Protein AF-A0A819ALA2-F1 (afdb_monomer)

Secondary structure (DSSP, 8-state):
--SSSSHHHHHHHHHHHHHHHHHHHHHHHHHHHHTTTSTTHHHHHHHHHHHHHHHHHHHH--TT--HHHHHT-THHHHHHHHHHHHHH-GGGEEEEEEEEE-TT--EEEEEEEEGGGTEEEEEE-S-HHHHHHHHTT-PPTTPPPHHHHHHHHHHHHHTS-BTTBPPEEEEEEEEEEEHHHHHHHHHTTEEEEEEEEPPPHHHHHHHHHHHHHHT----------------------------------PPPPSPSEEEE-HHHHHHHH-TGGGTGGGEEPSSHHHHHHHHHHHHS-HHHHHHHHHTTSEEEEEHHHHHHHHHHHHHH--HHHHHHHHHHHTT-EEE-----HHHHTPPPBTTB-HHHHHHHHHHHHTT-EEEES-HHHHHHHHHTT----EEE-------HHHHTT--EESS-SS----

Structure (mmCIF, N/CA/C/O backbone):
data_AF-A0A819ALA2-F1
#
_entry.id   AF-A0A819ALA2-F1
#
loop_
_atom_site.group_PDB
_atom_site.id
_atom_site.type_symbol
_atom_site.label_atom_id
_atom_site.label_alt_id
_atom_site.label_comp_id
_atom_site.label_asym_id
_atom_site.label_entity_id
_atom_site.label_seq_id
_atom_site.pdbx_PDB_ins_code
_atom_site.Cartn_x
_atom_site.Cartn_y
_atom_site.Cartn_z
_atom_site.occupancy
_atom_site.B_iso_or_equiv
_atom_site.auth_seq_id
_atom_site.auth_comp_id
_atom_site.auth_asym_id
_atom_site.auth_atom_id
_atom_site.pdbx_PDB_model_num
ATOM 1 N N . MET A 1 1 ? 43.780 10.230 -51.801 1.00 37.78 1 MET A N 1
ATOM 2 C CA . MET A 1 1 ? 44.317 10.902 -50.593 1.00 37.78 1 MET A CA 1
ATOM 3 C C . MET A 1 1 ? 43.172 11.664 -49.934 1.00 37.78 1 MET A C 1
ATOM 5 O O . MET A 1 1 ? 43.192 12.877 -49.789 1.00 37.78 1 MET A O 1
ATOM 9 N N . THR A 1 2 ? 42.142 10.902 -49.600 1.00 40.44 2 THR A N 1
ATOM 10 C CA . THR A 1 2 ? 40.822 11.298 -49.109 1.00 40.44 2 THR A CA 1
ATOM 11 C C . THR A 1 2 ? 40.401 10.134 -48.208 1.00 40.44 2 THR A C 1
ATOM 13 O O . THR A 1 2 ? 40.762 9.003 -48.524 1.00 40.44 2 THR A O 1
ATOM 16 N N . ASP A 1 3 ? 39.748 10.429 -47.083 1.00 38.91 3 ASP A N 1
ATOM 17 C CA . ASP A 1 3 ? 39.319 9.501 -46.009 1.00 38.91 3 ASP A CA 1
ATOM 18 C C . ASP A 1 3 ? 40.286 9.196 -44.851 1.00 38.91 3 ASP A C 1
ATOM 20 O O . ASP A 1 3 ? 40.328 8.091 -44.328 1.00 38.91 3 ASP A O 1
ATOM 24 N N . LEU A 1 4 ? 41.007 10.209 -44.357 1.00 38.38 4 LEU A N 1
ATOM 25 C CA . LEU A 1 4 ? 41.641 10.166 -43.018 1.00 38.38 4 LEU A CA 1
ATOM 26 C C . LEU A 1 4 ? 41.170 11.291 -42.074 1.00 38.38 4 LEU A C 1
ATOM 28 O O . LEU A 1 4 ? 41.679 11.431 -40.964 1.00 38.38 4 LEU A O 1
ATOM 32 N N . ARG A 1 5 ? 40.215 12.129 -42.506 1.00 37.53 5 ARG A N 1
ATOM 33 C CA . ARG A 1 5 ? 39.682 13.252 -41.704 1.00 37.53 5 ARG A CA 1
ATOM 34 C C . ARG A 1 5 ? 38.287 13.007 -41.122 1.00 37.53 5 ARG A C 1
ATOM 36 O O . ARG A 1 5 ? 37.915 13.713 -40.195 1.00 37.53 5 AR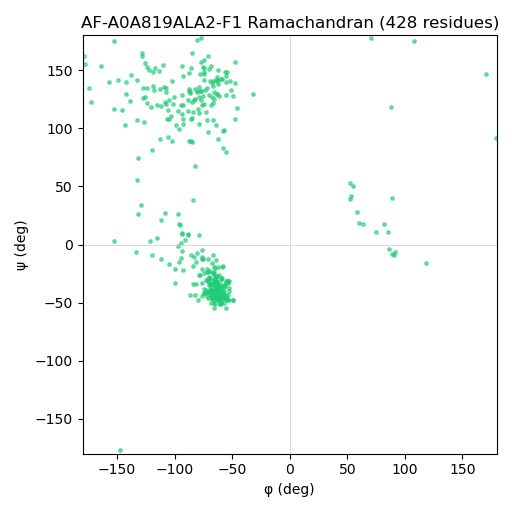G A O 1
ATOM 43 N N . THR A 1 6 ? 37.542 12.030 -41.632 1.00 42.38 6 THR A N 1
ATOM 44 C CA . THR A 1 6 ? 36.202 11.656 -41.148 1.00 42.38 6 THR A CA 1
ATOM 45 C C . THR A 1 6 ? 36.271 10.739 -39.922 1.00 42.38 6 THR A C 1
ATOM 47 O O . THR A 1 6 ? 35.624 11.029 -38.923 1.00 42.38 6 THR A O 1
ATOM 50 N N . THR A 1 7 ? 37.152 9.735 -39.920 1.00 49.53 7 THR A N 1
ATOM 51 C CA . THR A 1 7 ? 37.305 8.767 -38.811 1.00 49.53 7 THR A CA 1
ATOM 52 C C . THR A 1 7 ? 37.758 9.404 -37.492 1.00 49.53 7 THR A C 1
ATOM 54 O O . THR A 1 7 ? 37.157 9.167 -36.451 1.00 49.53 7 THR A O 1
ATOM 57 N N . ASN A 1 8 ? 38.744 10.307 -37.534 1.00 52.94 8 ASN A N 1
ATOM 58 C CA . ASN A 1 8 ? 39.247 10.993 -36.333 1.00 52.94 8 ASN A CA 1
ATOM 59 C C . ASN A 1 8 ? 38.196 11.877 -35.635 1.00 52.94 8 ASN A C 1
ATOM 61 O O . ASN A 1 8 ? 38.314 12.135 -34.438 1.00 52.94 8 ASN A O 1
ATOM 65 N N . ASN A 1 9 ? 37.202 12.384 -36.373 1.00 58.19 9 ASN A N 1
ATOM 66 C CA . ASN A 1 9 ? 36.176 13.270 -35.819 1.00 58.19 9 ASN A CA 1
ATOM 67 C C . ASN A 1 9 ? 35.037 12.469 -35.163 1.00 58.19 9 ASN A C 1
ATOM 69 O O . ASN A 1 9 ? 34.502 12.887 -34.137 1.00 58.19 9 ASN A O 1
ATOM 73 N N . ASP A 1 10 ? 34.718 11.297 -35.718 1.00 64.69 10 ASP A N 1
ATOM 74 C CA . ASP A 1 10 ? 33.725 10.374 -35.165 1.00 64.69 10 ASP A CA 1
ATOM 75 C C . ASP A 1 10 ? 34.242 9.684 -33.892 1.00 64.69 10 ASP A C 1
ATOM 77 O O . ASP A 1 10 ? 33.520 9.633 -32.895 1.00 64.69 10 ASP A O 1
ATOM 81 N N . ASP A 1 11 ? 35.515 9.277 -33.861 1.00 66.62 11 ASP A N 1
ATOM 82 C CA . ASP A 1 11 ? 36.153 8.711 -32.663 1.00 66.62 11 ASP A CA 1
ATOM 83 C C . ASP A 1 11 ? 36.236 9.731 -31.517 1.00 66.62 11 ASP A C 1
ATOM 85 O O . ASP A 1 11 ? 35.928 9.419 -30.363 1.00 66.62 11 ASP A O 1
ATOM 89 N N . ALA A 1 12 ? 36.586 10.987 -31.825 1.00 72.62 12 ALA A N 1
ATOM 90 C CA . ALA A 1 12 ? 36.593 12.068 -30.840 1.00 72.62 12 ALA A CA 1
ATOM 91 C C . ALA A 1 12 ? 35.188 12.336 -30.269 1.00 72.62 12 ALA A C 1
ATOM 93 O O . ALA A 1 12 ? 35.037 12.556 -29.066 1.00 72.62 12 ALA A O 1
ATOM 94 N N . ASN A 1 13 ? 34.151 12.271 -31.108 1.00 80.62 13 ASN A N 1
ATOM 95 C CA . ASN A 1 13 ? 32.761 12.440 -30.690 1.00 80.62 13 ASN A CA 1
ATOM 96 C C . ASN A 1 13 ? 32.277 11.264 -29.819 1.00 80.62 13 ASN A C 1
ATOM 98 O O . ASN A 1 13 ? 31.650 11.475 -28.781 1.00 80.62 13 ASN A O 1
ATOM 102 N N . ILE A 1 14 ? 32.635 10.025 -30.175 1.00 82.25 14 ILE A N 1
ATOM 103 C CA . ILE A 1 14 ? 32.339 8.821 -29.381 1.00 82.25 14 ILE A CA 1
ATOM 104 C C . ILE A 1 14 ? 32.962 8.917 -27.986 1.00 82.25 14 ILE A C 1
ATOM 106 O O . ILE A 1 14 ? 32.289 8.628 -26.993 1.00 82.25 14 ILE A O 1
ATOM 110 N N . ILE A 1 15 ? 34.217 9.364 -27.894 1.00 84.38 15 ILE A N 1
ATOM 111 C CA . ILE A 1 15 ? 34.897 9.561 -26.609 1.00 84.38 15 ILE A CA 1
ATOM 112 C C . ILE A 1 15 ? 34.165 10.612 -25.769 1.00 84.38 15 ILE A C 1
ATOM 114 O O . ILE A 1 15 ? 33.890 10.360 -24.599 1.00 84.38 15 ILE A O 1
ATOM 118 N N . ILE A 1 16 ? 33.780 11.752 -26.351 1.00 86.62 16 ILE A N 1
ATOM 119 C CA . ILE A 1 16 ? 33.023 12.789 -25.629 1.00 86.62 16 ILE A CA 1
ATOM 120 C C . ILE A 1 16 ? 31.701 12.226 -25.085 1.00 86.62 16 ILE A C 1
ATOM 122 O O . ILE A 1 16 ? 31.390 12.423 -23.911 1.00 86.62 16 ILE A O 1
ATOM 126 N N . ILE A 1 17 ? 30.951 11.474 -25.897 1.00 86.06 17 ILE A N 1
ATOM 127 C CA . ILE A 1 17 ? 29.687 10.850 -25.476 1.00 86.06 17 ILE A CA 1
ATOM 128 C C . ILE A 1 17 ? 29.923 9.864 -24.324 1.00 86.06 17 ILE A C 1
ATOM 130 O O . ILE A 1 17 ? 29.211 9.905 -23.319 1.00 86.06 17 ILE A O 1
ATOM 134 N N . LEU A 1 18 ? 30.927 8.991 -24.438 1.00 87.00 18 LEU A N 1
ATOM 135 C CA . LEU A 1 18 ? 31.278 8.029 -23.390 1.00 87.00 18 LEU A CA 1
ATOM 136 C C . LEU A 1 18 ? 31.675 8.724 -22.085 1.00 87.00 18 LEU A C 1
ATOM 138 O O . LEU A 1 18 ? 31.302 8.264 -21.006 1.00 87.00 18 LEU A O 1
ATOM 142 N N . ASP A 1 19 ? 32.398 9.836 -22.168 1.00 89.19 19 ASP A N 1
ATOM 143 C CA . ASP A 1 19 ? 32.818 10.635 -21.018 1.00 89.19 19 ASP A CA 1
ATOM 144 C C . ASP A 1 19 ? 31.629 11.253 -20.295 1.00 89.19 19 ASP A C 1
ATOM 146 O O . ASP A 1 19 ? 31.547 11.167 -19.066 1.00 89.19 19 ASP A O 1
ATOM 150 N N . THR A 1 20 ? 30.684 11.812 -21.052 1.00 89.88 20 THR A N 1
ATOM 151 C CA . THR A 1 20 ? 29.423 12.322 -20.513 1.00 89.88 20 THR A CA 1
ATOM 152 C C . THR A 1 20 ? 28.632 11.208 -19.831 1.00 89.88 20 THR A C 1
ATOM 154 O O . THR A 1 20 ? 28.274 11.351 -18.664 1.00 89.88 20 THR A O 1
ATOM 157 N N . LEU A 1 21 ? 28.436 10.061 -20.492 1.00 89.81 21 LEU A N 1
ATOM 158 C CA . LEU A 1 21 ? 27.703 8.926 -19.915 1.00 89.81 21 LEU A CA 1
ATOM 159 C C . LEU A 1 21 ? 28.382 8.388 -18.643 1.00 89.81 21 LEU A C 1
ATOM 161 O O . LEU A 1 21 ? 27.711 8.067 -17.663 1.00 89.81 21 LEU A O 1
ATOM 165 N N . LEU A 1 22 ? 29.716 8.314 -18.619 1.00 91.38 22 LEU A N 1
ATOM 166 C CA . LEU A 1 22 ? 30.473 7.901 -17.435 1.00 91.38 22 LEU A CA 1
ATOM 167 C C . LEU A 1 22 ? 30.321 8.886 -16.276 1.00 91.38 22 LEU A C 1
ATOM 169 O O . LEU A 1 22 ? 30.239 8.461 -15.121 1.00 91.38 22 LEU A O 1
ATOM 173 N N . ASN A 1 23 ? 30.297 10.187 -16.561 1.00 93.44 23 ASN A N 1
ATOM 174 C CA . ASN A 1 23 ? 30.045 11.200 -15.546 1.00 93.44 23 ASN A CA 1
ATOM 175 C C . ASN A 1 23 ? 28.616 11.088 -14.989 1.00 93.44 23 ASN A C 1
ATOM 177 O O . ASN A 1 23 ? 28.434 11.072 -13.771 1.00 93.44 23 ASN A O 1
ATOM 181 N N . ASP A 1 24 ? 27.628 10.903 -15.863 1.00 91.44 24 ASP A N 1
ATOM 182 C CA . ASP A 1 24 ? 26.225 10.720 -15.485 1.00 91.44 24 ASP A CA 1
ATOM 183 C C . ASP A 1 24 ? 26.032 9.491 -14.591 1.00 91.44 24 ASP A C 1
ATOM 185 O O . ASP A 1 24 ? 25.380 9.572 -13.546 1.00 91.44 24 ASP A O 1
ATOM 189 N N . VAL A 1 25 ? 26.643 8.354 -14.946 1.00 94.38 25 VAL A N 1
ATOM 190 C CA . VAL A 1 25 ? 26.581 7.138 -14.121 1.00 94.38 25 VAL A CA 1
ATOM 191 C C . VAL A 1 25 ? 27.190 7.377 -12.742 1.00 94.38 25 VAL A C 1
ATOM 193 O O . VAL A 1 25 ? 26.619 6.940 -11.741 1.00 94.38 25 VAL A O 1
ATOM 196 N N . ARG A 1 26 ? 28.327 8.080 -12.656 1.00 94.44 26 ARG A N 1
ATOM 197 C CA . ARG A 1 26 ? 28.947 8.413 -11.363 1.00 94.44 26 ARG A CA 1
ATOM 198 C C . ARG A 1 26 ? 28.018 9.265 -10.509 1.00 94.44 26 ARG A C 1
ATOM 200 O O . ARG A 1 26 ? 27.821 8.933 -9.343 1.00 94.44 26 ARG A O 1
ATOM 207 N N . LEU A 1 27 ? 27.407 10.298 -11.088 1.00 95.06 27 LEU A N 1
ATOM 208 C CA . LEU A 1 27 ? 26.448 11.145 -10.383 1.00 95.06 27 LEU A CA 1
ATOM 209 C C . LEU A 1 27 ? 25.243 10.334 -9.885 1.00 95.06 27 LEU A C 1
ATOM 211 O O . LEU A 1 27 ? 24.842 10.472 -8.731 1.00 95.06 27 LEU A O 1
ATOM 215 N N . CYS A 1 28 ? 24.711 9.433 -10.714 1.00 95.62 28 CYS A N 1
ATOM 216 C CA . CYS A 1 28 ? 23.614 8.541 -10.334 1.00 95.62 28 CYS A CA 1
ATOM 217 C C . CYS A 1 28 ? 23.995 7.600 -9.177 1.00 95.62 28 CYS A C 1
ATOM 219 O O . CYS A 1 28 ? 23.196 7.389 -8.267 1.00 95.62 28 CYS A O 1
ATOM 221 N N . ILE A 1 29 ? 25.220 7.062 -9.170 1.00 96.00 29 ILE A N 1
ATOM 222 C CA . ILE A 1 29 ? 25.727 6.228 -8.067 1.00 96.00 29 ILE A CA 1
ATOM 223 C C . ILE A 1 29 ? 25.802 7.031 -6.765 1.00 96.00 29 ILE A C 1
ATOM 225 O O . ILE A 1 29 ? 25.406 6.516 -5.719 1.00 96.00 29 ILE A O 1
ATOM 229 N N . GLU A 1 30 ? 26.292 8.273 -6.809 1.00 95.69 30 GLU A N 1
ATOM 230 C CA . GLU A 1 30 ? 26.322 9.137 -5.624 1.00 95.69 30 GLU A CA 1
ATOM 231 C C . GLU A 1 30 ? 24.906 9.460 -5.129 1.00 95.69 30 GLU A C 1
ATOM 233 O O . GLU A 1 30 ? 24.640 9.342 -3.934 1.00 95.69 30 GLU A O 1
ATOM 238 N N . LYS A 1 31 ? 23.959 9.744 -6.035 1.00 94.62 31 LYS A N 1
ATOM 239 C CA . LYS A 1 31 ? 22.540 9.918 -5.681 1.00 94.62 31 LYS A CA 1
ATOM 240 C C . LYS A 1 31 ? 21.943 8.668 -5.025 1.00 94.62 31 LYS A C 1
ATOM 242 O O . LYS A 1 31 ? 21.277 8.771 -4.004 1.00 94.62 31 LYS A O 1
ATOM 247 N N . CYS A 1 32 ? 22.222 7.459 -5.519 1.00 95.31 32 CYS A N 1
ATOM 248 C CA . CYS A 1 32 ? 21.742 6.238 -4.854 1.00 95.31 32 CYS A CA 1
ATOM 249 C C . CYS A 1 32 ? 22.174 6.152 -3.378 1.00 95.31 32 CYS A C 1
ATOM 251 O O . CYS A 1 32 ? 21.431 5.615 -2.555 1.00 95.31 32 CYS A O 1
ATOM 253 N N . ARG A 1 33 ? 23.356 6.680 -3.026 1.00 94.50 33 ARG A N 1
ATOM 254 C CA . ARG A 1 33 ? 23.866 6.659 -1.646 1.00 94.50 33 ARG A CA 1
ATOM 255 C C . ARG A 1 33 ? 23.110 7.607 -0.720 1.00 94.50 33 ARG A C 1
ATOM 257 O O . ARG A 1 33 ? 22.995 7.299 0.466 1.00 94.50 33 ARG A O 1
ATOM 264 N N . THR A 1 34 ? 22.581 8.719 -1.232 1.00 95.50 34 THR A N 1
ATOM 265 C CA . THR A 1 34 ? 21.767 9.648 -0.429 1.00 95.50 34 THR A CA 1
ATOM 266 C C . THR A 1 34 ? 20.394 9.056 -0.096 1.00 95.50 34 THR A C 1
ATOM 268 O O . THR A 1 34 ? 19.818 9.389 0.936 1.00 95.50 34 THR A O 1
ATOM 271 N N . TYR A 1 35 ? 19.915 8.096 -0.894 1.00 95.19 35 TYR A N 1
ATOM 272 C CA . TYR A 1 35 ? 18.636 7.402 -0.703 1.00 95.19 35 TYR A CA 1
ATOM 273 C C . TYR A 1 35 ? 18.752 6.046 0.007 1.00 95.19 35 TYR A C 1
ATOM 275 O O . TYR A 1 35 ? 17.899 5.176 -0.164 1.00 95.19 35 TYR A O 1
ATOM 283 N N . ASN A 1 36 ? 19.783 5.846 0.834 1.00 91.50 36 ASN A N 1
ATOM 284 C CA . ASN A 1 36 ? 20.097 4.556 1.470 1.00 91.50 36 ASN A CA 1
ATOM 285 C C . ASN A 1 36 ? 18.976 3.948 2.342 1.00 91.50 36 ASN A C 1
ATOM 287 O O . ASN A 1 36 ? 19.008 2.747 2.614 1.00 91.50 36 ASN A O 1
ATOM 291 N N . LYS A 1 37 ? 17.990 4.749 2.766 1.00 94.19 37 LYS A N 1
ATOM 292 C CA . LYS A 1 37 ? 16.821 4.294 3.532 1.00 94.19 37 LYS A CA 1
ATOM 293 C C . LYS A 1 37 ? 15.777 3.585 2.669 1.00 94.19 37 LYS A C 1
ATOM 295 O O . LYS A 1 37 ? 14.983 2.827 3.217 1.00 94.19 37 LYS A O 1
ATOM 300 N N . ILE A 1 38 ? 15.777 3.806 1.352 1.00 96.50 38 ILE A N 1
ATOM 301 C CA . ILE A 1 38 ? 14.788 3.217 0.449 1.00 96.50 38 ILE A CA 1
ATOM 302 C C . ILE A 1 38 ? 15.124 1.735 0.217 1.00 96.50 38 ILE A C 1
ATOM 304 O O . ILE A 1 38 ? 16.198 1.413 -0.316 1.00 96.50 38 ILE A O 1
ATOM 308 N N . PRO A 1 39 ? 14.219 0.798 0.557 1.00 97.50 39 PRO A N 1
ATOM 309 C CA . PRO A 1 39 ? 14.430 -0.619 0.303 1.00 97.50 39 PRO A CA 1
ATOM 310 C C . PRO A 1 39 ? 14.721 -0.896 -1.175 1.00 97.50 39 PRO A C 1
ATOM 312 O O . PRO A 1 39 ? 13.988 -0.485 -2.068 1.00 97.50 39 PRO A O 1
ATOM 315 N N . GLY A 1 40 ? 15.803 -1.626 -1.448 1.00 96.69 40 GLY A N 1
ATOM 316 C CA . GLY A 1 40 ? 16.173 -2.021 -2.810 1.00 96.69 40 GLY A CA 1
ATOM 317 C C . GLY A 1 40 ? 17.012 -1.006 -3.594 1.00 96.69 40 GLY A C 1
ATOM 318 O O . GLY A 1 40 ? 17.524 -1.375 -4.652 1.00 96.69 40 GLY A O 1
ATOM 319 N N . ILE A 1 41 ? 17.290 0.190 -3.059 1.00 97.19 41 ILE A N 1
ATOM 320 C CA . ILE A 1 41 ? 18.156 1.178 -3.728 1.00 97.19 41 ILE A CA 1
ATOM 321 C C . ILE A 1 41 ? 19.556 0.626 -4.045 1.00 97.19 41 ILE A C 1
ATOM 323 O O . ILE A 1 41 ? 20.086 0.836 -5.132 1.00 97.19 41 ILE A O 1
ATOM 327 N N . GLY A 1 42 ? 20.121 -0.209 -3.165 1.00 96.94 42 GLY A N 1
ATOM 328 C CA . GLY A 1 42 ? 21.407 -0.872 -3.408 1.00 96.94 42 GLY A CA 1
ATOM 329 C C . GLY A 1 42 ? 21.375 -1.880 -4.570 1.00 96.94 42 GLY A C 1
ATOM 330 O O . GLY A 1 42 ? 22.416 -2.234 -5.125 1.00 96.94 42 GLY A O 1
ATOM 331 N N . LYS A 1 43 ? 20.195 -2.369 -4.985 1.00 96.81 43 LYS A N 1
ATOM 332 C CA . LYS A 1 43 ? 20.048 -3.151 -6.229 1.00 96.81 43 LYS A CA 1
ATOM 333 C C . LYS A 1 43 ? 20.174 -2.240 -7.453 1.00 96.81 43 LYS A C 1
ATOM 335 O O . LYS A 1 43 ? 20.836 -2.630 -8.414 1.00 96.81 43 LYS A O 1
ATOM 340 N N . LEU A 1 44 ? 19.573 -1.050 -7.402 1.00 96.62 44 LEU A N 1
ATOM 341 C CA . LEU A 1 44 ? 19.661 -0.048 -8.463 1.00 96.62 44 LEU A CA 1
ATOM 342 C C . LEU A 1 44 ? 21.097 0.477 -8.601 1.00 96.62 44 LEU A C 1
ATOM 344 O O . LEU A 1 44 ? 21.647 0.465 -9.699 1.00 96.62 44 LEU A O 1
ATOM 348 N N . GLU A 1 45 ? 21.760 0.792 -7.485 1.00 97.00 45 GLU A N 1
ATOM 349 C CA . GLU A 1 45 ? 23.175 1.188 -7.470 1.00 97.00 45 GLU A CA 1
ATOM 350 C C . GLU A 1 45 ? 24.067 0.130 -8.143 1.00 97.00 45 GLU A C 1
ATOM 352 O O . GLU A 1 45 ? 24.927 0.449 -8.963 1.00 97.00 45 GLU A O 1
ATOM 357 N N . ARG A 1 46 ? 23.845 -1.162 -7.859 1.00 96.69 46 ARG A N 1
ATOM 358 C CA . ARG A 1 46 ? 24.593 -2.251 -8.512 1.00 96.69 46 ARG A CA 1
ATOM 359 C C . ARG A 1 46 ? 24.371 -2.310 -10.023 1.00 96.69 46 ARG A C 1
ATOM 361 O O . ARG A 1 46 ? 25.316 -2.660 -10.732 1.00 96.69 46 ARG A O 1
ATOM 368 N N . LYS A 1 47 ? 23.173 -1.970 -10.514 1.00 95.81 47 LYS A N 1
ATOM 369 C CA . LYS A 1 47 ? 22.896 -1.854 -11.956 1.00 95.81 47 LYS A CA 1
ATOM 370 C C . LYS A 1 47 ? 23.670 -0.685 -12.568 1.00 95.81 47 LYS A C 1
ATOM 372 O O . LYS A 1 47 ? 24.354 -0.903 -13.562 1.00 95.81 47 LYS A O 1
ATOM 377 N N . PHE A 1 48 ? 23.692 0.486 -11.928 1.00 95.69 48 PHE A N 1
ATOM 378 C CA . PHE A 1 48 ? 24.547 1.599 -12.367 1.00 95.69 48 PHE A CA 1
ATOM 379 C C . PHE A 1 48 ? 26.033 1.232 -12.371 1.00 95.69 48 PHE A C 1
ATOM 381 O O . PHE A 1 48 ? 26.739 1.520 -13.328 1.00 95.69 48 PHE A O 1
ATOM 388 N N . ARG A 1 49 ? 26.525 0.523 -11.348 1.00 95.25 49 ARG A N 1
ATOM 389 C CA . ARG A 1 49 ? 27.920 0.045 -11.316 1.00 95.25 49 ARG A CA 1
ATOM 390 C C . ARG A 1 49 ? 28.236 -0.957 -12.426 1.00 95.25 49 ARG A C 1
ATOM 392 O O . ARG A 1 49 ? 29.388 -1.053 -12.840 1.00 95.25 49 ARG A O 1
ATOM 399 N N . ALA A 1 50 ? 27.261 -1.755 -12.858 1.00 93.62 50 ALA A N 1
ATOM 400 C CA . ALA A 1 50 ? 27.435 -2.635 -14.008 1.00 93.62 50 ALA A CA 1
ATOM 401 C C . ALA A 1 50 ? 27.554 -1.825 -15.306 1.00 93.62 50 ALA A C 1
ATOM 403 O O . ALA A 1 50 ? 28.461 -2.102 -16.088 1.00 93.62 50 ALA A O 1
ATOM 404 N N . GLU A 1 51 ? 26.722 -0.793 -15.464 1.00 92.19 51 GLU A N 1
ATOM 405 C CA . GLU A 1 51 ? 26.789 0.138 -16.594 1.00 92.19 51 GLU A CA 1
ATOM 406 C C . GLU A 1 51 ? 28.116 0.918 -16.613 1.00 92.19 51 GLU A C 1
ATOM 408 O O . GLU A 1 51 ? 28.777 0.968 -17.643 1.00 92.19 51 GLU A O 1
ATOM 413 N N . ASP A 1 52 ? 28.594 1.418 -15.466 1.00 92.06 52 ASP A N 1
ATOM 414 C CA . ASP A 1 52 ? 29.912 2.071 -15.334 1.00 92.06 52 ASP A CA 1
ATOM 415 C C . ASP A 1 52 ? 31.046 1.163 -15.833 1.00 92.06 52 ASP A C 1
ATOM 417 O O . ASP A 1 52 ? 31.916 1.596 -16.588 1.00 92.06 52 ASP A O 1
ATOM 421 N N . ARG A 1 53 ? 31.033 -0.123 -15.449 1.00 91.69 53 ARG A N 1
ATOM 422 C CA . ARG A 1 53 ? 32.033 -1.095 -15.923 1.00 91.69 53 ARG A CA 1
ATOM 423 C C . ARG A 1 53 ? 31.930 -1.340 -17.424 1.00 91.69 53 ARG A C 1
ATOM 425 O O . ARG A 1 53 ? 32.962 -1.509 -18.065 1.00 91.69 53 ARG A O 1
ATOM 432 N N . PHE A 1 54 ? 30.717 -1.395 -17.965 1.00 88.88 54 PHE A N 1
ATOM 433 C CA . PHE A 1 54 ? 30.487 -1.571 -19.395 1.00 88.88 54 PHE A CA 1
ATOM 434 C C . PHE A 1 54 ? 31.014 -0.370 -20.190 1.00 88.88 54 PHE A C 1
ATOM 436 O O . PHE A 1 54 ? 31.857 -0.547 -21.067 1.00 88.88 54 PHE A O 1
ATOM 443 N N . LEU A 1 55 ? 30.629 0.849 -19.808 1.00 88.69 55 LEU A N 1
ATOM 444 C CA . LEU A 1 55 ? 31.075 2.082 -20.458 1.00 88.69 55 LEU A CA 1
ATOM 445 C C . LEU A 1 55 ? 32.593 2.285 -20.347 1.00 88.69 55 LEU A C 1
ATOM 447 O O . LEU A 1 55 ? 33.229 2.697 -21.313 1.00 88.69 55 LEU A O 1
ATOM 451 N N . LYS A 1 56 ? 33.212 1.936 -19.209 1.00 90.00 56 LYS A N 1
ATOM 452 C CA . LYS A 1 56 ? 34.680 1.972 -19.055 1.00 90.00 56 LYS A CA 1
ATOM 453 C C . LYS A 1 56 ? 35.397 1.015 -20.002 1.00 90.00 56 LYS A C 1
ATOM 455 O O . LYS A 1 56 ? 36.475 1.353 -20.476 1.00 90.00 56 LYS A O 1
ATOM 460 N N . ARG A 1 57 ? 34.822 -0.165 -20.266 1.00 87.81 57 ARG A N 1
ATOM 461 C CA . ARG A 1 57 ? 35.378 -1.118 -21.238 1.00 87.81 57 ARG A CA 1
ATOM 462 C C . ARG A 1 57 ? 35.290 -0.563 -22.657 1.00 87.81 57 ARG A C 1
ATOM 464 O O . ARG A 1 57 ? 36.302 -0.573 -23.338 1.00 87.81 57 ARG A O 1
ATOM 471 N N . LEU A 1 58 ? 34.140 -0.008 -23.051 1.00 85.88 58 LEU A N 1
ATOM 472 C CA . LEU A 1 58 ? 33.979 0.634 -24.365 1.00 85.88 58 LEU A CA 1
ATOM 473 C C . LEU A 1 58 ? 34.897 1.849 -24.547 1.00 85.88 58 LEU A C 1
ATOM 475 O O . LEU A 1 58 ? 35.384 2.103 -25.637 1.00 85.88 58 LEU A O 1
ATOM 479 N N . ARG A 1 59 ? 35.164 2.600 -23.475 1.00 84.81 59 ARG A N 1
ATOM 480 C CA . ARG A 1 59 ? 36.112 3.721 -23.516 1.00 84.81 59 ARG A CA 1
ATOM 481 C C . ARG A 1 59 ? 37.568 3.271 -23.665 1.00 84.81 59 ARG A C 1
ATOM 483 O O . ARG A 1 59 ? 38.378 4.033 -24.179 1.00 84.81 59 ARG A O 1
ATOM 490 N N . ALA A 1 60 ? 37.913 2.082 -23.175 1.00 84.56 60 ALA A N 1
ATOM 491 C CA . ALA A 1 60 ? 39.265 1.539 -23.291 1.00 84.56 60 ALA A CA 1
ATOM 492 C C . ALA A 1 60 ? 39.557 0.974 -24.691 1.00 84.56 60 ALA A C 1
ATOM 494 O O . ALA A 1 60 ? 40.719 0.948 -25.088 1.00 84.56 60 ALA A O 1
ATOM 495 N N . ASP A 1 61 ? 38.522 0.545 -25.417 1.00 82.19 61 ASP A N 1
ATOM 496 C CA . ASP A 1 61 ? 38.615 0.042 -26.787 1.00 82.19 61 ASP A CA 1
ATOM 497 C C . ASP A 1 61 ? 37.396 0.488 -27.608 1.00 82.19 61 ASP A C 1
ATOM 499 O O . ASP A 1 61 ? 36.293 -0.045 -27.457 1.00 82.19 61 ASP A O 1
ATOM 503 N N . THR A 1 62 ? 37.601 1.499 -28.456 1.00 74.44 62 THR A N 1
ATOM 504 C CA . THR A 1 62 ? 36.545 2.131 -29.259 1.00 74.44 62 THR A CA 1
ATOM 505 C C . THR A 1 62 ? 36.414 1.553 -30.669 1.00 74.44 62 THR A C 1
ATOM 507 O O . THR A 1 62 ? 35.569 2.026 -31.424 1.00 74.44 62 THR A O 1
ATOM 510 N N . THR A 1 63 ? 37.214 0.541 -31.030 1.00 68.69 63 THR A N 1
ATOM 511 C CA . THR A 1 63 ? 37.407 0.104 -32.428 1.00 68.69 63 THR A CA 1
ATOM 512 C C . THR A 1 63 ? 36.148 -0.415 -33.141 1.00 68.69 63 THR A C 1
ATOM 514 O O . THR A 1 63 ? 36.110 -0.351 -34.364 1.00 68.69 63 THR A O 1
ATOM 517 N N . ASP A 1 64 ? 35.097 -0.814 -32.410 1.00 64.38 64 ASP A N 1
ATOM 518 C CA . ASP A 1 64 ? 33.804 -1.286 -32.953 1.00 64.38 64 ASP A CA 1
ATOM 519 C C . ASP A 1 64 ? 32.573 -0.623 -32.281 1.00 64.38 64 ASP A C 1
ATOM 521 O O . ASP A 1 64 ? 31.474 -1.190 -32.207 1.00 64.38 64 ASP A O 1
ATOM 525 N N . VAL A 1 65 ? 32.720 0.589 -31.733 1.00 71.75 65 VAL A N 1
ATOM 526 C CA . VAL A 1 65 ? 31.624 1.246 -30.999 1.00 71.75 65 VAL A CA 1
ATOM 527 C C . VAL A 1 65 ? 30.611 1.876 -31.953 1.00 71.75 65 VAL A C 1
ATOM 529 O O . VAL A 1 65 ? 30.793 2.968 -32.483 1.00 71.75 65 VAL A O 1
ATOM 532 N N . ASN A 1 66 ? 29.464 1.217 -32.110 1.00 69.12 66 ASN A N 1
ATOM 533 C CA . ASN A 1 66 ? 28.329 1.791 -32.823 1.00 69.12 66 ASN A CA 1
ATOM 534 C C . ASN A 1 66 ? 27.631 2.864 -31.962 1.00 69.12 66 ASN A C 1
ATOM 536 O O . ASN A 1 66 ? 27.090 2.570 -30.894 1.00 69.12 66 ASN A O 1
ATOM 540 N N . VAL A 1 67 ? 27.562 4.106 -32.452 1.00 67.25 67 VAL A N 1
ATOM 541 C CA . VAL A 1 67 ? 26.872 5.231 -31.785 1.00 67.25 67 VAL A CA 1
ATOM 542 C C . VAL A 1 67 ? 25.405 4.907 -31.462 1.00 67.25 67 VAL A C 1
ATOM 544 O O . VAL A 1 67 ? 24.878 5.344 -30.437 1.00 67.25 67 VAL A O 1
ATOM 547 N N . ASN A 1 68 ? 24.735 4.088 -32.277 1.00 62.28 68 ASN A N 1
ATOM 548 C CA . ASN A 1 68 ? 23.364 3.654 -32.001 1.00 62.28 68 ASN A CA 1
ATOM 549 C C . ASN A 1 68 ? 23.279 2.708 -30.794 1.00 62.28 68 ASN A C 1
ATOM 551 O O . ASN A 1 68 ? 22.278 2.738 -30.081 1.00 62.28 68 ASN A O 1
ATOM 555 N N . HIS A 1 69 ? 24.333 1.935 -30.511 1.00 64.50 69 HIS A N 1
ATOM 556 C CA . HIS A 1 69 ? 24.403 1.090 -29.315 1.00 64.50 69 HIS A CA 1
ATOM 557 C C . HIS A 1 69 ? 24.612 1.929 -28.042 1.00 64.50 69 HIS A C 1
ATOM 559 O O . HIS A 1 69 ? 24.107 1.567 -26.980 1.00 64.50 69 HIS A O 1
ATOM 565 N N . LEU A 1 70 ? 25.289 3.082 -28.150 1.00 68.56 70 LEU A N 1
ATOM 566 C CA . LEU A 1 70 ? 25.411 4.053 -27.052 1.00 68.56 70 LEU A CA 1
ATOM 567 C C . LEU A 1 70 ? 24.074 4.747 -26.754 1.00 68.56 70 LEU A C 1
ATOM 569 O O . LEU A 1 70 ? 23.722 4.931 -25.590 1.00 68.56 70 LEU A O 1
ATOM 573 N N . LYS A 1 71 ? 23.287 5.062 -27.793 1.00 61.59 71 LYS A N 1
ATOM 574 C CA . LYS A 1 71 ? 21.922 5.607 -27.652 1.00 61.59 71 LYS A CA 1
ATOM 575 C C . LYS A 1 71 ? 20.938 4.617 -27.014 1.00 61.59 71 LYS A C 1
ATOM 577 O O . LYS A 1 71 ? 19.949 5.046 -26.429 1.00 61.59 71 LYS A O 1
ATOM 582 N N . SER A 1 72 ? 21.206 3.313 -27.104 1.00 59.44 72 SER A N 1
ATOM 583 C CA . SER A 1 72 ? 20.418 2.248 -26.467 1.00 59.44 72 SER A CA 1
ATOM 584 C C . SER A 1 72 ? 20.981 1.778 -25.119 1.00 59.44 72 SER A C 1
ATOM 586 O O . SER A 1 72 ? 20.644 0.681 -24.672 1.00 59.44 72 SER A O 1
ATOM 588 N N . SER A 1 73 ? 21.860 2.559 -24.482 1.00 72.31 73 SER A N 1
ATOM 589 C CA . SER A 1 73 ? 22.383 2.243 -23.149 1.00 72.31 73 SER A CA 1
ATOM 590 C C . SER A 1 73 ? 21.242 2.053 -22.141 1.00 72.31 73 SER A C 1
ATOM 592 O O . SER A 1 73 ? 20.227 2.755 -22.167 1.00 72.31 73 SER A O 1
ATOM 594 N N . ASN A 1 74 ? 21.430 1.133 -21.189 1.00 82.75 74 ASN A N 1
ATOM 595 C CA . ASN A 1 74 ? 20.474 0.954 -20.095 1.00 82.75 74 ASN A CA 1
ATOM 596 C C . ASN A 1 74 ? 20.392 2.198 -19.197 1.00 82.75 74 ASN A C 1
ATOM 598 O O . ASN A 1 74 ? 19.465 2.312 -18.394 1.00 82.75 74 ASN A O 1
ATOM 602 N N . LEU A 1 75 ? 21.337 3.135 -19.324 1.00 87.62 75 LEU A N 1
ATOM 603 C CA . LEU A 1 75 ? 21.408 4.342 -18.517 1.00 87.62 75 LEU A CA 1
ATOM 604 C C . LEU A 1 75 ? 20.138 5.187 -18.605 1.00 87.62 75 LEU A C 1
ATOM 606 O O . LEU A 1 75 ? 19.684 5.663 -17.573 1.00 87.62 75 LEU A O 1
ATOM 610 N N . THR A 1 76 ? 19.519 5.321 -19.782 1.00 89.56 76 THR A N 1
ATOM 611 C CA . THR A 1 76 ? 18.265 6.081 -19.931 1.00 89.56 76 THR A CA 1
ATOM 612 C C . THR A 1 76 ? 17.161 5.518 -19.038 1.00 89.56 76 THR A C 1
ATOM 614 O O . THR A 1 76 ? 16.452 6.270 -18.378 1.00 89.56 76 THR A O 1
ATOM 617 N N . HIS A 1 77 ? 17.043 4.188 -18.968 1.00 92.69 77 HIS A N 1
ATOM 618 C CA . HIS A 1 77 ? 16.079 3.525 -18.091 1.00 92.69 77 HIS A CA 1
ATOM 619 C C . HIS A 1 77 ? 16.438 3.702 -16.616 1.00 92.69 77 HIS A C 1
ATOM 621 O O . HIS A 1 77 ? 15.594 4.116 -15.826 1.00 92.69 77 HIS A O 1
ATOM 627 N N . LEU A 1 78 ? 17.687 3.414 -16.241 1.00 95.00 78 LEU A N 1
ATOM 628 C CA . LEU A 1 78 ? 18.123 3.488 -14.845 1.00 95.00 78 LEU A CA 1
ATOM 629 C C . LEU A 1 78 ? 18.029 4.915 -14.290 1.00 95.00 78 LEU A C 1
ATOM 631 O O . LEU A 1 78 ? 17.607 5.100 -13.150 1.00 95.00 78 LEU A O 1
ATOM 635 N N . ARG A 1 79 ? 18.398 5.916 -15.096 1.00 94.50 79 ARG A N 1
ATOM 636 C CA . ARG A 1 79 ? 18.316 7.334 -14.736 1.00 94.50 79 ARG A CA 1
ATOM 637 C C . ARG A 1 79 ? 16.870 7.762 -14.536 1.00 94.50 79 ARG A C 1
ATOM 639 O O . ARG A 1 79 ? 16.575 8.355 -13.509 1.00 94.50 79 ARG A O 1
ATOM 646 N N . ALA A 1 80 ? 15.972 7.359 -15.431 1.00 95.38 80 ALA A N 1
ATOM 647 C CA . ALA A 1 80 ? 14.548 7.632 -15.284 1.00 95.38 80 ALA A CA 1
ATOM 648 C C . ALA A 1 80 ? 13.962 7.044 -13.986 1.00 95.38 80 ALA A C 1
ATOM 650 O O . ALA A 1 80 ? 13.144 7.688 -13.343 1.00 95.38 80 ALA A O 1
ATOM 651 N N . VAL A 1 81 ? 14.415 5.867 -13.532 1.00 97.12 81 VAL A N 1
ATOM 652 C CA . VAL A 1 81 ? 14.009 5.337 -12.213 1.00 97.12 81 VAL A CA 1
ATOM 653 C C . VAL A 1 81 ? 14.450 6.267 -11.071 1.00 97.12 81 VAL A C 1
ATOM 655 O O . VAL A 1 81 ? 13.677 6.481 -10.144 1.00 97.12 81 VAL A O 1
ATOM 658 N N . LEU A 1 82 ? 15.661 6.839 -11.120 1.00 96.31 82 LEU A N 1
ATOM 659 C CA . LEU A 1 82 ? 16.115 7.817 -10.118 1.00 96.31 82 LEU A CA 1
ATOM 660 C C . LEU A 1 82 ? 15.355 9.145 -10.199 1.00 96.31 82 LEU A C 1
ATOM 662 O O . LEU A 1 82 ? 14.970 9.676 -9.164 1.00 96.31 82 LEU A O 1
ATOM 666 N N . GLU A 1 83 ? 15.132 9.662 -11.405 1.00 95.50 83 GLU A N 1
ATOM 667 C CA . GLU A 1 83 ? 14.364 10.893 -11.633 1.00 95.50 83 GLU A CA 1
ATOM 668 C C . GLU A 1 83 ? 12.945 10.756 -11.060 1.00 95.50 83 GLU A C 1
ATOM 670 O O . GLU A 1 83 ? 12.457 11.659 -10.389 1.00 95.50 83 GLU A O 1
ATOM 675 N N . GLN A 1 84 ? 12.309 9.592 -11.226 1.00 97.00 84 GLN A N 1
ATOM 676 C CA . GLN A 1 84 ? 10.989 9.331 -10.648 1.00 97.00 84 GLN A CA 1
ATOM 677 C C . GLN A 1 84 ? 11.010 9.217 -9.115 1.00 97.00 84 GLN A C 1
ATOM 679 O O . GLN A 1 84 ? 10.040 9.603 -8.471 1.00 97.00 84 GLN A O 1
ATOM 684 N N . ILE A 1 85 ? 12.103 8.750 -8.498 1.00 96.69 85 ILE A N 1
ATOM 685 C CA . ILE A 1 85 ? 12.255 8.809 -7.029 1.00 96.69 85 ILE A CA 1
ATOM 686 C C . ILE A 1 85 ? 12.290 10.268 -6.550 1.00 96.69 85 ILE A C 1
ATOM 688 O O . ILE A 1 85 ? 11.703 10.584 -5.517 1.00 96.69 85 ILE A O 1
ATOM 692 N N . GLU A 1 86 ? 12.963 11.150 -7.293 1.00 95.00 86 GLU A N 1
ATOM 693 C CA . GLU A 1 86 ? 13.022 12.585 -6.990 1.00 95.00 86 GLU A CA 1
ATOM 694 C C . GLU A 1 86 ? 11.656 13.259 -7.176 1.00 95.00 86 GLU A C 1
ATOM 696 O O . GLU A 1 86 ? 11.237 14.010 -6.300 1.00 95.00 86 GLU A O 1
ATOM 701 N N . GLU A 1 87 ? 10.942 12.948 -8.262 1.00 94.50 87 GLU A N 1
ATOM 702 C CA . GLU A 1 87 ? 9.600 13.482 -8.545 1.00 94.50 87 GLU A CA 1
ATOM 703 C C . GLU A 1 87 ? 8.570 13.072 -7.480 1.00 94.50 87 GLU A C 1
ATOM 705 O O . GLU A 1 87 ? 7.751 13.885 -7.061 1.00 94.50 87 GLU A O 1
ATOM 710 N N . ILE A 1 88 ? 8.615 11.817 -7.023 1.00 94.50 88 ILE A N 1
ATOM 711 C CA . ILE A 1 88 ? 7.681 11.276 -6.020 1.00 94.50 88 ILE A CA 1
ATOM 712 C C . ILE A 1 88 ? 7.993 11.792 -4.600 1.00 94.50 88 ILE A C 1
ATOM 714 O O . ILE A 1 88 ? 7.111 11.815 -3.736 1.00 94.50 88 ILE A O 1
ATOM 718 N N . GLY A 1 89 ? 9.237 12.194 -4.343 1.00 94.44 89 GLY A N 1
ATOM 719 C CA . GLY A 1 89 ? 9.748 12.427 -2.995 1.00 94.44 89 GLY A CA 1
ATOM 720 C C . GLY A 1 89 ? 10.319 11.130 -2.401 1.00 94.44 89 GLY A C 1
ATOM 721 O O . GLY A 1 89 ? 9.576 10.158 -2.223 1.00 94.44 89 GLY A O 1
ATOM 722 N N . PRO A 1 90 ? 11.625 11.071 -2.072 1.00 94.06 90 PRO A N 1
ATOM 723 C CA . PRO A 1 90 ? 12.284 9.867 -1.552 1.00 94.06 90 PRO A CA 1
ATOM 724 C C . PRO A 1 90 ? 11.609 9.242 -0.321 1.00 94.06 90 PRO A C 1
ATOM 726 O O . PRO A 1 90 ? 11.662 8.027 -0.136 1.00 94.06 90 PRO A O 1
ATOM 729 N N . GLU A 1 91 ? 10.979 10.056 0.522 1.00 91.12 91 GLU A N 1
ATOM 730 C CA . GLU A 1 91 ? 10.231 9.646 1.713 1.00 91.12 91 GLU A CA 1
ATOM 731 C C . GLU A 1 91 ? 8.923 8.906 1.403 1.00 91.12 91 GLU A C 1
ATOM 733 O O . GLU A 1 91 ? 8.462 8.119 2.229 1.00 91.12 91 GLU A O 1
ATOM 738 N N . ASN A 1 92 ? 8.362 9.103 0.207 1.00 92.00 92 ASN A N 1
ATOM 739 C CA . ASN A 1 92 ? 7.109 8.486 -0.230 1.00 92.00 92 ASN A CA 1
ATOM 740 C C . ASN A 1 92 ? 7.332 7.178 -1.009 1.00 92.00 92 ASN A C 1
ATOM 742 O O . ASN A 1 92 ? 6.371 6.479 -1.345 1.00 92.00 92 ASN A O 1
ATOM 746 N N . VAL A 1 93 ? 8.590 6.825 -1.300 1.00 95.88 93 VAL A N 1
ATOM 747 C CA . VAL A 1 93 ? 8.960 5.599 -2.018 1.00 95.88 93 VAL A CA 1
ATOM 748 C C . VAL A 1 93 ? 9.139 4.446 -1.031 1.00 95.88 93 VAL A C 1
ATOM 750 O O . VAL A 1 93 ? 10.069 4.409 -0.226 1.00 95.88 93 VAL A O 1
ATOM 753 N N . ASN A 1 94 ? 8.271 3.441 -1.134 1.00 95.88 94 ASN A N 1
ATOM 754 C CA . ASN A 1 94 ? 8.304 2.244 -0.295 1.00 95.88 94 ASN A CA 1
ATOM 755 C C . ASN A 1 94 ? 9.361 1.231 -0.745 1.00 95.88 94 ASN A C 1
ATOM 757 O O . ASN A 1 94 ? 9.842 0.439 0.068 1.00 95.88 94 ASN A O 1
ATOM 761 N N . GLY A 1 95 ? 9.735 1.228 -2.026 1.00 97.44 95 GLY A N 1
ATOM 762 C CA . GLY A 1 95 ? 10.802 0.362 -2.503 1.00 97.44 95 GLY A CA 1
ATOM 763 C C . GLY A 1 95 ? 11.134 0.501 -3.981 1.00 97.44 95 GLY A C 1
ATOM 764 O O . GLY A 1 95 ? 10.351 0.996 -4.787 1.00 97.44 95 GLY A O 1
ATOM 765 N N . VAL A 1 96 ? 12.322 0.008 -4.324 1.00 97.94 96 VAL A N 1
ATOM 766 C CA . VAL A 1 96 ? 12.907 0.020 -5.667 1.00 97.94 96 VAL A CA 1
ATOM 767 C C . VAL A 1 96 ? 13.250 -1.411 -6.078 1.00 97.94 96 VAL A C 1
ATOM 769 O O . VAL A 1 96 ? 13.862 -2.156 -5.305 1.00 97.94 96 VAL A O 1
ATOM 772 N N . LEU A 1 97 ? 12.910 -1.806 -7.309 1.00 97.38 97 LEU A N 1
ATOM 773 C CA . LEU A 1 97 ? 13.142 -3.163 -7.834 1.00 97.38 97 LEU A CA 1
ATOM 774 C C . LEU A 1 97 ? 12.578 -4.239 -6.883 1.00 97.38 97 LEU A C 1
ATOM 776 O O . LEU A 1 97 ? 13.287 -5.152 -6.418 1.00 97.38 97 LEU A O 1
ATOM 780 N N . VAL A 1 98 ? 11.298 -4.069 -6.556 1.00 97.69 98 VAL A N 1
ATOM 781 C CA . VAL A 1 98 ? 10.545 -4.876 -5.596 1.00 97.69 98 VAL A CA 1
ATOM 782 C C . VAL A 1 98 ? 10.004 -6.124 -6.298 1.00 97.69 98 VAL A C 1
ATOM 784 O O . VAL A 1 98 ? 9.319 -6.002 -7.314 1.00 97.69 98 VAL A O 1
ATOM 787 N N . PRO A 1 99 ? 10.334 -7.333 -5.812 1.00 96.94 99 PRO A N 1
ATOM 788 C CA . PRO A 1 99 ? 9.806 -8.563 -6.377 1.00 96.94 99 PRO A CA 1
ATOM 789 C C . PRO A 1 99 ? 8.391 -8.837 -5.855 1.00 96.94 99 PRO A C 1
ATOM 791 O O . PRO A 1 99 ? 8.174 -8.856 -4.646 1.00 96.94 99 PRO A O 1
ATOM 794 N N . PHE A 1 100 ? 7.475 -9.144 -6.765 1.00 96.19 100 PHE A N 1
ATOM 795 C CA . PHE A 1 100 ? 6.134 -9.644 -6.481 1.00 96.19 100 PHE A CA 1
ATOM 796 C C . PHE A 1 100 ? 5.912 -10.970 -7.197 1.00 96.19 100 PHE A C 1
ATOM 798 O O . PHE A 1 100 ? 6.528 -11.241 -8.229 1.00 96.19 100 PHE A O 1
ATOM 805 N N . LYS A 1 101 ? 5.041 -11.808 -6.641 1.00 93.75 101 LYS A N 1
ATOM 806 C CA . LYS A 1 101 ? 4.596 -13.040 -7.288 1.00 93.75 101 LYS A CA 1
ATOM 807 C C . LYS A 1 101 ? 3.098 -12.968 -7.508 1.00 93.75 101 LYS A C 1
ATOM 809 O O . LYS A 1 101 ? 2.383 -12.543 -6.607 1.00 93.75 101 LYS A O 1
ATOM 814 N N . ASP A 1 102 ? 2.640 -13.376 -8.680 1.00 89.81 102 ASP A N 1
ATOM 815 C CA . ASP A 1 102 ? 1.212 -13.576 -8.914 1.00 89.81 102 ASP A CA 1
ATOM 816 C C . ASP A 1 102 ? 0.724 -14.901 -8.291 1.00 89.81 102 ASP A C 1
ATOM 818 O O . ASP A 1 102 ? 1.508 -15.698 -7.760 1.00 89.81 102 ASP A O 1
ATOM 822 N N . ASN A 1 103 ? -0.580 -15.171 -8.396 1.00 84.69 103 ASN A N 1
ATOM 823 C CA . ASN A 1 103 ? -1.190 -16.427 -7.941 1.00 84.69 103 ASN A CA 1
ATOM 824 C C . ASN A 1 103 ? -0.615 -17.684 -8.621 1.00 84.69 103 ASN A C 1
ATOM 826 O O . ASN A 1 103 ? -0.738 -18.788 -8.096 1.00 84.69 103 ASN A O 1
ATOM 830 N N . ARG A 1 104 ? 0.037 -17.535 -9.780 1.00 88.56 104 ARG A N 1
ATOM 831 C CA . ARG A 1 104 ? 0.708 -18.612 -10.522 1.00 88.56 104 ARG A CA 1
ATOM 832 C C . ARG A 1 104 ? 2.196 -18.711 -10.169 1.00 88.56 104 ARG A C 1
ATOM 834 O O . ARG A 1 104 ? 2.935 -19.443 -10.823 1.00 88.56 104 ARG A O 1
ATOM 841 N N . SER A 1 105 ? 2.647 -17.996 -9.134 1.00 88.38 105 SER A N 1
ATOM 842 C CA . SER A 1 105 ? 4.048 -17.890 -8.715 1.00 88.38 105 SER A CA 1
ATOM 843 C C . SER A 1 105 ? 4.998 -17.307 -9.772 1.00 88.38 105 SER A C 1
ATOM 845 O O . SER A 1 105 ? 6.218 -17.458 -9.646 1.00 88.38 105 SER A O 1
ATOM 847 N N . GLN A 1 106 ? 4.482 -16.609 -10.786 1.00 89.94 106 GLN A N 1
ATOM 848 C CA . GLN A 1 106 ? 5.304 -15.883 -11.748 1.00 89.94 106 GLN A CA 1
ATOM 849 C C . GLN A 1 106 ? 5.881 -14.628 -11.102 1.00 89.94 106 GLN A C 1
ATOM 851 O O . GLN A 1 106 ? 5.181 -13.865 -10.440 1.00 89.94 106 GLN A O 1
ATOM 856 N N . LEU A 1 107 ? 7.183 -14.416 -11.295 1.00 94.38 107 LEU A N 1
ATOM 857 C CA . LEU A 1 107 ? 7.900 -13.287 -10.718 1.00 94.38 107 LEU A CA 1
ATOM 858 C C . LEU A 1 107 ? 7.726 -12.032 -11.581 1.00 94.38 107 LEU A C 1
ATOM 860 O O . LEU A 1 107 ? 8.123 -12.010 -12.748 1.00 94.38 107 LEU A O 1
ATOM 864 N N . LEU A 1 108 ? 7.245 -10.964 -10.956 1.00 95.88 108 LEU A N 1
ATOM 865 C CA . LEU A 1 108 ? 7.289 -9.603 -11.466 1.00 95.88 108 LEU A CA 1
ATOM 866 C C . LEU A 1 108 ? 8.296 -8.790 -10.649 1.00 95.88 108 LEU A C 1
ATOM 868 O O . LEU A 1 108 ? 8.306 -8.856 -9.424 1.00 95.88 108 LEU A O 1
ATOM 872 N N . ILE A 1 109 ? 9.137 -7.997 -11.310 1.00 96.94 109 ILE A N 1
ATOM 873 C CA . ILE A 1 109 ? 9.965 -6.997 -10.627 1.00 96.94 109 ILE A CA 1
ATOM 874 C C . ILE A 1 109 ? 9.367 -5.628 -10.934 1.00 96.94 109 ILE A C 1
ATOM 876 O O . ILE A 1 109 ? 9.476 -5.145 -12.062 1.00 96.94 109 ILE A O 1
ATOM 880 N N . CYS A 1 110 ? 8.741 -5.028 -9.925 1.00 97.25 110 CYS A N 1
ATOM 881 C CA . CYS A 1 110 ? 8.239 -3.664 -9.986 1.00 97.25 110 CYS A CA 1
ATOM 882 C C . CYS A 1 110 ? 9.390 -2.686 -9.773 1.00 97.25 110 CYS A C 1
ATOM 884 O O . CYS A 1 110 ? 10.200 -2.862 -8.860 1.00 97.25 110 CYS A O 1
ATOM 886 N N . GLU A 1 111 ? 9.502 -1.668 -10.618 1.00 97.25 111 GLU A N 1
ATOM 887 C CA . GLU A 1 111 ? 10.664 -0.779 -10.587 1.00 97.25 111 GLU A CA 1
ATOM 888 C C . GLU A 1 111 ? 10.591 0.200 -9.431 1.00 97.25 111 GLU A C 1
ATOM 890 O O . GLU A 1 111 ? 11.582 0.325 -8.711 1.00 97.25 111 GLU A O 1
ATOM 895 N N . LEU A 1 112 ? 9.420 0.794 -9.203 1.00 97.88 112 LEU A N 1
ATOM 896 C CA . LEU A 1 112 ? 9.140 1.612 -8.028 1.00 97.88 112 LEU A CA 1
ATOM 897 C C . LEU A 1 112 ? 7.805 1.213 -7.411 1.00 97.88 112 LEU A C 1
ATOM 899 O O . LEU A 1 112 ? 6.843 0.921 -8.117 1.00 97.88 112 LEU A O 1
ATOM 903 N N . VAL A 1 113 ? 7.765 1.219 -6.087 1.00 97.50 113 VAL A N 1
ATOM 904 C CA . VAL A 1 113 ? 6.558 1.053 -5.283 1.00 97.50 113 VAL A CA 1
ATOM 905 C C . VAL A 1 113 ? 6.490 2.244 -4.341 1.00 97.50 113 VAL A C 1
ATOM 907 O O . VAL A 1 113 ? 7.466 2.526 -3.644 1.00 97.50 113 VAL A O 1
ATOM 910 N N . TYR A 1 114 ? 5.368 2.951 -4.334 1.00 95.06 114 TYR A N 1
ATOM 911 C CA . TYR A 1 114 ? 5.167 4.183 -3.570 1.00 95.06 114 TYR A CA 1
ATOM 912 C C . TYR A 1 114 ? 3.703 4.302 -3.120 1.00 95.06 114 TYR A C 1
ATOM 914 O O . TYR A 1 114 ? 2.911 3.379 -3.339 1.00 95.06 114 TYR A O 1
ATOM 922 N N . ASN A 1 115 ? 3.347 5.411 -2.460 1.00 89.75 115 ASN A N 1
ATOM 923 C CA . ASN A 1 115 ? 2.004 5.634 -1.903 1.00 89.75 115 ASN A CA 1
ATOM 924 C C . ASN A 1 115 ? 1.580 4.491 -0.959 1.00 89.75 115 ASN A C 1
ATOM 926 O O . ASN A 1 115 ? 0.538 3.860 -1.129 1.00 89.75 115 ASN A O 1
ATOM 930 N N . GLU A 1 116 ? 2.453 4.159 -0.004 1.00 88.12 116 GLU A N 1
ATOM 931 C CA . GLU A 1 116 ? 2.252 3.074 0.970 1.00 88.12 116 GLU A CA 1
ATOM 932 C C . GLU A 1 116 ? 2.036 1.689 0.333 1.00 88.12 116 GLU A C 1
ATOM 934 O O . GLU A 1 116 ? 1.387 0.815 0.903 1.00 88.12 116 GLU A O 1
ATOM 939 N N . GLY A 1 117 ? 2.589 1.474 -0.861 1.00 91.12 117 GLY A N 1
ATOM 940 C CA . GLY A 1 117 ? 2.439 0.228 -1.608 1.00 91.12 117 GLY A CA 1
ATOM 941 C C . GLY A 1 117 ? 1.261 0.194 -2.577 1.00 91.12 117 GLY A C 1
ATOM 942 O O . GLY A 1 117 ? 1.168 -0.759 -3.350 1.00 91.12 117 GLY A O 1
ATOM 943 N N . ARG A 1 118 ? 0.398 1.219 -2.572 1.00 91.19 118 ARG A N 1
ATOM 944 C CA . ARG A 1 118 ? -0.782 1.300 -3.444 1.00 91.19 118 ARG A CA 1
ATOM 945 C C . ARG A 1 118 ? -0.473 1.775 -4.857 1.00 91.19 118 ARG A C 1
ATOM 947 O O . ARG A 1 118 ? -1.363 1.724 -5.686 1.00 91.19 118 ARG A O 1
ATOM 954 N N . ALA A 1 119 ? 0.748 2.213 -5.158 1.00 94.88 119 ALA A N 1
ATOM 955 C CA . ALA A 1 119 ? 1.120 2.633 -6.505 1.00 94.88 119 ALA A CA 1
ATOM 956 C C . ALA A 1 119 ? 2.389 1.922 -6.979 1.00 94.88 119 ALA A C 1
ATOM 958 O O . ALA A 1 119 ? 3.420 1.921 -6.298 1.00 94.88 119 ALA 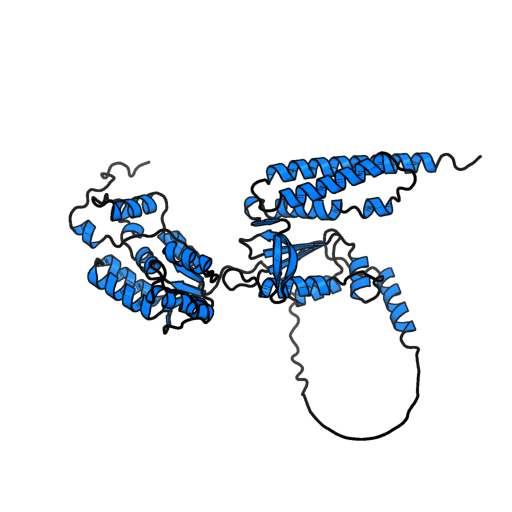A O 1
ATOM 959 N N . TRP A 1 120 ? 2.301 1.282 -8.142 1.00 97.56 120 TRP A N 1
ATOM 960 C CA . TRP A 1 120 ? 3.346 0.456 -8.738 1.00 97.56 120 TRP A CA 1
ATOM 961 C C . TRP A 1 120 ? 3.730 1.030 -10.092 1.00 97.56 120 TRP A C 1
ATOM 963 O O . TRP A 1 120 ? 2.912 1.082 -11.008 1.00 97.56 120 TRP A O 1
ATOM 973 N N . MET A 1 121 ? 4.988 1.437 -10.244 1.00 97.94 121 MET A N 1
ATOM 974 C CA . MET A 1 121 ? 5.458 2.055 -11.477 1.00 97.94 121 MET A CA 1
ATOM 975 C C . MET A 1 121 ? 6.367 1.137 -12.289 1.00 97.94 121 MET A C 1
ATOM 977 O O . MET A 1 121 ? 7.335 0.558 -11.783 1.00 97.94 121 MET A O 1
ATOM 981 N N . LYS A 1 122 ? 6.084 1.098 -13.593 1.00 97.50 122 LYS A N 1
ATOM 982 C CA . LYS A 1 122 ? 6.959 0.589 -14.645 1.00 97.50 122 LYS A CA 1
ATOM 983 C C . LYS A 1 122 ? 7.501 1.760 -15.461 1.00 97.50 122 LYS A C 1
ATOM 985 O O . LYS A 1 122 ? 6.743 2.464 -16.118 1.00 97.50 122 LYS A O 1
ATOM 990 N N . VAL A 1 123 ? 8.817 1.910 -15.506 1.00 96.25 123 VAL A N 1
ATOM 991 C CA . VAL A 1 123 ? 9.514 2.838 -16.400 1.00 96.25 123 VAL A CA 1
ATOM 992 C C . VAL A 1 123 ? 9.781 2.162 -17.743 1.00 96.25 123 VAL A C 1
ATOM 994 O O . VAL A 1 123 ? 10.238 1.018 -17.827 1.00 96.25 123 VAL A O 1
ATOM 997 N N . ILE A 1 124 ? 9.489 2.866 -18.828 1.00 94.69 124 ILE A N 1
ATOM 998 C CA . ILE A 1 124 ? 9.590 2.384 -20.202 1.00 94.69 124 ILE A CA 1
ATOM 999 C C . ILE A 1 124 ? 10.450 3.375 -20.978 1.00 94.69 124 ILE A C 1
ATOM 1001 O O . ILE A 1 124 ? 10.015 4.464 -21.335 1.00 94.69 124 ILE A O 1
ATOM 1005 N N . ALA A 1 125 ? 11.692 2.980 -21.253 1.00 92.38 125 ALA A N 1
ATOM 1006 C CA . ALA A 1 125 ? 12.655 3.820 -21.963 1.00 92.38 125 ALA A CA 1
ATOM 1007 C C . ALA A 1 125 ? 12.640 3.637 -23.490 1.00 92.38 125 ALA A C 1
ATOM 1009 O O . ALA A 1 125 ? 13.481 4.205 -24.176 1.00 92.38 125 ALA A O 1
ATOM 1010 N N . ARG A 1 126 ? 11.733 2.814 -24.032 1.00 88.81 126 ARG A N 1
ATOM 1011 C CA . ARG A 1 126 ? 11.656 2.533 -25.474 1.00 88.81 126 ARG A CA 1
ATOM 1012 C C . ARG A 1 126 ? 10.985 3.692 -26.209 1.00 88.81 126 ARG A C 1
ATOM 1014 O O . ARG A 1 126 ? 10.069 4.299 -25.672 1.00 88.81 126 ARG A O 1
ATOM 1021 N N . ASN A 1 127 ? 11.415 3.943 -27.443 1.00 89.88 127 ASN A N 1
ATOM 1022 C CA . ASN A 1 127 ? 10.833 4.970 -28.303 1.00 89.88 127 ASN A CA 1
ATOM 1023 C C . ASN A 1 127 ? 9.347 4.688 -28.617 1.00 89.88 127 ASN A C 1
ATOM 1025 O O . ASN A 1 127 ? 8.990 3.544 -28.919 1.00 89.88 127 ASN A O 1
ATOM 1029 N N . ALA A 1 128 ? 8.515 5.735 -28.591 1.00 91.75 128 ALA A N 1
ATOM 1030 C CA . ALA A 1 128 ? 7.070 5.671 -28.822 1.00 91.75 128 ALA A CA 1
ATOM 1031 C C . ALA A 1 128 ? 6.681 4.954 -30.127 1.00 91.75 128 ALA A C 1
ATOM 1033 O O . ALA A 1 128 ? 5.841 4.055 -30.119 1.00 91.75 128 ALA A O 1
ATOM 1034 N N . GLN A 1 129 ? 7.332 5.300 -31.239 1.00 91.81 129 GLN A N 1
ATOM 1035 C CA . GLN A 1 129 ? 7.023 4.748 -32.560 1.00 91.81 129 GLN A CA 1
ATOM 1036 C C . GLN A 1 129 ? 7.405 3.266 -32.652 1.00 91.81 129 GLN A C 1
ATOM 1038 O O . GLN A 1 129 ? 6.657 2.442 -33.176 1.00 91.81 129 GLN A O 1
ATOM 1043 N N . ALA A 1 130 ? 8.548 2.894 -32.066 1.00 87.06 130 ALA A N 1
ATOM 1044 C CA . ALA A 1 130 ? 8.966 1.496 -31.985 1.00 87.06 130 ALA A CA 1
ATOM 1045 C C . ALA A 1 130 ? 8.001 0.657 -31.130 1.00 87.06 130 ALA A C 1
ATOM 1047 O O . ALA A 1 130 ? 7.716 -0.492 -31.466 1.00 87.06 130 ALA A O 1
ATOM 1048 N N . LEU A 1 131 ? 7.485 1.220 -30.031 1.00 89.56 131 LEU A N 1
ATOM 1049 C CA . LEU A 1 131 ? 6.445 0.578 -29.224 1.00 89.56 131 LEU A CA 1
ATOM 1050 C C . LEU A 1 131 ? 5.152 0.381 -30.022 1.00 89.56 131 LEU A C 1
ATOM 1052 O O . LEU A 1 131 ? 4.560 -0.694 -29.937 1.00 89.56 131 LEU A O 1
ATOM 1056 N N . HIS A 1 132 ? 4.750 1.382 -30.807 1.00 90.62 132 HIS A N 1
ATOM 1057 C CA . HIS A 1 132 ? 3.550 1.332 -31.637 1.00 90.62 132 HIS A CA 1
ATOM 1058 C C . HIS A 1 132 ? 3.627 0.235 -32.707 1.00 90.62 132 HIS A C 1
ATOM 1060 O O . HIS A 1 132 ? 2.716 -0.582 -32.812 1.00 90.62 132 HIS A O 1
ATOM 1066 N N . LEU A 1 133 ? 4.745 0.151 -33.438 1.00 87.25 133 LEU A N 1
ATOM 1067 C CA . LEU A 1 133 ? 4.972 -0.891 -34.447 1.00 87.25 133 LEU A CA 1
ATOM 1068 C C . LEU A 1 133 ? 4.847 -2.303 -33.863 1.00 87.25 133 LEU A C 1
ATOM 1070 O O . LEU A 1 133 ? 4.177 -3.160 -34.431 1.00 87.25 133 LEU A O 1
ATOM 1074 N N . ILE A 1 134 ? 5.453 -2.537 -32.697 1.00 86.56 134 ILE A N 1
ATOM 1075 C CA . ILE A 1 134 ? 5.407 -3.844 -32.026 1.00 86.56 134 ILE A CA 1
ATOM 1076 C C . ILE A 1 134 ? 4.006 -4.156 -31.524 1.00 86.56 134 ILE A C 1
ATOM 1078 O O . ILE A 1 134 ? 3.572 -5.304 -31.581 1.00 86.56 134 ILE A O 1
ATOM 1082 N N . TRP A 1 135 ? 3.303 -3.149 -31.005 1.00 86.75 135 TRP A N 1
ATOM 1083 C CA . TRP A 1 135 ? 1.918 -3.311 -30.591 1.00 86.75 135 TRP A CA 1
ATOM 1084 C C . TRP A 1 135 ? 1.026 -3.736 -31.765 1.00 86.75 135 TRP A C 1
ATOM 1086 O O . TRP A 1 135 ? 0.194 -4.622 -31.586 1.00 86.75 135 TRP A O 1
ATOM 1096 N N . LYS A 1 136 ? 1.260 -3.189 -32.961 1.00 86.44 136 LYS A N 1
ATOM 1097 C CA . LYS A 1 136 ? 0.559 -3.541 -34.204 1.00 86.44 136 LYS A CA 1
ATOM 1098 C C . LYS A 1 136 ? 1.036 -4.840 -34.874 1.00 86.44 136 LYS A C 1
ATOM 1100 O O . LYS A 1 136 ? 0.620 -5.128 -35.985 1.00 86.44 136 LYS A O 1
ATOM 1105 N N . GLY A 1 137 ? 1.901 -5.627 -34.231 1.00 80.69 137 GLY A N 1
ATOM 1106 C CA . GLY A 1 137 ? 2.356 -6.922 -34.757 1.00 80.69 137 GLY A CA 1
ATOM 1107 C C . GLY A 1 137 ? 3.614 -6.864 -35.628 1.00 80.69 137 GLY A C 1
ATOM 1108 O O . GLY A 1 137 ? 4.240 -7.896 -35.842 1.00 80.69 137 GLY A O 1
ATOM 1109 N N . ASN A 1 138 ? 4.089 -5.673 -36.003 1.00 77.56 138 ASN A N 1
ATOM 1110 C CA . ASN A 1 138 ? 5.334 -5.467 -36.757 1.00 77.56 138 ASN A CA 1
ATOM 1111 C C . ASN A 1 138 ? 6.583 -5.437 -35.853 1.00 77.56 138 ASN A C 1
ATOM 1113 O O . ASN A 1 138 ? 7.504 -4.634 -36.026 1.00 77.56 138 ASN A O 1
ATOM 1117 N N . GLY A 1 139 ? 6.602 -6.295 -34.832 1.00 69.38 139 GLY A N 1
ATOM 1118 C CA . GLY A 1 139 ? 7.750 -6.471 -33.949 1.00 69.38 139 GLY A CA 1
ATOM 1119 C C . GLY A 1 139 ? 8.761 -7.469 -34.503 1.00 69.38 139 GLY A C 1
ATOM 1120 O O . GLY A 1 139 ? 8.409 -8.410 -35.205 1.00 69.38 139 GLY A O 1
ATOM 1121 N N . HIS A 1 140 ? 10.033 -7.303 -34.143 1.00 68.75 140 HIS A N 1
ATOM 1122 C CA . HIS A 1 140 ? 11.042 -8.317 -34.456 1.00 68.75 140 HIS A CA 1
ATOM 1123 C C . HIS A 1 140 ? 10.877 -9.528 -33.530 1.00 68.75 140 HIS A C 1
ATOM 1125 O O . HIS A 1 140 ? 10.449 -9.385 -32.379 1.00 68.75 140 HIS A O 1
ATOM 1131 N N . TYR A 1 141 ? 11.276 -10.713 -34.003 1.00 52.12 141 TYR A N 1
ATOM 1132 C CA . TYR A 1 141 ? 11.261 -11.943 -33.209 1.00 52.12 141 TYR A CA 1
ATOM 1133 C C . TYR A 1 141 ? 11.921 -11.733 -31.831 1.00 52.12 141 TYR A C 1
ATOM 1135 O O . TYR A 1 141 ? 13.032 -11.213 -31.726 1.00 52.12 141 TYR A O 1
ATOM 1143 N N . GLY A 1 142 ? 11.209 -12.098 -30.759 1.00 59.97 142 GLY A N 1
ATOM 1144 C CA . GLY A 1 142 ? 11.646 -11.917 -29.368 1.00 59.97 142 GLY A CA 1
ATOM 1145 C C . GLY A 1 142 ? 11.267 -10.579 -28.712 1.00 59.97 142 GLY A C 1
ATOM 1146 O O . GLY A 1 142 ? 11.416 -10.440 -27.494 1.00 59.97 142 GLY A O 1
ATOM 1147 N N . GLN A 1 143 ? 10.728 -9.602 -29.451 1.00 68.38 143 GLN A N 1
ATOM 1148 C CA . GLN A 1 143 ? 10.229 -8.356 -28.864 1.00 68.38 143 GLN A CA 1
ATOM 1149 C C . GLN A 1 143 ? 8.840 -8.558 -28.249 1.00 68.38 143 GLN A C 1
ATOM 1151 O O . GLN A 1 143 ? 7.865 -8.833 -28.940 1.00 68.38 143 GLN A O 1
ATOM 1156 N N . ARG A 1 144 ? 8.730 -8.385 -26.927 1.00 74.31 144 ARG A N 1
ATOM 1157 C CA . ARG A 1 144 ? 7.438 -8.473 -26.233 1.00 74.31 144 ARG A CA 1
ATOM 1158 C C . ARG A 1 144 ? 6.630 -7.189 -26.398 1.00 74.31 144 ARG A C 1
ATOM 1160 O O . ARG A 1 144 ? 7.153 -6.085 -26.211 1.00 74.31 144 ARG A O 1
ATOM 1167 N N . SER A 1 145 ? 5.344 -7.362 -26.692 1.00 85.12 145 SER A N 1
ATOM 1168 C CA . SER A 1 145 ? 4.359 -6.283 -26.681 1.00 85.12 145 SER A CA 1
ATOM 1169 C C . SER A 1 145 ? 4.197 -5.708 -25.275 1.00 85.12 145 SER A C 1
ATOM 1171 O O . SER A 1 145 ? 4.231 -6.435 -24.277 1.00 85.12 145 SER A O 1
ATOM 1173 N N . ILE A 1 146 ? 3.976 -4.395 -25.199 1.00 90.44 146 ILE A N 1
ATOM 1174 C CA . ILE A 1 146 ? 3.709 -3.704 -23.936 1.00 90.44 146 ILE A CA 1
ATOM 1175 C C . ILE A 1 146 ? 2.433 -4.218 -23.255 1.00 90.44 146 ILE A C 1
ATOM 1177 O O . ILE A 1 146 ? 2.353 -4.209 -22.029 1.00 90.44 146 ILE A O 1
ATOM 1181 N N . LEU A 1 147 ? 1.482 -4.753 -24.028 1.00 90.69 147 LEU A N 1
ATOM 1182 C CA . LEU A 1 147 ? 0.246 -5.337 -23.504 1.00 90.69 147 LEU A CA 1
ATOM 1183 C C . LEU A 1 147 ? 0.500 -6.581 -22.647 1.00 90.69 147 LEU A C 1
ATOM 1185 O O . LEU A 1 147 ? -0.249 -6.843 -21.711 1.00 90.69 147 LEU A O 1
ATOM 1189 N N . ILE A 1 148 ? 1.572 -7.329 -22.924 1.00 90.75 148 ILE A N 1
ATOM 1190 C CA . ILE A 1 148 ? 1.966 -8.476 -22.095 1.00 90.75 148 ILE A CA 1
ATOM 1191 C C . ILE A 1 148 ? 2.428 -7.976 -20.726 1.00 90.75 148 ILE A C 1
ATOM 1193 O O . ILE A 1 148 ? 1.978 -8.484 -19.703 1.00 90.75 148 ILE A O 1
ATOM 1197 N N . SER A 1 149 ? 3.276 -6.943 -20.706 1.00 92.25 149 SER A N 1
ATOM 1198 C CA . SER A 1 149 ? 3.716 -6.306 -19.461 1.00 92.25 149 SER A CA 1
ATOM 1199 C C . SER A 1 149 ? 2.535 -5.717 -18.690 1.00 92.25 149 SER A C 1
ATOM 1201 O O . SER A 1 149 ? 2.450 -5.905 -17.484 1.00 92.25 149 SER A O 1
ATOM 1203 N N . MET A 1 150 ? 1.604 -5.049 -19.377 1.00 95.00 150 MET A N 1
ATOM 1204 C CA . MET A 1 150 ? 0.375 -4.515 -18.782 1.00 95.00 150 MET A CA 1
ATOM 1205 C C . MET A 1 150 ? -0.427 -5.608 -18.071 1.00 95.00 150 MET A C 1
ATOM 1207 O O . MET A 1 150 ? -0.705 -5.479 -16.882 1.00 95.00 150 MET A O 1
ATOM 1211 N N . ARG A 1 151 ? -0.748 -6.704 -18.772 1.00 94.31 151 ARG A N 1
ATOM 1212 C CA . ARG A 1 151 ? -1.486 -7.837 -18.193 1.00 94.31 151 ARG A CA 1
ATOM 1213 C C . ARG A 1 151 ? -0.751 -8.423 -16.990 1.00 94.31 151 ARG A C 1
ATOM 1215 O O . ARG A 1 151 ? -1.356 -8.597 -15.943 1.00 94.31 151 ARG A O 1
ATOM 1222 N N . GLN A 1 152 ? 0.565 -8.620 -17.101 1.00 94.69 152 GLN A N 1
ATOM 1223 C CA . GLN A 1 152 ? 1.374 -9.142 -15.999 1.00 94.69 152 GLN A CA 1
ATOM 1224 C C . GLN A 1 152 ? 1.314 -8.245 -14.753 1.00 94.69 152 GLN A C 1
ATOM 1226 O O . GLN A 1 152 ? 1.180 -8.758 -13.643 1.00 94.69 152 GLN A O 1
ATOM 1231 N N . TYR A 1 153 ? 1.396 -6.920 -14.914 1.00 96.69 153 TYR A N 1
ATOM 1232 C CA . TYR A 1 153 ? 1.264 -5.983 -13.796 1.00 96.69 153 TYR A CA 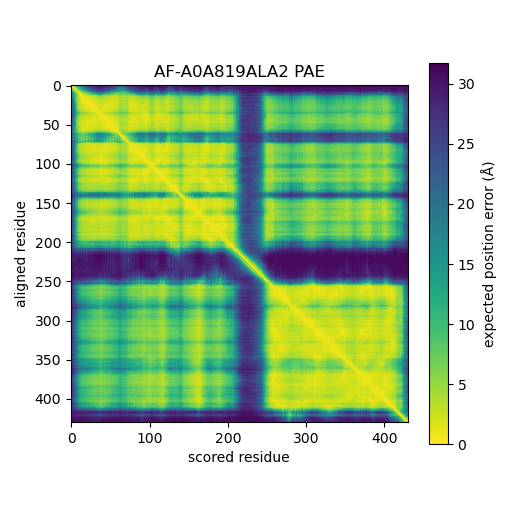1
ATOM 1233 C C . TYR A 1 153 ? -0.131 -6.042 -13.170 1.00 96.69 153 TYR A C 1
ATOM 1235 O O . TYR A 1 153 ? -0.226 -6.166 -11.954 1.00 96.69 153 TYR A O 1
ATOM 1243 N N . LEU A 1 154 ? -1.190 -6.015 -13.983 1.00 94.88 154 LEU A N 1
ATOM 1244 C CA . LEU A 1 154 ? -2.573 -6.059 -13.499 1.00 94.88 154 LEU A CA 1
ATOM 1245 C C . LEU A 1 154 ? -2.878 -7.363 -12.746 1.00 94.88 154 LEU A C 1
ATOM 1247 O O . LEU A 1 154 ? -3.426 -7.327 -11.646 1.00 94.88 154 LEU A O 1
ATOM 1251 N N . ASP A 1 155 ? -2.478 -8.512 -13.290 1.00 93.75 155 ASP A N 1
ATOM 1252 C CA . ASP A 1 155 ? -2.705 -9.817 -12.659 1.00 93.75 155 ASP A CA 1
ATOM 1253 C C . ASP A 1 155 ? -1.894 -9.970 -11.364 1.00 93.75 155 ASP A C 1
ATOM 1255 O O . ASP A 1 155 ? -2.395 -10.478 -10.352 1.00 93.75 155 ASP A O 1
ATOM 1259 N N . THR A 1 156 ? -0.653 -9.472 -11.358 1.00 96.25 156 THR A N 1
ATOM 1260 C CA . THR A 1 156 ? 0.182 -9.484 -10.152 1.00 96.25 156 THR A CA 1
ATOM 1261 C C . THR A 1 156 ? -0.381 -8.548 -9.083 1.00 96.25 156 THR A C 1
ATOM 1263 O O . THR A 1 156 ? -0.442 -8.942 -7.921 1.00 96.25 156 THR A O 1
ATOM 1266 N N . ALA A 1 157 ? -0.837 -7.348 -9.447 1.00 94.88 157 ALA A N 1
ATOM 1267 C CA . ALA A 1 157 ? -1.412 -6.383 -8.512 1.00 94.88 157 ALA A CA 1
ATOM 1268 C C . ALA A 1 157 ? -2.694 -6.912 -7.856 1.00 94.88 157 ALA A C 1
ATOM 1270 O O . ALA A 1 157 ? -2.824 -6.843 -6.636 1.00 94.88 157 ALA A O 1
ATOM 1271 N N . ARG A 1 158 ? -3.590 -7.541 -8.630 1.00 92.38 158 ARG A N 1
ATOM 1272 C CA . ARG A 1 158 ? -4.802 -8.201 -8.100 1.00 92.38 158 ARG A CA 1
ATOM 1273 C C . ARG A 1 158 ? -4.487 -9.312 -7.096 1.00 92.38 158 ARG A C 1
ATOM 1275 O O . ARG A 1 158 ? -5.267 -9.567 -6.189 1.00 92.38 158 ARG A O 1
ATOM 1282 N N . SER A 1 159 ? -3.341 -9.972 -7.256 1.00 91.19 159 SER A N 1
ATOM 1283 C CA . SER A 1 159 ? -2.875 -11.035 -6.353 1.00 91.19 159 SER A CA 1
ATOM 1284 C C . SER A 1 159 ? -2.158 -10.496 -5.102 1.00 91.19 159 SER A C 1
ATOM 1286 O O . SER A 1 159 ? -1.858 -11.259 -4.189 1.00 91.19 159 SER A O 1
ATOM 1288 N N . ASN A 1 160 ? -1.842 -9.199 -5.059 1.00 91.62 160 ASN A N 1
ATOM 1289 C CA . ASN A 1 160 ? -1.038 -8.560 -4.013 1.00 91.62 160 ASN A CA 1
ATOM 1290 C C . ASN A 1 160 ? -1.721 -7.275 -3.526 1.00 91.62 160 ASN A C 1
ATOM 1292 O O . ASN A 1 160 ? -1.141 -6.188 -3.553 1.00 91.62 160 ASN A O 1
ATOM 1296 N N . GLU A 1 161 ? -2.972 -7.405 -3.098 1.00 90.62 161 GLU A N 1
ATOM 1297 C CA . GLU A 1 161 ? -3.761 -6.280 -2.608 1.00 90.62 161 GLU A CA 1
ATOM 1298 C C . GLU A 1 161 ? -3.151 -5.662 -1.345 1.00 90.62 161 GLU A C 1
ATOM 1300 O O . GLU A 1 161 ? -2.712 -6.358 -0.425 1.00 90.62 161 GLU A O 1
ATOM 1305 N N . ILE A 1 162 ? -3.197 -4.335 -1.267 1.00 88.69 162 ILE A N 1
ATOM 1306 C CA . ILE A 1 162 ? -2.832 -3.573 -0.078 1.00 88.69 162 ILE A CA 1
ATOM 1307 C C . ILE A 1 162 ? -4.123 -3.079 0.552 1.00 88.69 162 ILE A C 1
ATOM 1309 O O . ILE A 1 162 ? -4.863 -2.313 -0.051 1.00 88.69 162 ILE A O 1
ATOM 1313 N N . HIS A 1 163 ? -4.415 -3.539 1.767 1.00 90.06 163 HIS A N 1
ATOM 1314 C CA . HIS A 1 163 ? -5.634 -3.152 2.484 1.00 90.06 163 HIS A CA 1
ATOM 1315 C C . HIS A 1 163 ? -6.930 -3.378 1.680 1.00 90.06 163 HIS A C 1
ATOM 1317 O O . HIS A 1 163 ? -7.833 -2.546 1.697 1.00 90.06 163 HIS A O 1
ATOM 1323 N N . TYR A 1 164 ? -7.004 -4.524 0.990 1.00 89.62 164 TYR A N 1
ATOM 1324 C CA . TYR A 1 164 ? -8.109 -4.917 0.100 1.00 89.62 164 TYR A CA 1
ATOM 1325 C C . TYR A 1 164 ? -8.302 -4.017 -1.127 1.00 89.62 164 TYR A C 1
ATOM 1327 O O . TYR A 1 164 ? -9.357 -4.049 -1.766 1.00 89.62 164 TYR A O 1
ATOM 1335 N N . GLN A 1 165 ? -7.285 -3.233 -1.476 1.00 88.31 165 GLN A N 1
ATOM 1336 C CA . GLN A 1 165 ? -7.238 -2.457 -2.704 1.00 88.31 165 GLN A CA 1
ATOM 1337 C C . GLN A 1 165 ? -6.149 -3.008 -3.616 1.00 88.31 165 GLN A C 1
ATOM 1339 O O . GLN A 1 165 ? -5.026 -3.283 -3.186 1.00 88.31 165 GLN A O 1
ATOM 1344 N N . THR A 1 166 ? -6.493 -3.179 -4.888 1.00 91.62 166 THR A N 1
ATOM 1345 C CA . THR A 1 166 ? -5.507 -3.486 -5.924 1.00 91.62 166 THR A CA 1
ATOM 1346 C C . THR A 1 166 ? -4.645 -2.239 -6.157 1.00 91.62 166 THR A C 1
ATOM 1348 O O . THR A 1 166 ? -5.221 -1.171 -6.354 1.00 91.62 166 THR A O 1
ATOM 1351 N N . PRO A 1 167 ? -3.303 -2.343 -6.132 1.00 94.44 167 PRO A N 1
ATOM 1352 C CA . PRO A 1 167 ? -2.430 -1.210 -6.421 1.00 94.44 167 PRO A CA 1
ATOM 1353 C C . PRO A 1 167 ? -2.664 -0.612 -7.813 1.00 94.44 167 PRO A C 1
ATOM 1355 O O . PRO A 1 167 ? -2.837 -1.349 -8.787 1.00 94.44 167 PRO A O 1
ATOM 1358 N N . ASP A 1 168 ? -2.584 0.712 -7.918 1.00 94.62 168 ASP A N 1
ATOM 1359 C CA . ASP A 1 168 ? -2.581 1.417 -9.193 1.00 94.62 168 ASP A CA 1
ATOM 1360 C C . ASP A 1 168 ? -1.316 1.105 -9.972 1.00 94.62 168 ASP A C 1
ATOM 1362 O O . ASP A 1 168 ? -0.199 1.144 -9.442 1.00 94.62 168 ASP A O 1
ATOM 1366 N N . ILE A 1 169 ? -1.484 0.864 -11.266 1.0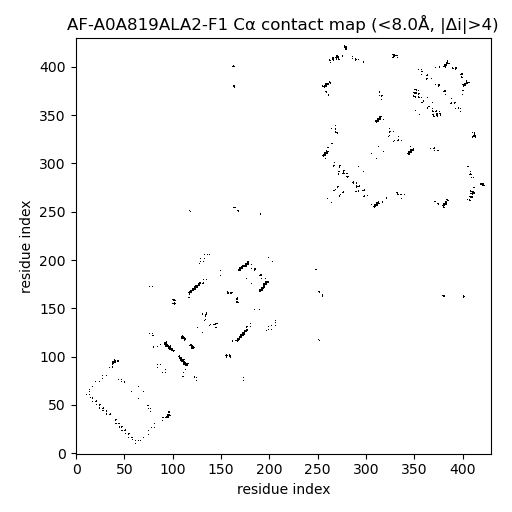0 97.00 169 ILE A N 1
ATOM 1367 C CA . ILE A 1 169 ? -0.368 0.608 -12.160 1.00 97.00 169 ILE A CA 1
ATOM 1368 C C . ILE A 1 169 ? -0.064 1.864 -12.963 1.00 97.00 169 ILE A C 1
ATOM 1370 O O . ILE A 1 169 ? -0.895 2.347 -13.730 1.00 97.00 169 ILE A O 1
ATOM 1374 N N . VAL A 1 170 ? 1.166 2.352 -12.822 1.00 97.50 170 VAL A N 1
ATOM 1375 C CA . VAL A 1 170 ? 1.661 3.547 -13.503 1.00 97.50 170 VAL A CA 1
ATOM 1376 C C . VAL A 1 170 ? 2.720 3.164 -14.522 1.00 97.50 170 VAL A C 1
ATOM 1378 O O . VAL A 1 170 ? 3.764 2.608 -14.181 1.00 97.50 170 VAL A O 1
ATOM 1381 N N . PHE A 1 171 ? 2.478 3.457 -15.794 1.00 97.81 171 PHE A N 1
ATOM 1382 C CA . PHE A 1 171 ? 3.461 3.270 -16.857 1.00 97.81 171 PHE A CA 1
ATOM 1383 C C . PHE A 1 171 ? 4.059 4.627 -17.217 1.00 97.81 171 PHE A C 1
ATOM 1385 O O . PHE A 1 171 ? 3.381 5.484 -17.780 1.00 97.81 171 PHE A O 1
ATOM 1392 N N . TYR A 1 172 ? 5.335 4.817 -16.880 1.00 97.50 172 TYR A N 1
ATOM 1393 C CA . TYR A 1 172 ? 6.085 6.030 -17.184 1.00 97.50 172 TYR A CA 1
ATOM 1394 C C . TYR A 1 172 ? 6.910 5.852 -18.461 1.00 97.50 172 TYR A C 1
ATOM 1396 O O . TYR A 1 172 ? 7.837 5.041 -18.506 1.00 97.50 172 TYR A O 1
ATOM 1404 N N . PHE A 1 173 ? 6.583 6.613 -19.502 1.00 96.62 173 PHE A N 1
ATOM 1405 C CA . PHE A 1 173 ? 7.225 6.557 -20.812 1.00 96.62 173 PHE A CA 1
ATOM 1406 C C . PHE A 1 173 ? 8.264 7.671 -20.969 1.00 96.62 173 PHE A C 1
ATOM 1408 O O . PHE A 1 173 ? 7.929 8.818 -21.256 1.00 96.62 173 PHE A O 1
ATOM 1415 N N . VAL A 1 174 ? 9.544 7.312 -20.846 1.00 94.50 174 VAL A N 1
ATOM 1416 C CA . VAL A 1 174 ? 10.672 8.264 -20.893 1.00 94.50 174 VAL A CA 1
ATOM 1417 C C . VAL A 1 174 ? 10.797 8.934 -22.264 1.00 94.50 174 VAL A C 1
ATOM 1419 O O . VAL A 1 174 ? 11.137 10.106 -22.356 1.00 94.50 174 VAL A O 1
ATOM 1422 N N . GLN A 1 175 ? 10.526 8.187 -23.340 1.00 92.75 175 GLN A N 1
ATOM 1423 C CA . GLN A 1 175 ? 10.585 8.672 -24.728 1.00 92.75 175 GLN A CA 1
ATOM 1424 C C . GLN A 1 175 ? 9.190 8.820 -25.349 1.00 92.75 175 GLN A C 1
ATOM 1426 O O . GLN A 1 175 ? 9.021 8.685 -26.563 1.00 92.75 175 GLN A O 1
ATOM 1431 N N . GLY A 1 176 ? 8.195 9.050 -24.494 1.00 94.00 176 GLY A N 1
ATOM 1432 C CA . GLY A 1 176 ? 6.802 9.201 -24.871 1.00 94.00 176 GLY A CA 1
ATOM 1433 C C . GLY A 1 176 ? 6.112 7.922 -25.346 1.00 94.00 176 GLY A C 1
ATOM 1434 O O . GLY A 1 176 ? 6.695 6.837 -25.432 1.00 94.00 176 GLY A O 1
ATOM 1435 N N . VAL A 1 177 ? 4.825 8.066 -25.640 1.00 95.62 177 VAL A N 1
ATOM 1436 C CA . VAL A 1 177 ? 3.926 7.004 -26.092 1.00 95.62 177 VAL A CA 1
ATOM 1437 C C . VAL A 1 177 ? 2.973 7.567 -27.137 1.00 95.62 177 VAL A C 1
ATOM 1439 O O . VAL A 1 177 ? 2.498 8.690 -27.010 1.00 95.62 177 VAL A O 1
ATOM 1442 N N . THR A 1 178 ? 2.694 6.799 -28.188 1.00 96.00 178 THR A N 1
ATOM 1443 C CA . THR A 1 178 ? 1.737 7.231 -29.211 1.00 96.00 178 THR A CA 1
ATOM 1444 C C . THR A 1 178 ? 0.326 7.316 -28.636 1.00 96.00 178 THR A C 1
ATOM 1446 O O . THR A 1 178 ? -0.068 6.400 -27.908 1.00 96.00 178 THR A O 1
ATOM 1449 N N . GLU A 1 179 ? -0.454 8.319 -29.023 1.00 95.19 179 GLU A N 1
ATOM 1450 C CA . GLU A 1 179 ? -1.818 8.541 -28.525 1.00 95.19 179 GLU A CA 1
ATOM 1451 C C . GLU A 1 179 ? -2.725 7.292 -28.571 1.00 95.19 179 GLU A C 1
ATOM 1453 O O . GLU A 1 179 ? -3.279 6.945 -27.523 1.00 95.19 179 GLU A O 1
ATOM 1458 N N . PRO A 1 180 ? -2.810 6.514 -29.673 1.00 94.44 180 PRO A N 1
ATOM 1459 C CA . PRO A 1 180 ? -3.670 5.327 -29.702 1.00 94.44 180 PRO A CA 1
ATOM 1460 C C . PRO A 1 180 ? -3.280 4.278 -28.654 1.00 94.44 180 PRO A C 1
ATOM 1462 O O . PRO A 1 180 ? -4.132 3.652 -28.023 1.00 94.44 180 PRO A O 1
ATOM 1465 N N . LEU A 1 181 ? -1.973 4.107 -28.431 1.00 94.19 181 LEU A N 1
ATOM 1466 C CA . LEU A 1 181 ? -1.454 3.172 -27.439 1.00 94.19 181 LEU A CA 1
ATOM 1467 C C . LEU A 1 181 ? -1.686 3.686 -26.013 1.00 94.19 181 LEU A C 1
ATOM 1469 O O . LEU A 1 181 ? -2.039 2.901 -25.135 1.00 94.19 181 LEU A O 1
ATOM 1473 N N . ALA A 1 182 ? -1.521 4.989 -25.778 1.00 95.69 182 ALA A N 1
ATOM 1474 C CA . ALA A 1 182 ? -1.814 5.607 -24.488 1.00 95.69 182 ALA A CA 1
ATOM 1475 C C . ALA A 1 182 ? -3.295 5.440 -24.120 1.00 95.69 182 ALA A C 1
ATOM 1477 O O . ALA A 1 182 ? -3.605 5.012 -23.009 1.00 95.69 182 ALA A O 1
ATOM 1478 N N . ASN A 1 183 ? -4.198 5.699 -25.068 1.00 94.88 183 ASN A N 1
ATOM 1479 C CA . ASN A 1 183 ? -5.641 5.562 -24.876 1.00 94.88 183 ASN A CA 1
ATOM 1480 C C . ASN A 1 183 ? -6.042 4.107 -24.609 1.00 94.88 183 ASN A C 1
ATOM 1482 O O . ASN A 1 183 ? -6.832 3.846 -23.703 1.00 94.88 183 ASN A O 1
ATOM 1486 N N . LEU A 1 184 ? -5.433 3.144 -25.311 1.00 94.56 184 LEU A N 1
ATOM 1487 C CA . LEU A 1 184 ? -5.643 1.722 -25.035 1.00 94.56 184 LEU A CA 1
ATOM 1488 C C . LEU A 1 184 ? -5.209 1.337 -23.610 1.00 94.56 184 LEU A C 1
ATOM 1490 O O . LEU A 1 184 ? -5.941 0.639 -22.911 1.00 94.56 184 LEU A O 1
ATOM 1494 N N . LEU A 1 185 ? -4.035 1.790 -23.162 1.00 95.62 185 LEU A N 1
ATOM 1495 C CA . LEU A 1 185 ? -3.541 1.517 -21.808 1.00 95.62 185 LEU A CA 1
ATOM 1496 C C . LEU A 1 185 ? -4.453 2.139 -20.740 1.00 95.62 185 LEU A C 1
ATOM 1498 O O . LEU A 1 185 ? -4.820 1.456 -19.782 1.00 95.62 185 LEU A O 1
ATOM 1502 N N . LYS A 1 186 ? -4.878 3.395 -20.936 1.00 95.69 186 LYS A N 1
ATOM 1503 C CA . LYS A 1 186 ? -5.836 4.083 -20.055 1.00 95.69 186 LYS A CA 1
ATOM 1504 C C . LYS A 1 186 ? -7.168 3.332 -19.972 1.00 95.69 186 LYS A C 1
ATOM 1506 O O . LYS A 1 186 ? -7.675 3.132 -18.873 1.00 95.69 186 LYS A O 1
ATOM 1511 N N . LYS A 1 187 ? -7.690 2.826 -21.100 1.00 95.19 187 LYS A N 1
ATOM 1512 C CA . LYS A 1 187 ? -8.916 2.001 -21.143 1.00 95.19 187 LYS A CA 1
ATOM 1513 C C . LYS A 1 187 ? -8.804 0.726 -20.296 1.00 95.19 187 LYS A C 1
ATOM 1515 O O . LYS A 1 187 ? -9.803 0.246 -19.773 1.00 95.19 187 LYS A O 1
ATOM 1520 N N . HIS A 1 188 ? -7.595 0.192 -20.125 1.00 93.69 188 HIS A N 1
ATOM 1521 C CA . HIS A 1 188 ? -7.321 -0.958 -19.258 1.00 93.69 188 HIS A CA 1
ATOM 1522 C C . HIS A 1 188 ? -7.004 -0.589 -17.796 1.00 93.69 188 HIS A C 1
ATOM 1524 O O . HIS A 1 188 ? -6.626 -1.470 -17.023 1.00 93.69 188 HIS A O 1
ATOM 1530 N N . GLY A 1 189 ? -7.160 0.679 -17.403 1.00 93.06 189 GLY A N 1
ATOM 1531 C CA . GLY A 1 189 ? -6.922 1.146 -16.036 1.00 93.06 189 GLY A CA 1
ATOM 1532 C C . GLY A 1 189 ? -5.454 1.435 -15.712 1.00 93.06 189 GLY A C 1
ATOM 1533 O O . GLY A 1 189 ? -5.093 1.494 -14.540 1.00 93.06 189 GLY A O 1
ATOM 1534 N N . ILE A 1 190 ? -4.591 1.596 -16.722 1.00 96.25 190 ILE A N 1
ATOM 1535 C CA . ILE A 1 190 ? -3.199 2.016 -16.517 1.00 96.25 190 ILE A CA 1
ATOM 1536 C C . ILE A 1 190 ? -3.117 3.538 -16.472 1.00 96.25 190 ILE A C 1
ATOM 1538 O O . ILE A 1 190 ? -3.571 4.229 -17.384 1.00 96.25 190 ILE A O 1
ATOM 1542 N N . ILE A 1 191 ? -2.437 4.057 -15.455 1.00 96.31 191 ILE A N 1
ATOM 1543 C CA . ILE A 1 191 ? -2.076 5.469 -15.373 1.00 96.31 191 ILE A CA 1
ATOM 1544 C C . ILE A 1 191 ? -0.855 5.690 -16.266 1.00 96.31 191 ILE A C 1
ATOM 1546 O O . ILE A 1 191 ? 0.234 5.175 -16.008 1.00 96.31 191 ILE A O 1
ATOM 1550 N N . VAL A 1 192 ? -1.033 6.439 -17.348 1.00 96.12 192 VAL A N 1
ATOM 1551 C CA . VAL A 1 192 ? 0.032 6.726 -18.315 1.00 96.12 192 VAL A CA 1
ATOM 1552 C C . VAL A 1 192 ? 0.696 8.053 -17.956 1.00 96.12 192 VAL A C 1
ATOM 1554 O O . VAL A 1 192 ? 0.034 9.086 -17.961 1.00 96.12 192 VAL A O 1
ATOM 1557 N N . LYS A 1 193 ? 2.006 8.027 -17.690 1.00 95.69 193 LYS A N 1
ATOM 1558 C CA . LYS A 1 193 ? 2.843 9.220 -17.495 1.00 95.69 193 LYS A CA 1
ATOM 1559 C C . LYS A 1 193 ? 3.875 9.360 -18.618 1.00 95.69 193 LYS A C 1
ATOM 1561 O O . LYS A 1 193 ? 4.390 8.360 -19.119 1.00 95.69 193 LYS A O 1
ATOM 1566 N N . GLY A 1 194 ? 4.245 10.597 -18.944 1.00 93.56 194 GLY A N 1
ATOM 1567 C CA . GLY A 1 194 ? 5.188 10.936 -20.017 1.00 93.56 194 GLY A CA 1
ATOM 1568 C C . GLY A 1 194 ? 4.496 11.577 -21.222 1.00 93.56 194 GLY A C 1
ATOM 1569 O O . GLY A 1 194 ? 3.275 11.707 -21.253 1.00 93.56 194 GLY A O 1
ATOM 1570 N N . SER A 1 195 ? 5.280 12.009 -22.210 1.00 94.50 195 SER A N 1
ATOM 1571 C CA . SER A 1 195 ? 4.754 12.728 -23.377 1.00 94.50 195 SER A CA 1
ATOM 1572 C C . SER A 1 195 ? 3.888 11.828 -24.261 1.00 94.50 195 SER A C 1
ATOM 1574 O O . SER A 1 195 ? 4.338 10.772 -24.706 1.00 94.50 195 SER A O 1
ATOM 1576 N N . ILE A 1 196 ? 2.665 12.263 -24.557 1.00 95.12 196 ILE A N 1
ATOM 1577 C CA . ILE A 1 196 ? 1.828 11.638 -25.584 1.00 95.12 196 ILE A CA 1
ATOM 1578 C C . ILE A 1 196 ? 2.182 12.280 -26.927 1.00 95.12 196 ILE A C 1
ATOM 1580 O O . ILE A 1 196 ? 2.271 13.502 -27.020 1.00 95.12 196 ILE A O 1
ATOM 1584 N N . VAL A 1 197 ? 2.444 11.456 -27.940 1.00 94.25 197 VAL A N 1
ATOM 1585 C CA . VAL A 1 197 ? 2.851 11.901 -29.281 1.00 94.25 197 VAL A CA 1
ATOM 1586 C C . VAL A 1 197 ? 1.938 11.308 -30.350 1.00 94.25 197 VAL A C 1
ATOM 1588 O O . VAL A 1 197 ? 1.342 10.250 -30.148 1.00 94.25 197 VAL A O 1
ATOM 1591 N N . GLU A 1 198 ? 1.845 11.959 -31.503 1.00 92.62 198 GLU A N 1
ATOM 1592 C CA . GLU A 1 198 ? 1.142 11.410 -32.665 1.00 92.62 198 GLU A CA 1
ATOM 1593 C C . GLU A 1 198 ? 1.920 10.237 -33.288 1.00 92.62 198 GLU A C 1
ATOM 1595 O O . GLU A 1 198 ? 3.108 10.020 -33.015 1.00 92.62 198 GLU A O 1
ATOM 1600 N N . VAL A 1 199 ? 1.244 9.430 -34.105 1.00 91.31 199 VAL A N 1
ATOM 1601 C CA . VAL A 1 199 ? 1.903 8.371 -34.880 1.00 91.31 199 VAL A CA 1
ATOM 1602 C C . VAL A 1 199 ? 2.607 9.021 -36.070 1.00 91.31 199 VAL A C 1
ATOM 1604 O O . VAL A 1 199 ? 2.028 9.852 -36.757 1.00 91.31 199 VAL A O 1
ATOM 1607 N N . ASN A 1 200 ? 3.871 8.669 -36.315 1.00 89.00 200 ASN A N 1
ATOM 1608 C CA . ASN A 1 200 ? 4.592 9.231 -37.456 1.00 89.00 200 ASN A CA 1
ATOM 1609 C C . ASN A 1 200 ? 3.986 8.717 -38.773 1.00 89.00 200 ASN A C 1
ATOM 1611 O O . ASN A 1 200 ? 3.772 7.512 -38.909 1.00 89.00 200 ASN A O 1
ATOM 1615 N N . GLU A 1 201 ? 3.856 9.581 -39.784 1.00 83.44 201 GLU A N 1
ATOM 1616 C CA . GLU A 1 201 ? 3.348 9.195 -41.115 1.00 83.44 201 GLU A CA 1
ATOM 1617 C C . GLU A 1 201 ? 4.102 7.999 -41.725 1.00 83.44 201 GLU A C 1
ATOM 1619 O O . GLU A 1 201 ? 3.515 7.130 -42.362 1.00 83.44 201 GLU A O 1
ATOM 1624 N N . ASP A 1 202 ? 5.420 7.916 -41.521 1.00 80.50 202 ASP A N 1
ATOM 1625 C CA . ASP A 1 202 ? 6.233 6.798 -42.018 1.00 80.50 202 ASP A CA 1
ATOM 1626 C C . ASP A 1 202 ? 5.880 5.463 -41.345 1.00 80.50 202 ASP A C 1
ATOM 1628 O O . ASP A 1 202 ? 6.025 4.398 -41.946 1.00 80.50 202 ASP A O 1
ATOM 1632 N N . VAL A 1 203 ? 5.439 5.505 -40.086 1.00 80.75 203 VAL A N 1
ATOM 1633 C CA . VAL A 1 203 ? 4.969 4.326 -39.348 1.00 80.75 203 VAL A CA 1
ATOM 1634 C C . VAL A 1 203 ? 3.591 3.915 -39.846 1.00 80.75 203 VAL A C 1
ATOM 1636 O O . VAL A 1 203 ? 3.381 2.726 -40.069 1.00 80.75 203 VAL A O 1
ATOM 1639 N N . GLU A 1 204 ? 2.693 4.870 -40.090 1.00 80.06 204 GLU A N 1
ATOM 1640 C CA . GLU A 1 204 ? 1.387 4.603 -40.706 1.00 80.06 204 GLU A CA 1
ATOM 1641 C C . GLU A 1 204 ? 1.529 3.966 -42.089 1.00 80.06 204 GLU A C 1
ATOM 1643 O O . GLU A 1 204 ? 0.946 2.912 -42.338 1.00 80.06 204 GLU A O 1
ATOM 1648 N N . LYS A 1 205 ? 2.386 4.524 -42.951 1.00 80.25 205 LYS A N 1
ATOM 1649 C CA . LYS A 1 205 ? 2.674 3.958 -44.279 1.00 80.25 205 LYS A CA 1
ATOM 1650 C C . LYS A 1 205 ? 3.218 2.531 -44.182 1.00 80.25 205 LYS A C 1
ATOM 1652 O O . LYS A 1 205 ? 2.812 1.661 -44.943 1.00 80.25 205 LYS A O 1
ATOM 1657 N N . ARG A 1 206 ? 4.115 2.257 -43.225 1.00 76.12 206 ARG A N 1
ATOM 1658 C CA . ARG A 1 206 ? 4.644 0.898 -42.992 1.00 76.12 206 ARG A CA 1
ATOM 1659 C C . ARG A 1 206 ? 3.583 -0.090 -42.522 1.00 76.12 206 ARG A C 1
ATOM 1661 O O . ARG A 1 206 ? 3.726 -1.271 -42.805 1.00 76.12 206 ARG A O 1
ATOM 1668 N N . LEU A 1 207 ? 2.572 0.364 -41.787 1.00 76.25 207 LEU A N 1
ATOM 1669 C CA . LEU A 1 207 ? 1.471 -0.484 -41.334 1.00 76.25 207 LEU A CA 1
ATOM 1670 C C . LEU A 1 207 ? 0.507 -0.800 -42.484 1.00 76.25 207 LEU A C 1
ATOM 1672 O O . LEU A 1 207 ? 0.155 -1.959 -42.659 1.00 76.25 207 LEU A O 1
ATOM 1676 N N . GLN A 1 208 ? 0.191 0.191 -43.321 1.00 68.19 208 GLN A N 1
ATOM 1677 C CA . GLN A 1 208 ? -0.672 0.021 -44.498 1.00 68.19 208 GLN A CA 1
ATOM 1678 C C . GLN A 1 208 ? -0.098 -0.971 -45.524 1.00 68.19 208 GLN A C 1
ATOM 1680 O O . GLN A 1 208 ? -0.832 -1.785 -46.069 1.00 68.19 208 GLN A O 1
ATOM 1685 N N . ILE A 1 209 ? 1.225 -0.972 -45.736 1.00 62.75 209 ILE A N 1
ATOM 1686 C CA . ILE A 1 209 ? 1.888 -1.908 -46.668 1.00 62.75 209 ILE A CA 1
ATOM 1687 C C . ILE A 1 209 ? 1.748 -3.376 -46.222 1.00 62.75 209 ILE A C 1
ATOM 1689 O O . ILE A 1 209 ? 1.780 -4.272 -47.058 1.00 62.75 209 ILE A O 1
ATOM 1693 N N . VAL A 1 210 ? 1.614 -3.649 -44.921 1.00 56.06 210 VAL A N 1
ATOM 1694 C CA . VAL A 1 210 ? 1.485 -5.026 -44.408 1.00 56.06 210 VAL A CA 1
ATOM 1695 C C . VAL A 1 210 ? 0.044 -5.534 -44.535 1.00 56.06 210 VAL A C 1
ATOM 1697 O O . VAL A 1 210 ? -0.153 -6.708 -44.852 1.00 56.06 210 VAL A O 1
ATOM 1700 N N . ASP A 1 211 ? -0.949 -4.654 -44.386 1.00 52.75 211 ASP A N 1
ATOM 1701 C CA . ASP A 1 211 ? -2.365 -5.000 -44.577 1.00 52.75 211 ASP A CA 1
ATOM 1702 C C . ASP A 1 211 ? -2.686 -5.309 -46.060 1.00 52.75 211 ASP A C 1
ATOM 1704 O O . ASP A 1 211 ? -3.414 -6.263 -46.344 1.00 52.75 211 ASP A O 1
ATOM 1708 N N . ASP A 1 212 ? -2.054 -4.612 -47.015 1.00 49.75 212 ASP A N 1
ATOM 1709 C CA . ASP A 1 212 ? -2.210 -4.868 -48.463 1.00 49.75 212 ASP A CA 1
ATOM 1710 C C . ASP A 1 212 ? -1.543 -6.173 -48.952 1.00 49.75 212 ASP A C 1
ATOM 1712 O O . ASP A 1 212 ? -1.902 -6.701 -50.002 1.00 49.75 212 ASP A O 1
ATOM 1716 N N . VAL A 1 213 ? -0.570 -6.724 -48.216 1.00 52.59 213 VAL A N 1
ATOM 1717 C CA . VAL A 1 213 ? 0.124 -7.973 -48.607 1.00 52.59 213 VAL A CA 1
ATOM 1718 C C . VAL A 1 213 ? -0.536 -9.212 -47.987 1.00 52.59 213 VAL A C 1
ATOM 1720 O O . VAL A 1 213 ? -0.409 -10.304 -48.533 1.00 52.59 213 VAL A O 1
ATOM 1723 N N . SER A 1 214 ? -1.288 -9.059 -46.890 1.00 48.84 214 SER A N 1
ATOM 1724 C CA . SER A 1 214 ? -2.044 -10.161 -46.265 1.00 48.84 214 SER A CA 1
ATOM 1725 C C . SER A 1 214 ? -3.433 -10.406 -46.869 1.00 48.84 214 SER A C 1
ATOM 1727 O O . SER A 1 214 ? -4.058 -11.416 -46.563 1.00 48.84 214 SER A O 1
ATOM 1729 N N . SER A 1 215 ? -3.909 -9.521 -47.748 1.00 45.62 215 SER A N 1
ATOM 1730 C CA . SER A 1 215 ? -5.216 -9.629 -48.414 1.00 45.62 215 SER A CA 1
ATOM 1731 C C . SER A 1 215 ? -5.169 -10.327 -49.782 1.00 45.62 215 SER A C 1
ATOM 1733 O O . SER A 1 215 ? -6.178 -10.345 -50.483 1.00 45.62 215 SER A O 1
ATOM 1735 N N . ASN A 1 216 ? -4.030 -10.925 -50.159 1.00 36.72 216 ASN A N 1
ATOM 1736 C CA . ASN A 1 216 ? -3.832 -11.525 -51.484 1.00 36.72 216 ASN A CA 1
ATOM 1737 C C . ASN A 1 216 ? -3.617 -13.050 -51.513 1.00 36.72 216 ASN A C 1
ATOM 1739 O O . ASN A 1 216 ? -3.409 -13.583 -52.602 1.00 36.72 216 ASN A O 1
ATOM 1743 N N . ASP A 1 217 ? -3.729 -13.764 -50.386 1.00 37.97 217 ASP A N 1
ATOM 1744 C CA . ASP A 1 217 ? -3.899 -15.226 -50.428 1.00 37.97 217 ASP A CA 1
ATOM 1745 C C . ASP A 1 217 ? -5.387 -15.545 -50.596 1.00 37.97 217 ASP A C 1
ATOM 1747 O O . ASP A 1 217 ? -6.165 -15.669 -49.651 1.00 37.97 217 ASP A O 1
ATOM 1751 N N . SER A 1 218 ? -5.770 -15.601 -51.867 1.00 41.53 218 SER A N 1
ATOM 1752 C CA . SER A 1 218 ? -7.012 -16.194 -52.341 1.00 41.53 218 SER A CA 1
ATOM 1753 C C . SER A 1 218 ? -6.759 -17.679 -52.574 1.00 41.53 218 SER A C 1
ATOM 1755 O O . SER A 1 218 ? -6.412 -18.077 -53.679 1.00 41.53 218 SER A O 1
ATOM 1757 N N . ASP A 1 219 ? -6.954 -18.486 -51.535 1.00 36.12 219 ASP A N 1
ATOM 1758 C CA . ASP A 1 219 ? -7.156 -19.925 -51.698 1.00 36.12 219 ASP A CA 1
ATOM 1759 C C . ASP A 1 219 ? -8.655 -20.214 -51.546 1.00 36.12 219 ASP A C 1
ATOM 1761 O O . ASP A 1 219 ? -9.184 -20.446 -50.457 1.00 36.12 219 ASP A O 1
ATOM 1765 N N . GLU A 1 220 ? -9.354 -20.142 -52.682 1.00 39.09 220 GLU A N 1
ATOM 1766 C CA . GLU A 1 220 ? -10.595 -20.877 -52.896 1.00 39.09 220 GLU A CA 1
ATOM 1767 C C . GLU A 1 220 ? -10.249 -22.365 -53.053 1.00 39.09 220 GLU A C 1
ATOM 1769 O O . GLU A 1 220 ? -9.784 -22.778 -54.110 1.00 39.09 220 GLU A O 1
ATOM 1774 N N . GLU A 1 221 ? -10.548 -23.189 -52.051 1.00 34.09 221 GLU A N 1
ATOM 1775 C CA . GLU A 1 221 ? -11.000 -24.558 -52.313 1.00 34.09 221 GLU A CA 1
ATOM 1776 C C . GLU A 1 221 ? -12.244 -24.840 -51.467 1.00 34.09 221 GLU A C 1
ATOM 1778 O O . GLU A 1 221 ? -12.215 -24.967 -50.244 1.00 34.09 221 GLU A O 1
ATOM 1783 N N . SER A 1 222 ? -13.372 -24.879 -52.169 1.00 34.62 222 SER A N 1
ATOM 1784 C CA . SER A 1 222 ? -14.642 -25.410 -51.709 1.00 34.62 222 SER A CA 1
ATOM 1785 C C . SER A 1 222 ? -14.576 -26.932 -51.618 1.00 34.62 222 SER A C 1
ATOM 1787 O O . SER A 1 222 ? -14.222 -27.561 -52.610 1.00 34.62 222 SER A O 1
ATOM 1789 N N . GLU A 1 223 ? -15.062 -27.517 -50.527 1.00 30.59 223 GLU A N 1
AT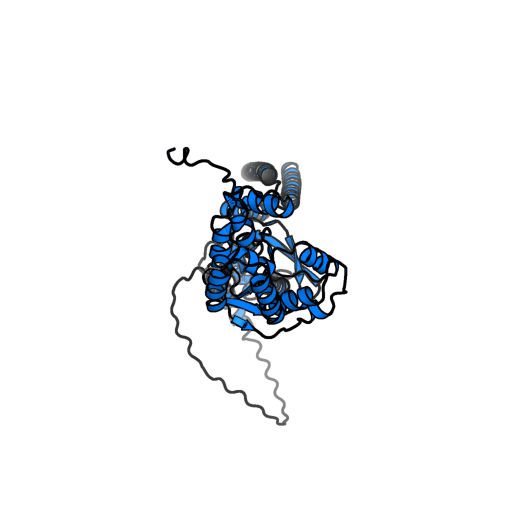OM 1790 C CA . GLU A 1 223 ? -15.958 -28.672 -50.610 1.00 30.59 223 GLU A CA 1
ATOM 1791 C C . GLU A 1 223 ? -16.798 -28.803 -49.329 1.00 30.59 223 GLU A C 1
ATOM 1793 O O . GLU A 1 223 ? -16.373 -28.497 -48.218 1.00 30.59 223 GLU A O 1
ATOM 1798 N N . SER A 1 224 ? -18.055 -29.155 -49.565 1.00 30.25 224 SER A N 1
ATOM 1799 C CA . SER A 1 224 ? -19.205 -29.214 -48.670 1.00 30.25 224 SER A CA 1
ATOM 1800 C C . SER A 1 224 ? -19.134 -30.331 -47.631 1.00 30.25 224 SER A C 1
ATOM 1802 O O . SER A 1 224 ? -18.667 -31.414 -47.961 1.00 30.25 224 SER A O 1
ATOM 1804 N N . GLU A 1 225 ? -19.751 -30.133 -46.463 1.00 29.30 225 GLU A N 1
ATOM 1805 C CA . GLU A 1 225 ? -20.917 -30.910 -45.995 1.00 29.30 225 GLU A CA 1
ATOM 1806 C C . GLU A 1 225 ? -21.419 -30.389 -44.636 1.00 29.30 225 GLU A C 1
ATOM 1808 O O . GLU A 1 225 ? -20.723 -29.678 -43.914 1.00 29.30 225 GLU A O 1
ATOM 1813 N N . THR A 1 226 ? -22.695 -30.656 -44.393 1.00 30.17 226 THR A N 1
ATOM 1814 C CA . THR A 1 226 ? -23.605 -30.095 -43.393 1.00 30.17 226 THR A CA 1
ATOM 1815 C C . THR A 1 226 ? -23.359 -30.620 -41.974 1.00 30.17 226 THR A C 1
ATOM 1817 O O . THR A 1 226 ? -22.876 -31.734 -41.800 1.00 30.17 226 THR A O 1
ATOM 1820 N N . ASP A 1 227 ? -23.707 -29.833 -40.953 1.00 28.56 227 ASP A N 1
ATOM 1821 C CA . ASP A 1 227 ? -24.810 -30.133 -40.019 1.00 28.56 227 ASP A CA 1
ATOM 1822 C C . ASP A 1 227 ? -24.804 -29.155 -38.829 1.00 28.56 227 ASP A C 1
ATOM 1824 O O . ASP A 1 227 ? -23.770 -28.637 -38.405 1.00 28.56 227 ASP A O 1
ATOM 1828 N N . ASP A 1 228 ? -26.025 -28.892 -38.378 1.00 31.25 228 ASP A N 1
ATOM 1829 C CA . ASP A 1 228 ? -26.500 -27.935 -37.386 1.00 31.25 228 ASP A CA 1
ATOM 1830 C C . ASP A 1 228 ? -25.823 -28.026 -36.002 1.00 31.25 228 ASP A C 1
ATOM 1832 O O . ASP A 1 228 ? -25.461 -29.106 -35.540 1.00 31.25 228 ASP A O 1
ATOM 1836 N N . ASP A 1 229 ? -25.695 -26.887 -35.313 1.00 31.36 229 ASP A N 1
ATOM 1837 C CA . ASP A 1 229 ? -26.436 -26.657 -34.062 1.00 31.36 229 ASP A CA 1
ATOM 1838 C C . ASP A 1 229 ? -26.224 -25.224 -33.535 1.00 31.36 229 ASP A C 1
ATOM 1840 O O . ASP A 1 229 ? -25.119 -24.673 -33.521 1.00 31.36 229 ASP A O 1
ATOM 1844 N N . ASP A 1 230 ? -27.353 -24.643 -33.139 1.00 32.56 230 ASP A N 1
ATOM 1845 C CA . ASP A 1 230 ? -27.575 -23.306 -32.601 1.00 32.56 230 ASP A CA 1
ATOM 1846 C C . ASP A 1 230 ? -26.737 -22.995 -31.341 1.00 32.56 230 ASP A C 1
ATOM 1848 O O . ASP A 1 230 ? -26.497 -23.862 -30.504 1.00 32.56 230 ASP A O 1
ATOM 1852 N N . ASP A 1 231 ? -26.349 -21.729 -31.152 1.00 32.31 231 ASP A N 1
ATOM 1853 C CA . ASP A 1 231 ? -26.974 -20.936 -30.084 1.00 32.31 231 ASP A CA 1
ATOM 1854 C C . ASP A 1 231 ? -26.554 -19.453 -30.109 1.00 32.31 231 ASP A C 1
ATOM 1856 O O . ASP A 1 231 ? -25.387 -19.061 -30.052 1.00 32.31 231 ASP A O 1
ATOM 1860 N N . ASP A 1 232 ? -27.622 -18.673 -30.209 1.00 34.56 232 ASP A N 1
ATOM 1861 C CA . ASP A 1 232 ? -27.880 -17.257 -29.986 1.00 34.56 232 ASP A CA 1
ATOM 1862 C C . ASP A 1 232 ? -27.037 -16.602 -28.866 1.00 34.56 232 ASP A C 1
ATOM 1864 O O . ASP A 1 232 ? -27.057 -17.050 -27.719 1.00 34.56 232 ASP A O 1
ATOM 1868 N N . ASP A 1 233 ? -26.389 -15.464 -29.149 1.00 32.38 233 ASP A N 1
ATOM 1869 C CA . ASP A 1 233 ? -26.240 -14.436 -28.112 1.00 32.38 233 ASP A CA 1
ATOM 1870 C C . ASP A 1 233 ? -26.294 -13.021 -28.707 1.00 32.38 233 ASP A C 1
ATOM 1872 O O . ASP A 1 233 ? -25.475 -12.596 -29.529 1.00 32.38 233 ASP A O 1
ATOM 1876 N N . ASN A 1 234 ? -27.341 -12.312 -28.292 1.00 31.66 234 ASN A N 1
ATOM 1877 C CA . ASN A 1 234 ? -27.753 -11.004 -28.773 1.00 31.66 234 ASN A CA 1
ATOM 1878 C C . ASN A 1 234 ? -26.733 -9.917 -28.405 1.00 31.66 234 ASN A C 1
ATOM 1880 O O . ASN A 1 234 ? -26.513 -9.610 -27.232 1.00 31.66 234 ASN A O 1
ATOM 1884 N N . ASN A 1 235 ? -26.215 -9.236 -29.428 1.00 32.47 235 ASN A N 1
ATOM 1885 C CA . ASN A 1 235 ? -25.610 -7.916 -29.290 1.00 32.47 235 ASN A CA 1
ATOM 1886 C C . ASN A 1 235 ? -26.690 -6.899 -28.896 1.00 32.47 235 ASN A C 1
ATOM 1888 O O . ASN A 1 235 ? -27.497 -6.492 -29.730 1.00 32.47 235 ASN A O 1
ATOM 1892 N N . ASN A 1 236 ? -26.673 -6.456 -27.640 1.00 32.12 236 ASN A N 1
ATOM 1893 C CA . ASN A 1 236 ? -27.214 -5.149 -27.284 1.00 32.12 236 ASN A CA 1
ATOM 1894 C C . ASN A 1 236 ? -26.077 -4.126 -27.340 1.00 32.12 236 ASN A C 1
ATOM 1896 O O . ASN A 1 236 ? -25.178 -4.116 -26.495 1.00 32.12 236 ASN A O 1
ATOM 1900 N N . ASP A 1 237 ? -26.145 -3.283 -28.365 1.00 37.41 237 ASP A N 1
ATOM 1901 C CA . ASP A 1 237 ? -25.400 -2.040 -28.489 1.00 37.41 237 ASP A CA 1
ATOM 1902 C C . ASP A 1 237 ? -25.835 -1.063 -27.387 1.00 37.41 237 ASP A C 1
ATOM 1904 O O . ASP A 1 237 ? -26.877 -0.418 -27.492 1.00 37.41 237 ASP A O 1
ATOM 1908 N N . ASP A 1 238 ? -25.020 -0.918 -26.342 1.00 34.06 238 ASP A N 1
ATOM 1909 C CA . ASP A 1 238 ? -25.080 0.255 -25.469 1.00 34.06 238 ASP A CA 1
ATOM 1910 C C . ASP A 1 238 ? -24.027 1.272 -25.933 1.00 34.06 238 ASP A C 1
ATOM 1912 O O . ASP A 1 238 ? -22.832 1.184 -25.627 1.00 34.06 238 ASP A O 1
ATOM 1916 N N . GLU A 1 239 ? -24.498 2.264 -26.693 1.00 37.59 239 GLU A N 1
ATOM 1917 C CA . GLU A 1 239 ? -23.784 3.501 -27.004 1.00 37.59 239 GLU A CA 1
ATOM 1918 C C . GLU A 1 239 ? -23.400 4.232 -25.705 1.00 37.59 239 GLU A C 1
ATOM 1920 O O . GLU A 1 239 ? -24.189 4.970 -25.108 1.00 37.59 239 GLU A O 1
ATOM 1925 N N . VAL A 1 240 ? -22.151 4.069 -25.260 1.00 38.06 240 VAL A N 1
ATOM 1926 C CA . VAL A 1 240 ? -21.607 4.871 -24.159 1.00 38.06 240 VAL A CA 1
ATOM 1927 C C . VAL A 1 240 ? -21.049 6.182 -24.704 1.00 38.06 240 VAL A C 1
ATOM 1929 O O . VAL A 1 240 ? -20.007 6.251 -25.353 1.00 38.06 240 VAL A O 1
ATOM 1932 N N . ASN A 1 241 ? -21.802 7.225 -24.381 1.00 29.89 241 ASN A N 1
ATOM 1933 C CA . ASN A 1 241 ? -21.586 8.641 -24.628 1.00 29.89 241 ASN A CA 1
ATOM 1934 C C . ASN A 1 241 ? -20.144 9.103 -24.304 1.00 29.89 241 ASN A C 1
ATOM 1936 O O . ASN A 1 241 ? -19.698 9.065 -23.153 1.00 29.89 241 ASN A O 1
ATOM 1940 N N . ASN A 1 242 ? -19.433 9.575 -25.332 1.00 37.09 242 ASN A N 1
ATOM 1941 C CA . ASN A 1 242 ? -18.096 10.167 -25.255 1.00 37.09 242 ASN A CA 1
ATOM 1942 C C . ASN A 1 242 ? -18.152 11.545 -24.575 1.00 37.09 242 ASN A C 1
ATOM 1944 O O . ASN A 1 242 ? -18.379 12.560 -25.231 1.00 37.09 242 ASN A O 1
ATOM 1948 N N . ASN A 1 243 ? -17.865 11.595 -23.275 1.00 30.41 243 ASN A N 1
ATOM 1949 C CA . ASN A 1 243 ? -17.467 12.833 -22.610 1.00 30.41 243 ASN A CA 1
ATOM 1950 C C . ASN A 1 243 ? -15.967 12.785 -22.316 1.00 30.41 243 ASN A C 1
ATOM 1952 O O . ASN A 1 243 ? -15.525 12.290 -21.279 1.00 30.41 243 ASN A O 1
ATOM 1956 N N . ASN A 1 244 ? -15.200 13.326 -23.264 1.00 37.31 244 ASN A N 1
ATOM 1957 C CA . ASN A 1 244 ? -13.799 13.693 -23.111 1.00 37.31 244 ASN A CA 1
ATOM 1958 C C . ASN A 1 244 ? -13.668 14.774 -22.032 1.00 37.31 244 ASN A C 1
ATOM 1960 O O . ASN A 1 244 ? -13.727 15.964 -22.324 1.00 37.31 244 ASN A O 1
ATOM 1964 N N . ASN A 1 245 ? -13.472 14.351 -20.789 1.00 33.09 245 ASN A N 1
ATOM 1965 C CA . ASN A 1 245 ? -12.787 15.156 -19.792 1.00 33.09 245 ASN A CA 1
ATOM 1966 C C . ASN A 1 245 ? -11.507 14.407 -19.445 1.00 33.09 245 ASN A C 1
ATOM 1968 O O . ASN A 1 245 ? -11.581 13.266 -18.979 1.00 33.09 245 ASN A O 1
ATOM 1972 N N . ASP A 1 246 ? -10.361 15.050 -19.681 1.00 37.31 246 ASP A N 1
ATOM 1973 C CA . ASP A 1 246 ? -9.035 14.642 -19.216 1.00 37.31 246 ASP A CA 1
ATOM 1974 C C . ASP A 1 246 ? -9.049 14.479 -17.692 1.00 37.31 246 ASP A C 1
ATOM 1976 O O . ASP A 1 246 ? -8.647 15.348 -16.922 1.00 37.31 246 ASP A O 1
ATOM 1980 N N . THR A 1 247 ? -9.564 13.344 -17.240 1.00 36.88 247 THR A N 1
ATOM 1981 C CA . THR A 1 247 ? -9.450 12.913 -15.861 1.00 36.88 247 THR A CA 1
ATOM 1982 C C . THR A 1 247 ? -8.111 12.210 -15.812 1.00 36.88 247 THR A C 1
ATOM 1984 O O . THR A 1 247 ? -8.001 11.022 -16.116 1.00 36.88 247 THR A O 1
ATOM 1987 N N . GLU A 1 248 ? -7.058 12.974 -15.534 1.00 43.25 248 GLU A N 1
ATOM 1988 C CA . GLU A 1 248 ? -5.808 12.411 -15.048 1.00 43.25 248 GLU A CA 1
ATOM 1989 C C . GLU A 1 248 ? -6.189 11.442 -13.922 1.00 43.25 248 GLU A C 1
ATOM 1991 O O . GLU A 1 248 ? -6.732 11.864 -12.900 1.00 43.25 248 GLU A O 1
ATOM 1996 N N . LEU A 1 249 ? -6.062 10.134 -14.178 1.00 49.38 249 LEU A N 1
ATOM 1997 C CA . LEU A 1 249 ? -6.432 9.085 -13.232 1.00 49.38 249 LEU A CA 1
ATOM 1998 C C . LEU A 1 249 ? -5.613 9.316 -11.961 1.00 49.38 249 LEU A C 1
ATOM 2000 O O . LEU A 1 249 ? -4.432 8.975 -11.895 1.00 49.38 249 LEU A O 1
ATOM 2004 N N . MET A 1 250 ? -6.239 9.962 -10.980 1.00 60.88 250 MET A N 1
ATOM 2005 C CA . MET A 1 250 ? -5.666 10.169 -9.662 1.00 60.88 250 MET A CA 1
ATOM 2006 C C . MET A 1 250 ? -5.455 8.798 -9.032 1.00 60.88 250 MET A C 1
ATOM 2008 O O . MET A 1 250 ? -6.281 7.899 -9.198 1.00 60.88 250 MET A O 1
ATOM 2012 N N . LEU A 1 251 ? -4.344 8.646 -8.314 1.00 69.94 251 LEU A N 1
ATOM 2013 C CA . LEU A 1 251 ? -4.059 7.419 -7.578 1.00 69.94 251 LEU A CA 1
ATOM 2014 C C . LEU A 1 251 ? -5.258 7.054 -6.688 1.00 69.94 251 LEU A C 1
ATOM 2016 O O . LEU A 1 251 ? -5.908 7.919 -6.089 1.00 69.94 251 LEU A O 1
ATOM 2020 N N . SER A 1 252 ? -5.554 5.762 -6.624 1.00 62.56 252 SER A N 1
ATOM 2021 C CA . SER A 1 252 ? -6.563 5.177 -5.761 1.00 62.56 252 SER A CA 1
ATOM 2022 C C . SER A 1 252 ? -6.435 5.692 -4.328 1.00 62.56 252 SER A C 1
ATOM 2024 O O . SER A 1 252 ? -5.351 5.910 -3.771 1.00 62.56 252 SER A O 1
ATOM 2026 N N . HIS A 1 253 ? -7.606 5.955 -3.758 1.00 65.38 253 HIS A N 1
ATOM 2027 C CA . HIS A 1 253 ? -7.768 6.557 -2.446 1.00 65.38 253 HIS A CA 1
ATOM 2028 C C . HIS A 1 253 ? -7.698 5.481 -1.363 1.00 65.38 253 HIS A C 1
ATOM 2030 O O . HIS A 1 253 ? -7.844 4.297 -1.645 1.00 65.38 253 HIS A O 1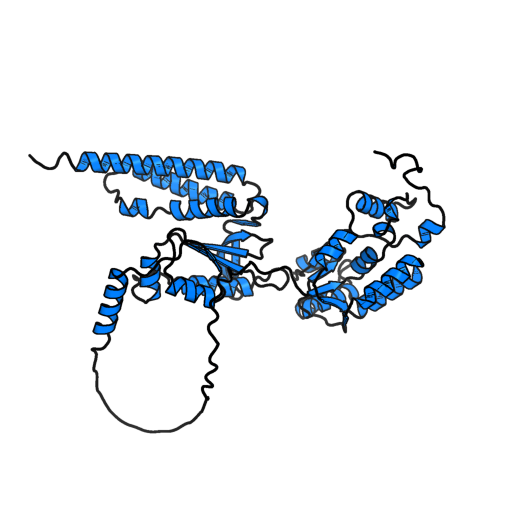
ATOM 2036 N N . GLU A 1 254 ? -7.516 5.901 -0.113 1.00 72.75 254 GLU A N 1
ATOM 2037 C CA . GLU A 1 254 ? -7.551 5.033 1.066 1.00 72.75 254 GLU A CA 1
ATOM 2038 C C . GLU A 1 254 ? -8.765 4.072 1.110 1.00 72.75 254 GLU A C 1
ATOM 2040 O O . GLU A 1 254 ? -9.806 4.357 0.514 1.00 72.75 254 GLU A O 1
ATOM 2045 N N . PRO A 1 255 ? -8.671 2.944 1.846 1.00 82.62 255 PRO A N 1
ATOM 2046 C CA . PRO A 1 255 ? -9.765 1.976 2.002 1.00 82.62 255 PRO A CA 1
ATOM 2047 C C . PRO A 1 255 ? -11.072 2.649 2.427 1.00 82.62 255 PRO A C 1
ATOM 2049 O O . PRO A 1 255 ? -11.079 3.428 3.376 1.00 82.62 255 PRO A O 1
ATOM 2052 N N . SER A 1 256 ? -12.182 2.310 1.762 1.00 89.62 256 SER A N 1
ATOM 2053 C CA . SER A 1 256 ? -13.500 2.914 2.012 1.00 89.62 256 SER A CA 1
ATOM 2054 C C . SER A 1 256 ? -14.268 2.281 3.173 1.00 89.62 256 SER A C 1
ATOM 2056 O O . SER A 1 256 ? -15.184 2.904 3.703 1.00 89.62 256 SER A O 1
ATOM 2058 N N . LYS A 1 257 ? -13.897 1.061 3.583 1.00 95.50 257 LYS A N 1
ATOM 2059 C CA . LYS A 1 257 ? -14.575 0.290 4.633 1.00 95.50 257 LYS A CA 1
ATOM 2060 C C . LYS A 1 257 ? -13.649 0.021 5.806 1.00 95.50 257 LYS A C 1
ATOM 2062 O O . LYS A 1 257 ? -12.520 -0.447 5.626 1.00 95.50 257 LYS A O 1
ATOM 2067 N N . ILE A 1 258 ? -14.154 0.257 7.009 1.00 97.12 258 ILE A N 1
ATOM 2068 C CA . ILE A 1 258 ? -13.425 0.058 8.259 1.00 97.12 258 ILE A CA 1
ATOM 2069 C C . ILE A 1 258 ? -14.241 -0.823 9.197 1.00 97.12 258 ILE A C 1
ATOM 2071 O O . ILE A 1 258 ? -15.424 -0.590 9.406 1.00 97.12 258 ILE A O 1
ATOM 2075 N N . ASN A 1 259 ? -13.581 -1.802 9.808 1.00 97.75 259 ASN A N 1
ATOM 2076 C CA . ASN A 1 259 ? -14.118 -2.606 10.900 1.00 97.75 259 ASN A CA 1
ATOM 2077 C C . ASN A 1 259 ? -13.472 -2.165 12.222 1.00 97.75 259 ASN A C 1
ATOM 2079 O O . ASN A 1 259 ? -12.245 -2.145 12.334 1.00 97.75 259 ASN A O 1
ATOM 2083 N N . LEU A 1 260 ? -14.273 -1.793 13.218 1.00 97.94 260 LEU A N 1
ATOM 2084 C CA . LEU A 1 260 ? -13.771 -1.296 14.497 1.00 97.94 260 LEU A CA 1
ATOM 2085 C C . LEU A 1 260 ? -13.636 -2.436 15.512 1.00 97.94 260 LEU A C 1
ATOM 2087 O O . LEU A 1 260 ? -14.619 -3.072 15.891 1.00 97.94 260 LEU A O 1
ATOM 2091 N N . ASP A 1 261 ? -12.413 -2.659 15.998 1.00 97.62 261 ASP A N 1
ATOM 2092 C CA . ASP A 1 261 ? -12.153 -3.530 17.145 1.00 97.62 261 ASP A CA 1
ATOM 2093 C C . ASP A 1 261 ? -12.578 -2.857 18.463 1.00 97.62 261 ASP A C 1
ATOM 2095 O O . ASP A 1 261 ? -12.610 -1.629 18.590 1.00 97.62 261 ASP A O 1
ATOM 2099 N N . VAL A 1 262 ? -12.805 -3.670 19.496 1.00 97.19 262 VAL A N 1
ATOM 2100 C CA . VAL A 1 262 ? -13.141 -3.223 20.858 1.00 97.19 262 VAL A CA 1
ATOM 2101 C C . VAL A 1 262 ? -12.118 -2.212 21.377 1.00 97.19 262 VAL A C 1
ATOM 2103 O O . VAL A 1 262 ? -12.474 -1.210 21.996 1.00 97.19 262 VAL A O 1
ATOM 2106 N N . SER A 1 263 ? -10.833 -2.446 21.097 1.00 96.75 263 SER A N 1
ATOM 2107 C CA . SER A 1 263 ? -9.760 -1.545 21.526 1.00 96.75 263 SER A CA 1
ATOM 2108 C C . SER A 1 263 ? -9.840 -0.157 20.877 1.00 96.75 263 SER A C 1
ATOM 2110 O O . SER A 1 263 ? -9.502 0.834 21.524 1.00 96.75 263 SER A O 1
ATOM 2112 N N . THR A 1 264 ? -10.329 -0.062 19.640 1.00 97.69 264 THR A N 1
ATOM 2113 C CA . THR A 1 264 ? -10.564 1.212 18.949 1.00 97.69 264 THR A CA 1
ATOM 2114 C C . THR A 1 264 ? -11.761 1.945 19.531 1.00 97.69 264 THR A C 1
ATOM 2116 O O . THR A 1 264 ? -11.658 3.139 19.802 1.00 97.69 264 THR A O 1
ATOM 2119 N N . LEU A 1 265 ? -12.863 1.235 19.792 1.00 97.81 265 LEU A N 1
ATOM 2120 C CA . LEU A 1 265 ? -14.060 1.813 20.412 1.00 97.81 265 LEU A CA 1
ATOM 2121 C C . LEU A 1 265 ? -13.731 2.439 21.771 1.00 97.81 265 LEU A C 1
ATOM 2123 O O . LEU A 1 265 ? -14.129 3.569 22.039 1.00 97.81 265 LEU A O 1
ATOM 2127 N N . ILE A 1 266 ? -12.920 1.754 22.589 1.00 97.50 266 ILE A N 1
ATOM 2128 C CA . ILE A 1 266 ? -12.417 2.295 23.858 1.00 97.50 266 ILE A CA 1
ATOM 2129 C C . ILE A 1 266 ? -11.669 3.611 23.628 1.00 97.50 266 ILE A C 1
ATOM 2131 O O . ILE A 1 266 ? -11.979 4.600 24.284 1.00 97.50 266 ILE A O 1
ATOM 2135 N N . CYS A 1 267 ? -10.719 3.661 22.690 1.00 97.12 267 CYS A N 1
ATOM 2136 C CA . CYS A 1 267 ? -9.970 4.889 22.407 1.00 97.12 267 CYS A CA 1
ATOM 2137 C C . CYS A 1 267 ? -10.867 6.047 21.945 1.00 97.12 267 CYS A C 1
ATOM 2139 O O . CYS A 1 267 ? -10.616 7.192 22.320 1.00 97.12 267 CYS A O 1
ATOM 2141 N N . LEU A 1 268 ? -11.902 5.759 21.152 1.00 97.19 268 LEU A N 1
ATOM 2142 C CA . LEU A 1 268 ? -12.823 6.764 20.615 1.00 97.19 268 LEU A CA 1
ATOM 2143 C C . LEU A 1 268 ? -13.751 7.370 21.665 1.00 97.19 268 LEU A C 1
ATOM 2145 O O . LEU A 1 268 ? -14.220 8.482 21.467 1.00 97.19 268 LEU A O 1
ATOM 2149 N N . VAL A 1 269 ? -14.016 6.675 22.772 1.00 97.50 269 VAL A N 1
ATOM 2150 C CA . VAL A 1 269 ? -14.908 7.191 23.825 1.00 97.50 269 VAL A CA 1
ATOM 2151 C C . VAL A 1 269 ? -14.181 7.529 25.119 1.00 97.50 269 VAL A C 1
ATOM 2153 O O . VAL A 1 269 ? -14.765 8.162 25.990 1.00 97.50 269 VAL A O 1
ATOM 2156 N N . SER A 1 270 ? -12.929 7.103 25.259 1.00 96.44 270 SER A N 1
ATOM 2157 C CA . SER A 1 270 ? -12.113 7.239 26.462 1.00 96.44 270 SER A CA 1
ATOM 2158 C C . SER A 1 270 ? -11.994 8.683 26.931 1.00 96.44 270 SER A C 1
ATOM 2160 O O . SER A 1 270 ? -11.709 9.583 26.145 1.00 96.44 270 SER A O 1
ATOM 2162 N N . GLU A 1 271 ? -12.060 8.896 28.243 1.00 95.19 271 GLU A N 1
ATOM 2163 C CA . GLU A 1 271 ? -11.821 10.223 28.807 1.00 95.19 271 GLU A CA 1
ATOM 2164 C C . GLU A 1 271 ? -10.385 10.709 28.565 1.00 95.19 271 GLU A C 1
ATOM 2166 O O . GLU A 1 271 ? -10.192 11.881 28.259 1.00 95.19 271 GLU A O 1
ATOM 2171 N N . LEU A 1 272 ? -9.377 9.820 28.559 1.00 93.94 272 LEU A N 1
ATOM 2172 C CA . LEU A 1 272 ? -7.998 10.190 28.186 1.00 93.94 272 LEU A CA 1
ATOM 2173 C C . LEU A 1 272 ? -7.917 10.983 26.871 1.00 93.94 272 LEU A C 1
ATOM 2175 O O . LEU A 1 272 ? -7.288 12.042 26.831 1.00 93.94 272 LEU A O 1
ATOM 2179 N N . THR A 1 273 ? -8.592 10.513 25.818 1.00 94.94 273 THR A N 1
ATOM 2180 C CA . THR A 1 273 ? -8.575 11.142 24.487 1.00 94.94 273 THR A CA 1
ATOM 2181 C C . THR A 1 273 ? -9.448 12.401 24.402 1.00 94.94 273 THR A C 1
ATOM 2183 O O . THR A 1 273 ? -9.299 13.194 23.470 1.00 94.94 273 THR A O 1
ATOM 2186 N N . HIS A 1 274 ? -10.293 12.636 25.411 1.00 94.62 274 HIS A N 1
ATOM 2187 C CA . HIS A 1 274 ? -11.254 13.741 25.499 1.00 94.62 274 HIS A CA 1
ATOM 2188 C C . HIS A 1 274 ? -10.914 14.770 26.589 1.00 94.62 274 HIS A C 1
ATOM 2190 O O . HIS A 1 274 ? -11.770 15.549 26.988 1.00 94.62 274 HIS A O 1
ATOM 2196 N N . GLY A 1 275 ? -9.650 14.824 27.019 1.00 89.56 275 GLY A N 1
ATOM 2197 C CA . GLY A 1 275 ? -9.150 15.829 27.968 1.00 89.56 275 GLY A CA 1
ATOM 2198 C C . GLY A 1 275 ? -8.615 15.239 29.270 1.00 89.56 275 GLY A C 1
ATOM 2199 O O . GLY A 1 275 ? -7.824 15.878 29.950 1.00 89.56 275 GLY A O 1
ATOM 2200 N N . GLY A 1 276 ? -8.925 13.979 29.573 1.00 89.38 276 GLY A N 1
ATOM 2201 C CA . GLY A 1 276 ? -8.471 13.289 30.779 1.00 89.38 276 GLY A CA 1
ATOM 2202 C C . GLY A 1 276 ? -6.962 13.014 30.859 1.00 89.38 276 GLY A C 1
ATOM 2203 O O . GLY A 1 276 ? -6.480 12.590 31.908 1.00 89.38 276 GLY A O 1
ATOM 2204 N N . HIS A 1 277 ? -6.194 13.235 29.789 1.00 88.88 277 HIS A N 1
ATOM 2205 C CA . HIS A 1 277 ? -4.732 13.072 29.779 1.00 88.88 277 HIS A CA 1
ATOM 2206 C C . HIS A 1 277 ? -3.978 14.153 30.577 1.00 88.88 277 HIS A C 1
ATOM 2208 O O . HIS A 1 277 ? -2.787 13.984 30.846 1.00 88.88 277 HIS A O 1
ATOM 2214 N N . ILE A 1 278 ? -4.650 15.243 30.971 1.00 89.44 278 ILE A N 1
ATOM 2215 C CA . ILE A 1 278 ? -4.078 16.326 31.796 1.00 89.44 278 ILE A CA 1
ATOM 2216 C C . ILE A 1 278 ? -3.922 15.946 33.275 1.00 89.44 278 ILE A C 1
ATOM 2218 O O . ILE A 1 278 ? -3.271 16.656 34.043 1.00 89.44 278 ILE A O 1
ATOM 2222 N N . TYR A 1 279 ? -4.537 14.842 33.693 1.00 87.44 279 TYR A N 1
ATOM 2223 C CA . TYR A 1 279 ? -4.457 14.346 35.059 1.00 87.44 279 TYR A CA 1
ATOM 2224 C C . TYR A 1 279 ? -3.334 13.327 35.209 1.00 87.44 279 TYR A C 1
ATOM 2226 O O . TYR A 1 279 ? -2.965 12.628 34.260 1.00 87.44 279 TYR A O 1
ATOM 2234 N N . ARG A 1 280 ? -2.815 13.226 36.434 1.00 85.25 280 ARG A N 1
ATOM 2235 C CA . ARG A 1 280 ? -1.868 12.182 36.814 1.00 85.25 280 ARG A CA 1
ATOM 2236 C C . ARG A 1 280 ? -2.602 10.995 37.423 1.00 85.25 280 ARG A C 1
ATOM 2238 O O . ARG A 1 280 ? -3.359 11.150 38.379 1.00 85.25 280 ARG A O 1
ATOM 2245 N N . TYR A 1 281 ? -2.318 9.803 36.920 1.00 85.25 281 TYR A N 1
ATOM 2246 C CA . TYR A 1 281 ? -2.897 8.556 37.389 1.00 85.25 281 TYR A CA 1
ATOM 2247 C C . TYR A 1 281 ? -1.910 7.823 38.310 1.00 85.25 281 TYR A C 1
ATOM 2249 O O . TYR A 1 281 ? -0.771 7.558 37.924 1.00 85.25 281 TYR A O 1
ATOM 2257 N N . PRO A 1 282 ? -2.317 7.436 39.535 1.00 80.56 282 PRO A N 1
ATOM 2258 C CA . PRO A 1 282 ? -1.431 6.718 40.456 1.00 80.56 282 PRO A CA 1
ATOM 2259 C C . PRO A 1 282 ? -0.999 5.335 39.942 1.00 80.56 282 PRO A C 1
ATOM 2261 O O . PRO A 1 282 ? 0.095 4.857 40.243 1.00 80.56 282 PRO A O 1
ATOM 2264 N N . SER A 1 283 ? -1.864 4.669 39.171 1.00 85.12 283 SER A N 1
ATOM 2265 C CA . SER A 1 283 ? -1.582 3.353 38.598 1.00 85.12 283 SER A CA 1
ATOM 2266 C C . SER A 1 283 ? -0.756 3.479 37.321 1.00 85.12 283 SER A C 1
ATOM 2268 O O . SER A 1 283 ? -1.203 4.094 36.354 1.00 85.12 283 SER A O 1
ATOM 2270 N N . LYS A 1 284 ? 0.395 2.791 37.266 1.00 84.44 284 LYS A N 1
ATOM 2271 C CA . LYS A 1 284 ? 1.243 2.724 36.059 1.00 84.44 284 LYS A CA 1
ATOM 2272 C C . LYS A 1 284 ? 0.480 2.261 34.814 1.00 84.44 284 LYS A C 1
ATOM 2274 O O . LYS A 1 284 ? 0.781 2.712 33.717 1.00 84.44 284 LYS A O 1
ATOM 2279 N N . TRP A 1 285 ? -0.511 1.384 34.980 1.00 85.69 285 TRP A N 1
ATOM 2280 C CA . TRP A 1 285 ? -1.316 0.867 33.869 1.00 85.69 285 TRP A CA 1
ATOM 2281 C C . TRP A 1 285 ? -2.198 1.932 33.205 1.00 85.69 285 TRP A C 1
ATOM 2283 O O . TRP A 1 285 ? -2.548 1.764 32.043 1.00 85.69 285 TRP A O 1
ATOM 2293 N N . LEU A 1 286 ? -2.546 3.007 33.922 1.00 87.81 286 LEU A N 1
ATOM 2294 C CA . LEU A 1 286 ? -3.311 4.144 33.395 1.00 87.81 286 LEU A CA 1
ATOM 2295 C C . LEU A 1 286 ? -2.408 5.325 33.032 1.00 87.81 286 LEU A C 1
ATOM 2297 O O . LEU A 1 286 ? -2.673 6.014 32.050 1.00 87.81 286 LEU A O 1
ATOM 2301 N N . GLU A 1 287 ? -1.317 5.516 33.777 1.00 89.62 287 GLU A N 1
ATOM 2302 C CA . GLU A 1 287 ? -0.372 6.599 33.512 1.00 89.62 287 GLU A CA 1
ATOM 2303 C C . GLU A 1 287 ? 0.348 6.419 32.175 1.00 89.62 287 GLU A C 1
ATOM 2305 O O . GLU A 1 287 ? 0.458 7.379 31.424 1.00 89.62 287 GLU A O 1
ATOM 2310 N N . VAL A 1 288 ? 0.753 5.194 31.816 1.00 90.88 288 VAL A N 1
ATOM 2311 C CA . VAL A 1 288 ? 1.403 4.934 30.519 1.00 90.88 288 VAL A CA 1
ATOM 2312 C C . VAL A 1 288 ? 0.494 5.325 29.334 1.00 90.88 288 VAL A C 1
ATOM 2314 O O . VAL A 1 288 ? 0.934 6.087 28.475 1.00 90.88 288 VAL A O 1
ATOM 2317 N N . PRO A 1 289 ? -0.785 4.896 29.262 1.00 91.69 289 PRO A N 1
ATOM 2318 C CA . PRO A 1 289 ? -1.726 5.413 28.266 1.00 91.69 289 PRO A CA 1
ATOM 2319 C C . PRO A 1 289 ? -1.912 6.936 28.276 1.00 91.69 289 PRO A C 1
ATOM 2321 O O . PRO A 1 289 ? -2.081 7.525 27.208 1.00 91.69 289 PRO A O 1
ATOM 2324 N N . ALA A 1 290 ? -1.888 7.576 29.449 1.00 91.88 290 ALA A N 1
ATOM 2325 C CA . ALA A 1 290 ? -2.012 9.028 29.566 1.00 91.88 290 ALA A CA 1
ATOM 2326 C C . ALA A 1 290 ? -0.764 9.762 29.041 1.00 91.88 290 ALA A C 1
ATOM 2328 O O . ALA A 1 290 ? -0.897 10.754 28.328 1.00 91.88 290 ALA A O 1
ATOM 2329 N N . GLU A 1 291 ? 0.440 9.252 29.321 1.00 92.44 291 GLU A N 1
ATOM 2330 C CA . GLU A 1 291 ? 1.706 9.746 28.761 1.00 92.44 291 GLU A CA 1
ATOM 2331 C C . GLU A 1 291 ? 1.709 9.664 27.235 1.00 92.44 291 GLU A C 1
ATOM 2333 O O . GLU A 1 291 ? 2.085 10.629 26.569 1.00 92.44 291 GLU A O 1
ATOM 2338 N N . LEU A 1 292 ? 1.234 8.547 26.677 1.00 92.44 292 LEU A N 1
ATOM 2339 C CA . LEU A 1 292 ? 1.107 8.389 25.230 1.00 92.44 292 LEU A CA 1
ATOM 2340 C C . LEU A 1 292 ? 0.134 9.407 24.626 1.00 92.44 292 LEU A C 1
ATOM 2342 O O . LEU A 1 292 ? 0.407 9.921 23.547 1.00 92.44 292 LEU A O 1
ATOM 2346 N N . GLU A 1 293 ? -0.982 9.707 25.297 1.00 94.69 293 GLU A N 1
ATOM 2347 C CA . GLU A 1 293 ? -1.940 10.714 24.819 1.00 94.69 293 GLU A CA 1
ATOM 2348 C C . GLU A 1 293 ? -1.389 12.142 24.902 1.00 94.69 293 GLU A C 1
ATOM 2350 O O . GLU A 1 293 ? -1.666 12.953 24.022 1.00 94.69 293 GLU A O 1
ATOM 2355 N N . ARG A 1 294 ? -0.572 12.442 25.921 1.00 93.38 294 ARG A N 1
ATOM 2356 C CA . ARG A 1 294 ? 0.139 13.726 26.032 1.00 93.38 294 ARG A CA 1
ATOM 2357 C C . ARG A 1 294 ? 1.205 13.893 24.955 1.00 93.38 294 ARG A C 1
ATOM 2359 O O . ARG A 1 294 ? 1.364 14.988 24.429 1.00 93.38 294 ARG A O 1
ATOM 2366 N N . ALA A 1 295 ? 1.934 12.824 24.643 1.00 94.12 295 ALA A N 1
ATOM 2367 C CA . ALA A 1 295 ? 2.932 12.837 23.580 1.00 94.12 295 ALA A CA 1
ATOM 2368 C C . ALA A 1 295 ? 2.276 12.978 22.200 1.00 94.12 295 ALA A C 1
ATOM 2370 O O . ALA A 1 295 ? 2.796 13.676 21.333 1.00 94.12 295 ALA A O 1
ATOM 2371 N N . GLU A 1 296 ? 1.134 12.318 21.997 1.00 93.31 296 GLU A N 1
ATOM 2372 C CA . GLU A 1 296 ? 0.437 12.321 20.724 1.00 93.31 296 GLU A CA 1
ATOM 2373 C C . GLU A 1 296 ? -1.070 12.095 20.888 1.00 93.31 296 GLU A C 1
ATOM 2375 O O . GLU A 1 296 ? -1.527 11.019 21.290 1.00 93.31 296 GLU A O 1
ATOM 2380 N N . ARG A 1 297 ? -1.854 13.109 20.500 1.00 94.38 297 ARG A N 1
ATOM 2381 C CA . ARG A 1 297 ? -3.317 13.056 20.576 1.00 94.38 297 ARG A CA 1
ATOM 2382 C C . ARG A 1 297 ? -3.881 12.046 19.586 1.00 94.38 297 ARG A C 1
ATOM 2384 O O . ARG A 1 297 ? -3.718 12.197 18.372 1.00 94.38 297 ARG A O 1
ATOM 2391 N N . LEU A 1 298 ? -4.590 11.044 20.099 1.00 95.50 298 LEU A N 1
ATOM 2392 C CA . LEU A 1 298 ? -5.035 9.916 19.288 1.00 95.50 298 LEU A CA 1
ATOM 2393 C C . LEU A 1 298 ? -6.371 10.172 18.580 1.00 95.50 298 LEU A C 1
ATOM 2395 O O . LEU A 1 298 ? -6.503 9.847 17.401 1.00 95.50 298 LEU A O 1
ATOM 2399 N N . ALA A 1 299 ? -7.355 10.763 19.266 1.00 93.75 299 ALA A N 1
ATOM 2400 C CA . ALA A 1 299 ? -8.706 10.930 18.714 1.00 93.75 299 ALA A CA 1
ATOM 2401 C C . ALA A 1 299 ? -8.741 11.666 17.356 1.00 93.75 299 ALA A C 1
ATOM 2403 O O . ALA A 1 299 ? -9.349 11.128 16.431 1.00 93.75 299 ALA A O 1
ATOM 2404 N N . PRO A 1 300 ? -8.040 12.805 17.155 1.00 95.12 300 PRO A N 1
ATOM 2405 C CA . PRO A 1 300 ? -8.035 13.487 15.858 1.00 95.12 300 PRO A CA 1
ATOM 2406 C C . PRO A 1 300 ? -7.495 12.620 14.716 1.00 95.12 300 PRO A C 1
ATOM 2408 O O . PRO A 1 300 ? -7.992 12.696 13.597 1.00 95.12 300 PRO A O 1
ATOM 2411 N N . LYS A 1 301 ? -6.503 11.764 14.994 1.00 94.62 301 LYS A N 1
ATOM 2412 C CA . LYS A 1 301 ? -5.940 10.848 13.996 1.00 94.62 301 LYS A CA 1
ATOM 2413 C C . LYS A 1 301 ? -6.937 9.771 13.593 1.00 94.62 301 LYS A C 1
ATOM 2415 O O . LYS A 1 301 ? -7.084 9.499 12.405 1.00 94.62 301 LYS A O 1
ATOM 2420 N N . LEU A 1 302 ? -7.616 9.169 14.573 1.00 95.44 302 LEU A N 1
ATOM 2421 C CA . LEU A 1 302 ? -8.638 8.156 14.306 1.00 95.44 302 LEU A CA 1
ATOM 2422 C C . LEU A 1 302 ? -9.813 8.763 13.534 1.00 95.44 302 LEU A C 1
ATOM 2424 O O . LEU A 1 302 ? -10.243 8.184 12.544 1.00 95.44 302 LEU A O 1
ATOM 2428 N N . GLU A 1 303 ? -10.284 9.946 13.931 1.00 94.69 303 GLU A N 1
ATOM 2429 C CA . GLU A 1 303 ? -11.377 10.637 13.240 1.00 94.69 303 GLU A CA 1
ATOM 2430 C C . GLU A 1 303 ? -11.001 11.043 11.813 1.00 94.69 303 GLU A C 1
ATOM 2432 O O . GLU A 1 303 ? -11.793 10.840 10.894 1.00 94.69 303 GLU A O 1
ATOM 2437 N N . ASN A 1 304 ? -9.779 11.541 11.590 1.00 94.00 304 ASN A N 1
ATOM 2438 C CA . ASN A 1 304 ? -9.309 11.848 10.241 1.00 94.00 304 ASN A CA 1
ATOM 2439 C C . ASN A 1 304 ? -9.254 10.593 9.361 1.00 94.00 304 ASN A C 1
ATOM 2441 O O . ASN A 1 304 ? -9.705 10.632 8.222 1.00 94.00 304 ASN A O 1
ATOM 2445 N N . TYR A 1 305 ? -8.761 9.475 9.902 1.00 92.81 305 TYR A N 1
ATOM 2446 C CA . TYR A 1 305 ? -8.705 8.216 9.164 1.00 92.81 305 TYR A CA 1
ATOM 2447 C C . TYR A 1 305 ? -10.091 7.628 8.875 1.00 92.81 305 TYR A C 1
ATOM 2449 O O . TYR A 1 305 ? -10.266 7.006 7.834 1.00 92.81 305 TYR A O 1
ATOM 2457 N N . MET A 1 306 ? -11.072 7.806 9.766 1.00 95.00 306 MET A N 1
ATOM 2458 C CA . MET A 1 306 ? -12.451 7.320 9.592 1.00 95.00 306 MET A CA 1
ATOM 2459 C C . MET A 1 306 ? -13.320 8.226 8.709 1.00 95.00 306 MET A C 1
ATOM 2461 O O . MET A 1 306 ? -14.406 7.825 8.287 1.00 95.00 306 MET A O 1
ATOM 2465 N N . LYS A 1 307 ? -12.888 9.462 8.447 1.00 94.12 307 LYS A N 1
ATOM 2466 C CA . LYS A 1 307 ? -13.685 10.459 7.733 1.00 94.12 307 LYS A CA 1
ATOM 2467 C C . LYS A 1 307 ? -14.024 9.991 6.314 1.00 94.12 307 LYS A C 1
ATOM 2469 O O . LYS A 1 307 ? -13.142 9.647 5.537 1.00 94.12 307 LYS A O 1
ATOM 2474 N N . GLY A 1 308 ? -15.313 10.035 5.970 1.00 92.38 308 GLY A N 1
ATOM 2475 C CA . GLY A 1 308 ? -15.809 9.672 4.636 1.00 92.38 308 GLY A CA 1
ATOM 2476 C C . GLY A 1 308 ? -15.849 8.168 4.348 1.00 92.38 308 GLY A C 1
ATOM 2477 O O . GLY A 1 308 ? -16.065 7.792 3.201 1.00 92.38 308 GLY A O 1
ATOM 2478 N N . LYS A 1 309 ? -15.646 7.318 5.364 1.00 94.38 309 LYS A N 1
ATOM 2479 C CA . LYS A 1 309 ? -15.622 5.857 5.230 1.00 94.38 309 LYS A CA 1
ATOM 2480 C C . LYS A 1 309 ? -16.841 5.212 5.872 1.00 94.38 309 LYS A C 1
ATOM 2482 O O . LYS A 1 309 ? -17.430 5.747 6.810 1.00 94.38 309 LYS A O 1
ATOM 2487 N N . GLU A 1 310 ? -17.187 4.033 5.379 1.00 97.00 310 GLU A N 1
ATOM 2488 C CA . GLU A 1 310 ? -18.206 3.175 5.970 1.00 97.00 310 GLU A CA 1
ATOM 2489 C C . GLU A 1 310 ? -17.624 2.474 7.201 1.00 97.00 310 GLU A C 1
ATOM 2491 O O . GLU A 1 310 ? -16.588 1.803 7.122 1.00 97.00 310 GLU A O 1
ATOM 2496 N N . LEU A 1 311 ? -18.282 2.640 8.349 1.00 98.06 311 LEU A N 1
ATOM 2497 C CA . LEU A 1 311 ? -17.811 2.125 9.630 1.00 98.06 311 LEU A CA 1
ATOM 2498 C C . LEU A 1 311 ? -18.676 0.946 10.075 1.00 98.06 311 LEU A C 1
ATOM 2500 O O . LEU A 1 311 ? -19.888 1.078 10.250 1.00 98.06 311 LEU A O 1
ATOM 2504 N N . PHE A 1 312 ? -18.033 -0.193 10.300 1.00 98.25 312 PHE A N 1
ATOM 2505 C CA . PHE A 1 312 ? -18.659 -1.444 10.702 1.00 98.25 312 PHE A CA 1
ATOM 2506 C C . PHE A 1 312 ? -18.175 -1.889 12.078 1.00 98.25 312 PHE A C 1
ATOM 2508 O O . PHE A 1 312 ? -17.045 -1.614 12.488 1.00 98.25 312 PHE A O 1
ATOM 2515 N N . ILE A 1 313 ? -19.034 -2.623 12.773 1.00 98.25 313 ILE A N 1
ATOM 2516 C CA . ILE A 1 313 ? -18.711 -3.323 14.012 1.00 98.25 313 ILE A CA 1
ATOM 2517 C C . ILE A 1 313 ? -19.433 -4.669 14.018 1.00 98.25 313 ILE A C 1
ATOM 2519 O O . ILE A 1 313 ? -20.636 -4.732 13.768 1.00 98.25 313 ILE A O 1
ATOM 2523 N N . CYS A 1 314 ? -18.715 -5.759 14.285 1.00 97.69 314 CYS A N 1
ATOM 2524 C CA . CYS A 1 314 ? -19.343 -7.076 14.375 1.00 97.69 314 CYS A CA 1
ATOM 2525 C C . CYS A 1 314 ? -20.091 -7.257 15.705 1.00 97.69 314 CYS A C 1
ATOM 2527 O O . CYS A 1 314 ? -19.768 -6.607 16.705 1.00 97.69 314 CYS A O 1
ATOM 2529 N N . GLN A 1 315 ? -21.066 -8.165 15.730 1.00 97.56 315 GLN A N 1
ATOM 2530 C CA . GLN A 1 315 ? -21.901 -8.431 16.902 1.00 97.56 315 GLN A CA 1
ATOM 2531 C C . GLN A 1 315 ? -21.067 -8.755 18.153 1.00 97.56 315 GLN A C 1
ATOM 2533 O O . GLN A 1 315 ? -21.267 -8.134 19.196 1.00 97.56 315 GLN A O 1
ATOM 2538 N N . THR A 1 316 ? -20.064 -9.632 18.036 1.00 97.12 316 THR A N 1
ATOM 2539 C CA . THR A 1 316 ? -19.144 -9.958 19.140 1.00 97.12 316 THR A CA 1
ATOM 2540 C C . THR A 1 316 ? -18.437 -8.710 19.694 1.00 97.12 316 THR A C 1
ATOM 2542 O O . THR A 1 316 ? -18.344 -8.543 20.911 1.00 97.12 316 THR A O 1
ATOM 2545 N N . ALA A 1 317 ? -17.930 -7.820 18.829 1.00 97.38 317 ALA A N 1
ATOM 2546 C CA . ALA A 1 317 ? -17.247 -6.598 19.266 1.00 97.38 317 ALA A CA 1
ATOM 2547 C C . ALA A 1 317 ? -18.215 -5.614 19.933 1.00 97.38 317 ALA A C 1
ATOM 2549 O O . ALA A 1 317 ? -17.869 -5.003 20.945 1.00 97.38 317 ALA A O 1
ATOM 2550 N N . PHE A 1 318 ? -19.424 -5.479 19.383 1.00 97.94 318 PHE A N 1
ATOM 2551 C CA . PHE A 1 318 ? -20.472 -4.628 19.935 1.00 97.94 318 PHE A CA 1
ATOM 2552 C C . PHE A 1 318 ? -20.859 -5.067 21.350 1.00 97.94 318 PHE A C 1
ATOM 2554 O O . PHE A 1 318 ? -20.830 -4.256 22.275 1.00 97.94 318 PHE A O 1
ATOM 2561 N N . GLU A 1 319 ? -21.152 -6.353 21.541 1.00 97.44 319 GLU A N 1
ATOM 2562 C CA . GLU A 1 319 ? -21.532 -6.913 22.840 1.00 97.44 319 GLU A CA 1
ATOM 2563 C C . GLU A 1 319 ? -20.400 -6.808 23.868 1.00 97.44 319 GLU A C 1
ATOM 2565 O O . GLU A 1 319 ? -20.635 -6.391 25.006 1.00 97.44 319 GLU A O 1
ATOM 2570 N N . GLU A 1 320 ? -19.161 -7.122 23.473 1.00 96.62 320 GLU A N 1
ATOM 2571 C CA . GLU A 1 320 ? -17.998 -7.017 24.359 1.00 96.62 320 GLU A CA 1
ATOM 2572 C C . GLU A 1 320 ? -17.764 -5.568 24.797 1.00 96.62 320 GLU A C 1
ATOM 2574 O O . GLU A 1 320 ? -17.617 -5.292 25.991 1.00 96.62 320 GLU A O 1
ATOM 2579 N N . PHE A 1 321 ? -17.774 -4.624 23.856 1.00 97.81 321 PHE A N 1
ATOM 2580 C CA . PHE A 1 321 ? -17.602 -3.213 24.178 1.00 97.81 321 PHE A CA 1
ATOM 2581 C C . PHE A 1 321 ? -18.746 -2.683 25.051 1.00 97.81 321 PHE A C 1
ATOM 2583 O O . PHE A 1 321 ? -18.488 -1.988 26.036 1.00 97.81 321 PHE A O 1
ATOM 2590 N N . ASN A 1 322 ? -19.993 -3.069 24.765 1.00 97.06 322 ASN A N 1
ATOM 2591 C CA . ASN A 1 322 ? -21.143 -2.671 25.570 1.00 97.06 322 ASN A CA 1
ATOM 2592 C C . ASN A 1 322 ? -21.063 -3.243 27.001 1.00 97.06 322 ASN A C 1
ATOM 2594 O O . ASN A 1 322 ? -21.383 -2.561 27.975 1.00 97.06 322 ASN A O 1
ATOM 2598 N N . SER A 1 323 ? -20.563 -4.471 27.172 1.00 97.62 323 SER A N 1
ATOM 2599 C CA . SER A 1 323 ? -20.292 -5.029 28.502 1.00 97.62 323 SER A CA 1
ATOM 2600 C C . SER A 1 323 ? -19.227 -4.221 29.251 1.00 97.62 323 SER A C 1
ATOM 2602 O O . SER A 1 323 ? -19.383 -3.959 30.447 1.00 97.62 323 SER A O 1
ATOM 2604 N N . ILE A 1 324 ? -18.151 -3.813 28.570 1.00 96.25 324 ILE A N 1
ATOM 2605 C CA . ILE A 1 324 ? -17.056 -3.037 29.168 1.00 96.25 324 ILE A CA 1
ATOM 2606 C C . ILE A 1 324 ? -17.557 -1.655 29.596 1.00 96.25 324 ILE A C 1
ATOM 2608 O O . ILE A 1 324 ? -17.426 -1.296 30.767 1.00 96.25 324 ILE A O 1
ATOM 2612 N N . ILE A 1 325 ? -18.170 -0.896 28.685 1.00 96.44 325 ILE A N 1
ATOM 2613 C CA . ILE A 1 325 ? -18.588 0.486 28.953 1.00 96.44 325 ILE A CA 1
ATOM 2614 C C . ILE A 1 325 ? -19.642 0.559 30.065 1.00 96.44 325 ILE A C 1
ATOM 2616 O O . ILE A 1 325 ? -19.609 1.468 30.892 1.00 96.44 325 ILE A O 1
ATOM 2620 N N . ASN A 1 326 ? -20.532 -0.434 30.165 1.00 95.81 326 ASN A N 1
ATOM 2621 C CA . ASN A 1 326 ? -21.527 -0.480 31.234 1.00 95.81 326 ASN A CA 1
ATOM 2622 C C . ASN A 1 326 ? -20.920 -0.795 32.603 1.00 95.81 326 ASN A C 1
ATOM 2624 O O . ASN A 1 326 ? -21.405 -0.265 33.604 1.00 95.81 326 ASN A O 1
ATOM 2628 N N . THR A 1 327 ? -19.848 -1.592 32.634 1.00 94.81 327 THR A N 1
ATOM 2629 C CA . THR A 1 327 ? -19.171 -2.003 33.871 1.00 94.81 327 THR A CA 1
ATOM 2630 C C . THR A 1 327 ? -18.234 -0.921 34.404 1.00 94.81 327 THR A C 1
ATOM 2632 O O . THR A 1 327 ? -18.278 -0.612 35.591 1.00 94.81 327 THR A O 1
ATOM 2635 N N . VAL A 1 328 ? -17.384 -0.344 33.546 1.00 92.62 328 VAL A N 1
ATOM 2636 C CA . VAL A 1 328 ? -16.283 0.546 33.975 1.00 92.62 328 VAL A CA 1
ATOM 2637 C C . VAL A 1 328 ? -16.352 1.966 33.407 1.00 92.62 328 VAL A C 1
ATOM 2639 O O . VAL A 1 328 ? -15.581 2.821 33.831 1.00 92.62 328 VAL A O 1
ATOM 2642 N N . GLY A 1 329 ? -17.247 2.236 32.454 1.00 93.81 329 GLY A N 1
ATOM 2643 C CA . GLY A 1 329 ? -17.370 3.554 31.828 1.00 93.81 329 GLY A CA 1
ATOM 2644 C C . GLY A 1 329 ? -18.044 4.582 32.734 1.00 93.81 329 GLY A C 1
ATOM 2645 O O . GLY A 1 329 ? -19.001 4.265 33.457 1.00 93.81 329 GLY A O 1
ATOM 2646 N N . GLY A 1 330 ? -17.561 5.822 32.693 1.00 95.31 330 GLY A N 1
ATOM 2647 C CA . GLY A 1 330 ? -18.231 6.957 33.327 1.00 95.31 330 GLY A CA 1
ATOM 2648 C C . GLY A 1 330 ? -19.387 7.533 32.490 1.00 95.31 330 GLY A C 1
ATOM 2649 O O . GLY A 1 330 ? -19.666 7.052 31.388 1.00 95.31 330 GLY A O 1
ATOM 2650 N N . PRO A 1 331 ? -20.118 8.534 33.018 1.00 95.50 331 PRO A N 1
ATOM 2651 C CA . PRO A 1 331 ? -21.259 9.139 32.329 1.00 95.50 331 PRO A CA 1
ATOM 2652 C C . PRO A 1 331 ? -20.934 9.739 30.952 1.00 95.50 331 PRO A C 1
ATOM 2654 O O . PRO A 1 331 ? -21.700 9.539 30.007 1.00 95.50 331 PRO A O 1
ATOM 2657 N N . ASN A 1 332 ? -19.815 10.453 30.809 1.00 95.62 332 ASN A N 1
ATOM 2658 C CA . ASN A 1 332 ? -19.427 11.074 29.543 1.00 95.62 332 ASN A CA 1
ATOM 2659 C C . ASN A 1 332 ? -18.901 10.042 28.538 1.00 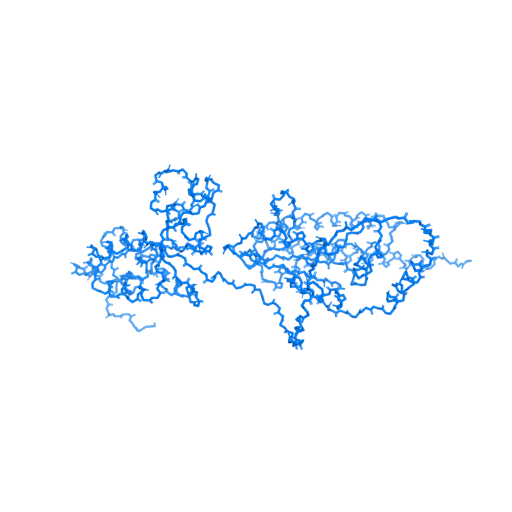95.62 332 ASN A C 1
ATOM 2661 O O . ASN A 1 332 ? -19.230 10.124 27.356 1.00 95.62 332 ASN A O 1
ATOM 2665 N N . GLU A 1 333 ? -18.149 9.037 28.989 1.00 97.50 333 GLU A N 1
ATOM 2666 C CA . GLU A 1 333 ? -17.705 7.911 28.157 1.00 97.50 333 GLU A CA 1
ATOM 2667 C C . GLU A 1 333 ? -18.905 7.123 27.609 1.00 97.50 333 GLU A C 1
ATOM 2669 O O . GLU A 1 333 ? -18.938 6.793 26.422 1.00 97.50 333 GLU A O 1
ATOM 2674 N N . LYS A 1 334 ? -19.932 6.887 28.438 1.00 97.62 334 LYS A N 1
ATOM 2675 C CA . LYS A 1 334 ? -21.196 6.260 28.013 1.00 97.62 334 LYS A CA 1
ATOM 2676 C C . LYS A 1 334 ? -21.935 7.107 26.981 1.00 97.62 334 LYS A C 1
ATOM 2678 O O . LYS A 1 334 ? -22.328 6.588 25.940 1.00 97.62 334 LYS A O 1
ATOM 2683 N N . LYS A 1 335 ? -22.055 8.417 27.217 1.00 97.69 335 LYS A N 1
ATOM 2684 C CA . LYS A 1 335 ? -22.677 9.341 26.259 1.00 97.69 335 LYS A CA 1
ATOM 2685 C C . LYS A 1 335 ? -21.956 9.332 24.904 1.00 97.69 335 LYS A C 1
ATOM 2687 O O . LYS A 1 335 ? -22.602 9.242 23.863 1.00 97.69 335 LYS A O 1
ATOM 2692 N N . ARG A 1 336 ? -20.619 9.372 24.904 1.00 97.56 336 ARG A N 1
ATOM 2693 C CA . ARG A 1 336 ? -19.818 9.283 23.671 1.00 97.56 336 ARG A CA 1
ATOM 2694 C C . ARG A 1 336 ? -19.995 7.939 22.965 1.00 97.56 336 ARG A C 1
ATOM 2696 O O . ARG A 1 336 ? -20.035 7.909 21.740 1.00 97.56 336 ARG A O 1
ATOM 2703 N N . ALA A 1 337 ? -20.149 6.840 23.706 1.00 97.75 337 ALA A N 1
ATOM 2704 C CA . ALA A 1 337 ? -20.446 5.533 23.119 1.00 97.75 337 ALA A CA 1
ATOM 2705 C C . ALA A 1 337 ? -21.800 5.513 22.393 1.00 97.75 337 ALA A C 1
ATOM 2707 O O . ALA A 1 337 ? -21.878 5.028 21.266 1.00 97.75 337 ALA A O 1
ATOM 2708 N N . GLU A 1 338 ? -22.845 6.098 22.981 1.00 97.06 338 GLU A N 1
ATOM 2709 C CA . GLU A 1 338 ? -24.159 6.226 22.334 1.00 97.06 338 GLU A CA 1
ATOM 2710 C C . GLU A 1 338 ? -24.103 7.066 21.050 1.00 97.06 338 GLU A C 1
ATOM 2712 O O . GLU A 1 338 ? -24.755 6.739 20.057 1.00 97.06 338 GLU A O 1
ATOM 2717 N N . GLU A 1 339 ? -23.325 8.150 21.049 1.00 96.88 339 GLU A N 1
ATOM 2718 C CA . GLU A 1 339 ? -23.097 8.973 19.857 1.00 96.88 339 GLU A CA 1
ATOM 2719 C C . GLU A 1 339 ? -22.297 8.219 18.787 1.00 96.88 339 GLU A C 1
ATOM 2721 O O . GLU A 1 339 ? -22.636 8.291 17.604 1.00 96.88 339 GLU A O 1
ATOM 2726 N N . LEU A 1 340 ? -21.284 7.448 19.194 1.00 96.62 340 LEU A N 1
ATOM 2727 C CA . LEU A 1 340 ? -20.485 6.623 18.294 1.00 96.62 340 LEU A CA 1
ATOM 2728 C C . LEU A 1 340 ? -21.338 5.546 17.615 1.00 96.62 340 LEU A C 1
ATOM 2730 O O . LEU A 1 340 ? -21.261 5.405 16.398 1.00 96.62 340 LEU A O 1
ATOM 2734 N N . PHE A 1 341 ? -22.199 4.837 18.351 1.00 96.19 341 PHE A N 1
ATOM 2735 C CA . PHE A 1 341 ? -23.040 3.780 17.778 1.00 96.19 341 PHE A CA 1
ATOM 2736 C C . PHE A 1 341 ? -23.978 4.271 16.674 1.00 96.19 341 PHE A C 1
ATOM 2738 O O . PHE A 1 341 ? -24.249 3.523 15.742 1.00 96.19 341 PHE A O 1
ATOM 2745 N N . LYS A 1 342 ? -24.412 5.537 16.706 1.00 96.75 342 LYS A N 1
ATOM 2746 C CA . LYS A 1 342 ? -25.236 6.127 15.632 1.00 96.75 342 LYS A CA 1
ATOM 2747 C C . LYS A 1 342 ? -24.501 6.225 14.292 1.00 96.75 342 LYS A C 1
ATOM 2749 O O . LYS A 1 342 ? -25.147 6.361 13.259 1.00 96.75 342 LYS A O 1
ATOM 2754 N N . ARG A 1 343 ? -23.165 6.192 14.307 1.00 96.19 343 ARG A N 1
ATOM 2755 C CA . ARG A 1 343 ? -22.302 6.254 13.116 1.00 96.19 343 ARG A CA 1
ATOM 2756 C C . ARG A 1 343 ? -21.899 4.868 12.605 1.00 96.19 343 ARG A C 1
ATOM 2758 O O . ARG A 1 343 ? -21.314 4.784 11.530 1.00 96.19 343 ARG A O 1
ATOM 2765 N N . LEU A 1 344 ? -22.141 3.810 13.383 1.00 97.00 344 LEU A N 1
ATOM 2766 C CA . LEU A 1 344 ? -21.661 2.460 13.096 1.00 97.00 344 LEU A CA 1
ATOM 2767 C C . LEU A 1 344 ? -22.770 1.584 12.518 1.00 97.00 344 LEU A C 1
ATOM 2769 O O . LEU A 1 344 ? -23.902 1.590 12.993 1.00 97.00 344 LEU A O 1
ATOM 2773 N N . THR A 1 345 ? -22.406 0.758 11.543 1.00 98.19 345 THR A N 1
ATOM 2774 C CA . THR A 1 345 ? -23.252 -0.330 11.053 1.00 98.19 345 THR A CA 1
ATOM 2775 C C . THR A 1 345 ? -22.900 -1.609 11.804 1.00 98.19 345 THR A C 1
ATOM 2777 O O . THR A 1 345 ? -21.797 -2.142 11.655 1.00 98.19 345 THR A O 1
ATOM 2780 N N . ILE A 1 346 ? -23.830 -2.098 12.624 1.00 97.94 346 ILE A N 1
ATOM 2781 C CA . ILE A 1 346 ? -23.674 -3.373 13.332 1.00 97.94 346 ILE A CA 1
ATOM 2782 C C . ILE A 1 346 ? -23.970 -4.510 12.352 1.00 97.94 346 ILE A C 1
ATOM 2784 O O . ILE A 1 346 ? -25.016 -4.518 11.703 1.00 97.94 346 ILE A O 1
ATOM 2788 N N . VAL A 1 347 ? -23.048 -5.462 12.240 1.00 97.81 347 VAL A N 1
ATOM 2789 C CA . VAL A 1 347 ? -23.129 -6.596 11.307 1.00 97.81 347 VAL A CA 1
ATOM 2790 C C . VAL A 1 347 ? -23.052 -7.928 12.056 1.00 97.81 347 VAL A C 1
ATOM 2792 O O . VAL A 1 347 ? -22.407 -8.000 13.107 1.00 97.81 347 VAL A O 1
ATOM 2795 N N . PRO A 1 348 ? -23.678 -9.000 11.536 1.00 97.62 348 PRO A N 1
ATOM 2796 C CA . PRO A 1 348 ? -23.536 -10.324 12.124 1.00 97.62 348 PRO A CA 1
ATOM 2797 C C . PRO A 1 348 ? -22.079 -10.792 12.067 1.00 97.62 348 PRO A C 1
ATOM 2799 O O . PRO A 1 348 ? -21.324 -10.439 11.159 1.00 97.62 348 PRO A O 1
ATOM 2802 N N . ASP A 1 349 ? -21.693 -11.614 13.037 1.00 97.31 349 ASP A N 1
ATOM 2803 C CA . ASP A 1 349 ? -20.370 -12.227 13.058 1.00 97.31 349 ASP A CA 1
ATOM 2804 C C . ASP A 1 349 ? -20.182 -13.149 11.849 1.00 97.31 349 ASP A C 1
ATOM 2806 O O . ASP A 1 349 ? -20.997 -14.036 11.587 1.00 97.31 349 ASP A O 1
ATOM 2810 N N . CYS A 1 350 ? -19.076 -12.972 11.128 1.00 94.19 350 CYS A N 1
ATOM 2811 C CA . CYS A 1 350 ? -18.735 -13.806 9.985 1.00 94.19 350 CYS A CA 1
ATOM 2812 C C . CYS A 1 350 ? -17.241 -14.129 9.996 1.00 94.19 350 CYS A C 1
ATOM 2814 O O . CYS A 1 350 ? -16.399 -13.241 10.014 1.00 94.19 350 CYS A O 1
ATOM 2816 N N . LEU A 1 351 ? -16.877 -15.409 9.991 1.00 92.19 351 LEU A N 1
ATOM 2817 C CA . LEU A 1 351 ? -15.474 -15.807 9.894 1.00 92.19 351 LEU A CA 1
ATOM 2818 C C . LEU A 1 351 ? -15.074 -15.933 8.426 1.00 92.19 351 LEU A C 1
ATOM 2820 O O . LEU A 1 351 ? -15.662 -16.721 7.691 1.00 92.19 351 LEU A O 1
ATOM 2824 N N . SER A 1 352 ? -14.024 -15.222 8.016 1.00 92.44 352 SER A N 1
ATOM 2825 C CA . SER A 1 352 ? -13.399 -15.477 6.719 1.00 92.44 352 SER A CA 1
ATOM 2826 C C . SER A 1 352 ? -12.697 -16.838 6.686 1.00 92.44 352 SER A C 1
ATOM 2828 O O . SER A 1 352 ? -12.221 -17.336 7.713 1.00 92.44 352 SER A O 1
ATOM 2830 N N . GLU A 1 353 ? -12.565 -17.417 5.492 1.00 90.88 353 GLU A N 1
ATOM 2831 C CA . GLU A 1 353 ? -11.913 -18.718 5.281 1.00 90.88 353 GLU A CA 1
ATOM 2832 C C . GLU A 1 353 ? -10.488 -18.747 5.846 1.00 90.88 353 GLU A C 1
ATOM 2834 O O . GLU A 1 353 ? -10.117 -19.645 6.606 1.00 90.88 353 GLU A O 1
ATOM 2839 N N . ARG A 1 354 ? -9.697 -17.704 5.562 1.00 90.56 354 ARG A N 1
ATOM 2840 C CA . ARG A 1 354 ? -8.324 -17.600 6.073 1.00 90.56 354 ARG A CA 1
ATOM 2841 C C . ARG A 1 354 ? -8.269 -17.342 7.578 1.00 90.56 354 ARG A C 1
ATOM 2843 O O . ARG A 1 354 ? -7.316 -17.744 8.238 1.00 90.56 354 ARG A O 1
ATOM 2850 N N . SER A 1 355 ? -9.289 -16.707 8.152 1.00 89.44 355 SER A N 1
ATOM 2851 C CA . SER A 1 355 ? -9.371 -16.589 9.606 1.00 89.44 355 SER A CA 1
ATOM 2852 C C . SER A 1 355 ? -9.676 -17.939 10.219 1.00 89.44 355 SER A C 1
ATOM 2854 O O . SER A 1 355 ? -9.054 -18.281 11.215 1.00 89.44 355 SER A O 1
ATOM 2856 N N . ALA A 1 356 ? -10.572 -18.736 9.629 1.00 90.25 356 ALA A N 1
ATOM 2857 C CA . ALA A 1 356 ? -10.999 -20.028 10.158 1.00 90.25 356 ALA A CA 1
ATOM 2858 C C . ALA A 1 356 ? -9.831 -21.004 10.392 1.00 90.25 356 ALA A C 1
ATOM 2860 O O . ALA A 1 356 ? -9.842 -21.718 11.399 1.00 90.25 356 ALA A O 1
ATOM 2861 N N . VAL A 1 357 ? -8.785 -20.961 9.562 1.00 92.00 357 VAL A N 1
ATOM 2862 C CA . VAL A 1 357 ? -7.604 -21.838 9.689 1.00 92.00 357 VAL A CA 1
ATOM 2863 C C . VAL A 1 357 ? -6.627 -21.448 10.809 1.00 92.00 357 VAL A C 1
ATOM 2865 O O . VAL A 1 357 ? -5.750 -22.240 11.150 1.00 92.00 357 VAL A O 1
ATOM 2868 N N . LEU A 1 358 ? -6.777 -20.270 11.432 1.00 92.12 358 LEU A N 1
ATOM 2869 C CA . LEU A 1 358 ? -5.895 -19.844 12.526 1.00 92.12 358 LEU A CA 1
ATOM 2870 C C . LEU A 1 358 ? -6.002 -20.764 13.745 1.00 92.12 358 LEU A C 1
ATOM 2872 O O . LEU A 1 358 ? -7.092 -20.999 14.285 1.00 92.12 358 LEU A O 1
ATOM 2876 N N . GLN A 1 359 ? -4.844 -21.206 14.229 1.00 90.81 359 GLN A N 1
ATOM 2877 C CA . GLN A 1 359 ? -4.711 -22.032 15.419 1.00 90.81 359 GLN A CA 1
ATOM 2878 C C . GLN A 1 359 ? -4.734 -21.169 16.681 1.00 90.81 359 GLN A C 1
ATOM 2880 O O . GLN A 1 359 ? -4.048 -20.145 16.782 1.00 90.81 359 GLN A O 1
ATOM 2885 N N . ALA A 1 360 ? -5.515 -21.609 17.668 1.00 90.00 360 ALA A N 1
ATOM 2886 C CA . ALA A 1 360 ? -5.619 -20.935 18.953 1.00 90.00 360 ALA A CA 1
ATOM 2887 C C . ALA A 1 360 ? -4.255 -20.863 19.659 1.00 90.00 360 ALA A C 1
ATOM 2889 O O . ALA A 1 360 ? -3.451 -21.792 19.620 1.00 90.00 360 ALA A O 1
ATOM 2890 N N . SER A 1 361 ? -4.001 -19.746 20.333 1.00 89.81 361 SER A N 1
ATOM 2891 C CA . SER A 1 361 ? -2.816 -19.550 21.169 1.00 89.81 361 SER A CA 1
ATOM 2892 C C . SER A 1 361 ? -3.130 -18.546 22.274 1.00 89.81 361 SER A C 1
ATOM 2894 O O . SER A 1 361 ? -4.181 -17.907 22.258 1.00 89.81 361 SER A O 1
ATOM 2896 N N . VAL A 1 362 ? -2.193 -18.317 23.199 1.00 85.12 362 VAL A N 1
ATOM 2897 C CA . VAL A 1 362 ? -2.332 -17.273 24.236 1.00 85.12 362 VAL A CA 1
ATOM 2898 C C . VAL A 1 362 ? -2.661 -15.897 23.628 1.00 85.12 362 VAL A C 1
ATOM 2900 O O . VAL A 1 362 ? -3.377 -15.102 24.236 1.00 85.12 362 VAL A O 1
ATOM 2903 N N . LYS A 1 363 ? -2.168 -15.622 22.412 1.00 88.81 363 LYS A N 1
ATOM 2904 C CA . LYS A 1 363 ? -2.381 -14.357 21.688 1.00 88.81 363 LYS A CA 1
ATOM 2905 C C . LYS A 1 363 ? -3.541 -14.402 20.685 1.00 88.81 363 LYS A C 1
ATOM 2907 O O . LYS A 1 363 ? -3.989 -13.345 20.253 1.00 88.81 363 LYS A O 1
ATOM 2912 N N . ILE A 1 364 ? -4.031 -15.590 20.325 1.00 90.12 364 ILE A N 1
ATOM 2913 C CA . ILE A 1 364 ? -5.122 -15.798 19.360 1.00 90.12 364 ILE A CA 1
ATOM 2914 C C . ILE A 1 364 ? -6.321 -16.360 20.116 1.00 90.12 364 ILE A C 1
ATOM 2916 O O . ILE A 1 364 ? -6.464 -17.570 20.294 1.00 90.12 364 ILE A O 1
ATOM 2920 N N . LYS A 1 365 ? -7.172 -15.446 20.587 1.00 91.44 365 LYS A N 1
ATOM 2921 C CA . LYS A 1 365 ? -8.421 -15.769 21.284 1.00 91.44 365 LYS A CA 1
ATOM 2922 C C . LYS A 1 365 ? -9.564 -15.956 20.271 1.00 91.44 365 LYS A C 1
ATOM 2924 O O . LYS A 1 365 ? -9.586 -15.220 19.282 1.00 91.44 365 LYS A O 1
ATOM 2929 N N . PRO A 1 366 ? -10.547 -16.843 20.532 1.00 90.38 366 PRO A N 1
ATOM 2930 C CA . PRO A 1 366 ? -11.681 -17.074 19.626 1.00 90.38 366 PRO A CA 1
ATOM 2931 C C . PRO A 1 366 ? -12.440 -15.798 19.245 1.00 90.38 366 PRO A C 1
ATOM 2933 O O . PRO A 1 366 ? -12.690 -15.556 18.073 1.00 90.38 366 PRO A O 1
ATOM 2936 N N . ARG A 1 367 ? -12.711 -14.919 20.215 1.00 90.75 367 ARG A N 1
ATOM 2937 C CA . ARG A 1 367 ? -13.385 -13.633 19.969 1.00 90.75 367 ARG A CA 1
ATOM 2938 C C . ARG A 1 367 ? -12.615 -12.717 19.014 1.00 90.75 367 ARG A C 1
ATOM 2940 O O . ARG A 1 367 ? -13.177 -12.176 18.077 1.00 90.75 367 ARG A O 1
ATOM 2947 N N . THR A 1 368 ? -11.298 -12.604 19.191 1.00 92.00 368 THR A N 1
ATOM 2948 C CA . THR A 1 368 ? -10.456 -11.769 18.326 1.00 92.00 368 THR A CA 1
ATOM 2949 C C . THR A 1 368 ? -10.398 -12.352 16.915 1.00 92.00 368 THR A C 1
ATOM 2951 O O . THR A 1 368 ? -10.410 -11.611 15.942 1.00 92.00 368 THR A O 1
ATOM 2954 N N . LYS A 1 369 ? -10.428 -13.683 16.793 1.00 94.19 369 LYS A N 1
ATOM 2955 C CA . LYS A 1 369 ? -10.546 -14.373 15.505 1.00 94.19 369 LYS A CA 1
ATOM 2956 C C . LYS A 1 369 ? -11.845 -14.002 14.776 1.00 94.19 369 LYS A C 1
ATOM 2958 O O . LYS A 1 369 ? -11.790 -13.750 13.580 1.00 94.19 369 LYS A O 1
ATOM 2963 N N . ILE A 1 370 ? -12.973 -13.918 15.486 1.00 95.81 370 ILE A N 1
ATOM 2964 C CA . ILE A 1 370 ? -14.271 -13.501 14.922 1.00 95.81 370 ILE A CA 1
ATOM 2965 C C . ILE A 1 370 ? -14.235 -12.039 14.467 1.00 95.81 370 ILE A C 1
ATOM 2967 O O . ILE A 1 370 ? -14.614 -11.753 13.335 1.00 95.81 370 ILE A O 1
ATOM 2971 N N . ILE A 1 371 ? -13.723 -11.129 15.302 1.00 96.56 371 ILE A N 1
ATOM 2972 C CA . ILE A 1 371 ? -13.675 -9.688 14.993 1.00 96.56 371 ILE A CA 1
ATOM 2973 C C . ILE A 1 371 ? -12.844 -9.421 13.735 1.00 96.56 371 ILE A C 1
ATOM 2975 O O . ILE A 1 371 ? -13.308 -8.768 12.801 1.00 96.56 371 ILE A O 1
ATOM 2979 N N . PHE A 1 372 ? -11.624 -9.962 13.686 1.00 96.88 372 PHE A N 1
ATOM 2980 C CA . PHE A 1 372 ? -10.746 -9.794 12.527 1.00 96.88 372 PHE A CA 1
ATOM 2981 C C . PHE A 1 372 ? -11.254 -10.575 11.316 1.00 96.88 372 PHE A C 1
ATOM 2983 O O . PHE A 1 372 ? -11.138 -10.090 10.194 1.00 96.88 372 PHE A O 1
ATOM 2990 N N . GLY A 1 373 ? -11.856 -11.747 11.531 1.00 96.56 373 GLY A N 1
ATOM 2991 C CA . GLY A 1 373 ? -12.469 -12.528 10.463 1.00 96.56 373 GLY A CA 1
ATOM 2992 C C . GLY A 1 373 ? -13.661 -11.836 9.819 1.00 96.56 373 GLY A C 1
ATOM 2993 O O . GLY A 1 373 ? -13.800 -11.925 8.603 1.00 96.56 373 GLY A O 1
ATOM 2994 N N . THR A 1 374 ? -14.448 -11.091 10.596 1.00 97.12 374 THR A N 1
ATOM 2995 C CA . THR A 1 374 ? -15.593 -10.333 10.075 1.00 97.12 374 THR A CA 1
ATOM 2996 C C . THR A 1 374 ? -15.110 -9.153 9.246 1.00 97.12 374 THR A C 1
ATOM 2998 O O . THR A 1 374 ? -15.557 -8.981 8.116 1.00 97.12 374 THR A O 1
ATOM 3001 N N . GLY A 1 375 ? -14.127 -8.393 9.746 1.00 96.56 375 GLY A N 1
ATOM 3002 C CA . GLY A 1 375 ? -13.501 -7.326 8.960 1.00 96.56 375 GLY A CA 1
ATOM 3003 C C . GLY A 1 375 ? -12.893 -7.843 7.656 1.00 96.56 375 GLY A C 1
ATOM 3004 O O . GLY A 1 375 ? -13.093 -7.257 6.598 1.00 96.56 375 GLY A O 1
ATOM 3005 N N . ASP A 1 376 ? -12.215 -8.986 7.711 1.00 95.62 376 ASP A N 1
ATOM 3006 C CA . ASP A 1 376 ? -11.626 -9.627 6.539 1.00 95.62 376 ASP A CA 1
ATOM 3007 C C . ASP A 1 376 ? -12.663 -10.120 5.522 1.00 95.62 376 ASP A C 1
ATOM 3009 O O . ASP A 1 376 ? -12.512 -9.873 4.329 1.00 95.62 376 ASP A O 1
ATOM 3013 N N . HIS A 1 377 ? -13.748 -10.745 5.984 1.00 95.50 377 HIS A N 1
ATOM 3014 C CA . HIS A 1 377 ? -14.861 -11.155 5.127 1.00 95.50 377 HIS A CA 1
ATOM 3015 C C . HIS A 1 377 ? -15.506 -9.956 4.416 1.00 95.50 377 HIS A C 1
ATOM 3017 O O . HIS A 1 377 ? -15.805 -10.016 3.226 1.00 95.50 377 HIS A O 1
ATOM 3023 N N . LEU A 1 378 ? -15.656 -8.834 5.124 1.00 94.94 378 LEU A N 1
ATOM 3024 C CA . LEU A 1 378 ? -16.213 -7.593 4.581 1.00 94.94 378 LEU A CA 1
ATOM 3025 C C . LEU A 1 378 ? -15.241 -6.815 3.690 1.00 94.94 378 LEU A C 1
ATOM 3027 O O . LEU A 1 378 ? -15.629 -5.783 3.134 1.00 94.94 378 LEU A O 1
ATOM 3031 N N . ARG A 1 379 ? -13.983 -7.269 3.578 1.00 94.19 379 ARG A N 1
ATOM 3032 C CA . ARG A 1 379 ? -12.885 -6.516 2.956 1.00 94.19 379 ARG A CA 1
ATOM 3033 C C . ARG A 1 379 ? -12.751 -5.109 3.556 1.00 94.19 379 ARG A C 1
ATOM 3035 O O . ARG A 1 379 ? -12.507 -4.130 2.854 1.00 94.19 379 ARG A O 1
ATOM 3042 N N . ALA A 1 380 ? -12.933 -5.019 4.872 1.00 95.81 380 ALA A N 1
ATOM 3043 C CA . ALA A 1 380 ? -12.847 -3.805 5.667 1.00 95.81 380 ALA A CA 1
ATOM 3044 C C . ALA A 1 380 ? -11.570 -3.812 6.515 1.00 95.81 380 ALA A C 1
ATOM 3046 O O . ALA A 1 380 ? -11.262 -4.785 7.214 1.00 95.81 380 ALA A O 1
ATOM 3047 N N . VAL A 1 381 ? -10.812 -2.715 6.479 1.00 96.06 381 VAL A N 1
ATOM 3048 C CA . VAL A 1 381 ? -9.587 -2.597 7.280 1.00 96.06 381 VAL A CA 1
ATOM 3049 C C . VAL A 1 381 ? -9.950 -2.592 8.754 1.00 96.06 381 VAL A C 1
ATOM 3051 O O . VAL A 1 381 ? -10.756 -1.777 9.198 1.00 96.06 381 VAL A O 1
ATOM 3054 N N . THR A 1 382 ? -9.352 -3.500 9.525 1.00 97.50 382 THR A N 1
ATOM 3055 C CA . THR A 1 382 ? -9.640 -3.572 10.959 1.00 97.50 382 THR A CA 1
ATOM 3056 C C . THR A 1 382 ? -8.779 -2.563 11.715 1.00 97.50 382 THR A C 1
ATOM 3058 O O . THR A 1 382 ? -7.553 -2.687 11.753 1.00 97.50 382 THR A O 1
ATOM 3061 N N . MET A 1 383 ? -9.409 -1.555 12.316 1.00 97.44 383 MET A N 1
ATOM 3062 C CA . MET A 1 383 ? -8.745 -0.646 13.253 1.00 97.44 383 MET A CA 1
ATOM 3063 C C . MET A 1 383 ? -8.582 -1.352 14.597 1.00 97.44 383 MET A C 1
ATOM 3065 O O . MET A 1 383 ? -9.529 -1.974 15.069 1.00 97.44 383 MET A O 1
ATOM 3069 N N . THR A 1 384 ? -7.385 -1.311 15.190 1.00 97.50 384 THR A N 1
ATOM 3070 C CA . THR A 1 384 ? -7.101 -2.030 16.444 1.00 97.50 384 THR A CA 1
ATOM 3071 C C . THR A 1 384 ? -5.828 -1.534 17.141 1.00 97.50 384 THR A C 1
ATOM 3073 O O . THR A 1 384 ? -4.873 -1.102 16.493 1.00 97.50 384 THR A O 1
ATOM 3076 N N . ALA A 1 385 ? -5.761 -1.691 18.465 1.00 96.25 385 ALA A N 1
ATOM 3077 C CA . ALA A 1 385 ? -4.520 -1.612 19.241 1.00 96.25 385 ALA A CA 1
ATOM 3078 C C . ALA A 1 385 ? -3.888 -2.989 19.532 1.00 96.25 385 ALA A C 1
ATOM 3080 O O . ALA A 1 385 ? -2.825 -3.084 20.151 1.00 96.25 385 ALA A O 1
ATOM 3081 N N . ASN A 1 386 ? -4.506 -4.093 19.097 1.00 95.50 386 ASN A N 1
ATOM 3082 C CA . ASN A 1 386 ? -4.060 -5.450 19.410 1.00 95.50 386 ASN A CA 1
ATOM 3083 C C . ASN A 1 386 ? -2.924 -5.929 18.486 1.00 95.50 386 ASN A C 1
ATOM 3085 O O . ASN A 1 386 ? -3.055 -6.883 17.714 1.00 95.50 386 ASN A O 1
ATOM 3089 N N . ARG A 1 387 ? -1.751 -5.297 18.616 1.00 95.19 387 ARG A N 1
ATOM 3090 C CA . ARG A 1 387 ? -0.521 -5.673 17.890 1.00 95.19 387 ARG A CA 1
ATOM 3091 C C . ARG A 1 387 ? -0.130 -7.142 18.109 1.00 95.19 387 ARG A C 1
ATOM 3093 O O . ARG A 1 387 ? 0.452 -7.775 17.228 1.00 95.19 387 ARG A O 1
ATOM 3100 N N . GLY A 1 388 ? -0.437 -7.687 19.290 1.00 94.25 388 GLY A N 1
ATOM 3101 C CA . GLY A 1 388 ? -0.120 -9.063 19.670 1.00 94.25 388 GLY A CA 1
ATOM 3102 C C . GLY A 1 388 ? -0.833 -10.102 18.806 1.00 94.25 388 GLY A C 1
ATOM 3103 O O . GLY A 1 388 ? -0.182 -11.041 18.346 1.00 94.25 388 GLY A O 1
ATOM 3104 N N . PHE A 1 389 ? -2.132 -9.910 18.561 1.00 95.25 389 PHE A N 1
ATOM 3105 C CA . PHE A 1 389 ? -2.918 -10.765 17.672 1.00 95.25 389 PHE A CA 1
ATOM 3106 C C . PHE A 1 389 ? -2.437 -10.658 16.226 1.00 95.25 389 PHE A C 1
ATOM 3108 O O . PHE A 1 389 ? -2.125 -11.679 15.620 1.00 95.25 389 PHE A O 1
ATOM 3115 N N . VAL A 1 390 ? -2.298 -9.432 15.704 1.00 94.69 390 VAL A N 1
ATOM 3116 C CA . VAL A 1 390 ? -1.888 -9.185 14.308 1.00 94.69 390 VAL A CA 1
ATOM 3117 C C . VAL A 1 390 ? -0.573 -9.891 13.989 1.00 94.69 390 VAL A C 1
ATOM 3119 O O . VAL A 1 390 ? -0.466 -10.612 12.999 1.00 94.69 390 VAL A O 1
ATOM 3122 N N . ARG A 1 391 ? 0.423 -9.750 14.872 1.00 93.50 391 ARG A N 1
ATOM 3123 C CA . ARG A 1 391 ? 1.717 -10.416 14.705 1.00 93.50 391 ARG A CA 1
ATOM 3124 C C . ARG A 1 391 ? 1.600 -11.939 14.785 1.00 93.50 391 ARG A C 1
ATOM 3126 O O . ARG A 1 391 ? 2.256 -12.626 14.008 1.00 93.50 391 ARG A O 1
ATOM 3133 N N . ALA A 1 392 ? 0.809 -12.466 15.720 1.00 94.12 392 ALA A N 1
ATOM 3134 C CA . ALA A 1 392 ? 0.635 -13.908 15.879 1.00 94.12 392 ALA A CA 1
ATOM 3135 C C . ALA A 1 392 ? -0.070 -14.540 14.665 1.00 94.12 392 ALA A C 1
ATOM 3137 O O . ALA A 1 392 ? 0.348 -15.602 14.213 1.00 94.12 392 ALA A O 1
ATOM 3138 N N . ALA A 1 393 ? -1.082 -13.873 14.105 1.00 93.94 393 ALA A N 1
ATOM 3139 C CA . ALA A 1 393 ? -1.776 -14.325 12.901 1.00 93.94 393 ALA A CA 1
ATOM 3140 C C . ALA A 1 393 ? -0.857 -14.311 11.668 1.00 93.94 393 ALA A C 1
ATOM 3142 O O . ALA A 1 393 ? -0.767 -15.307 10.952 1.00 93.94 393 ALA A O 1
ATOM 3143 N N . ALA A 1 394 ? -0.083 -13.235 11.477 1.00 92.44 394 ALA A N 1
ATOM 3144 C CA . ALA A 1 394 ? 0.892 -13.151 10.389 1.00 92.44 394 ALA A CA 1
ATOM 3145 C C . ALA A 1 394 ? 1.966 -14.253 10.474 1.00 92.44 394 ALA A C 1
ATOM 3147 O O . ALA A 1 394 ? 2.359 -14.812 9.454 1.00 92.44 394 ALA A O 1
ATOM 3148 N N . GLN A 1 395 ? 2.405 -14.621 11.684 1.00 92.62 395 GLN A N 1
ATOM 3149 C CA . GLN A 1 395 ? 3.335 -15.740 11.900 1.00 92.62 395 GLN A CA 1
ATOM 3150 C C . GLN A 1 395 ? 2.740 -17.107 11.531 1.00 92.62 395 GLN A C 1
ATOM 3152 O O . GLN A 1 395 ? 3.496 -18.015 11.197 1.00 92.62 395 GLN A O 1
ATOM 3157 N N . GLN A 1 396 ? 1.413 -17.250 11.564 1.00 93.50 396 GLN A N 1
ATOM 3158 C CA . GLN A 1 396 ? 0.698 -18.433 11.075 1.00 93.50 396 GLN A CA 1
ATOM 3159 C C . GLN A 1 396 ? 0.347 -18.344 9.577 1.00 93.50 396 GLN A C 1
ATOM 3161 O O . GLN A 1 396 ? -0.392 -19.182 9.073 1.00 93.50 396 GLN A O 1
ATOM 3166 N N . GLY A 1 397 ? 0.865 -17.342 8.856 1.00 89.50 397 GLY A N 1
ATOM 3167 C CA . GLY A 1 397 ? 0.640 -17.176 7.419 1.00 89.50 397 GLY A CA 1
ATOM 3168 C C . GLY A 1 397 ? -0.645 -16.432 7.047 1.00 89.50 397 GLY A C 1
ATOM 3169 O O . GLY A 1 397 ? -0.990 -16.396 5.871 1.00 89.50 397 GLY A O 1
ATOM 3170 N N . VAL A 1 398 ? -1.337 -15.808 8.009 1.00 91.44 398 VAL A N 1
ATOM 3171 C CA . VAL A 1 398 ? -2.582 -15.055 7.767 1.00 91.44 398 VAL A CA 1
ATOM 3172 C C . VAL A 1 398 ? -2.397 -13.587 8.175 1.00 91.44 398 VAL A C 1
ATOM 3174 O O . VAL A 1 398 ? -2.756 -13.192 9.288 1.00 91.44 398 VAL A O 1
ATOM 3177 N N . PRO A 1 399 ? -1.781 -12.752 7.320 1.00 91.38 399 PRO A N 1
ATOM 3178 C CA . PRO A 1 399 ? -1.654 -11.323 7.584 1.00 91.38 399 PRO A CA 1
ATOM 3179 C C . PRO A 1 399 ? -2.992 -10.607 7.355 1.00 91.38 399 PRO A C 1
ATOM 3181 O O . PRO A 1 399 ? -3.573 -10.718 6.280 1.00 91.38 399 PRO A O 1
ATOM 3184 N N . PHE A 1 400 ? -3.456 -9.833 8.339 1.00 93.38 400 PHE A N 1
ATOM 3185 C CA . PHE A 1 400 ? -4.663 -9.010 8.212 1.00 93.38 400 PHE A CA 1
ATOM 3186 C C . PHE A 1 400 ? -4.366 -7.591 7.742 1.00 93.38 400 PHE A C 1
ATOM 3188 O O . PHE A 1 400 ? -3.370 -6.997 8.156 1.00 93.38 400 PHE A O 1
ATOM 3195 N N . ALA A 1 401 ? -5.272 -7.028 6.942 1.00 93.19 401 ALA A N 1
ATOM 3196 C CA . ALA A 1 401 ? -5.286 -5.599 6.665 1.00 93.19 401 ALA A CA 1
ATOM 3197 C C . ALA A 1 401 ? -5.779 -4.843 7.901 1.00 93.19 401 ALA A C 1
ATOM 3199 O O . ALA A 1 401 ? -6.934 -4.986 8.320 1.00 93.19 401 ALA A O 1
ATOM 3200 N N . VAL A 1 402 ? -4.886 -4.058 8.497 1.00 94.75 402 VAL A N 1
ATOM 3201 C CA . VAL A 1 402 ? -5.138 -3.405 9.779 1.00 94.75 402 VAL A CA 1
ATOM 3202 C C . VAL A 1 402 ? -4.635 -1.976 9.785 1.00 94.75 402 VAL A C 1
ATOM 3204 O O . VAL A 1 402 ? -3.582 -1.672 9.232 1.00 94.75 402 VAL A O 1
ATOM 3207 N N . TYR A 1 403 ? -5.354 -1.123 10.502 1.00 95.06 403 TYR A N 1
ATOM 3208 C CA . TYR A 1 403 ? -4.860 0.181 10.912 1.00 95.06 403 TYR A CA 1
ATOM 3209 C C . TYR A 1 403 ? -4.523 0.108 12.403 1.00 95.06 403 TYR A C 1
ATOM 3211 O O . TYR A 1 403 ? -5.407 -0.015 13.256 1.00 95.06 403 TYR A O 1
ATOM 3219 N N . LEU A 1 404 ? -3.225 0.111 12.716 1.00 95.38 404 LEU A N 1
ATOM 3220 C CA . LEU A 1 404 ? -2.744 -0.026 14.087 1.00 95.38 404 LEU A CA 1
ATOM 3221 C C . LEU A 1 404 ? -2.672 1.332 14.772 1.00 95.38 404 LEU A C 1
ATOM 3223 O O . LEU A 1 404 ? -2.061 2.263 14.254 1.00 95.38 404 LEU A O 1
ATOM 3227 N N . HIS A 1 405 ? -3.212 1.403 15.981 1.00 95.69 405 HIS A N 1
ATOM 3228 C CA . HIS A 1 405 ? -3.061 2.561 16.850 1.00 95.69 405 HIS A CA 1
ATOM 3229 C C . HIS A 1 405 ? -2.571 2.160 18.243 1.00 95.69 405 HIS A C 1
ATOM 3231 O O . HIS A 1 405 ? -2.611 0.992 18.629 1.00 95.69 405 HIS A O 1
ATOM 3237 N N . GLU A 1 406 ? -2.102 3.137 19.015 1.00 94.62 406 GLU A N 1
ATOM 3238 C CA . GLU A 1 406 ? -1.743 2.910 20.413 1.00 94.62 406 GLU A CA 1
ATOM 3239 C C . GLU A 1 406 ? -3.000 2.771 21.282 1.00 94.62 406 GLU A C 1
ATOM 3241 O O . GLU A 1 406 ? -4.042 3.377 21.015 1.00 94.62 406 GLU A O 1
ATOM 3246 N N . SER A 1 407 ? -2.927 1.942 22.323 1.00 93.75 407 SER A N 1
ATOM 3247 C CA . SER A 1 407 ? -4.062 1.710 23.219 1.00 93.75 407 SER A CA 1
ATOM 3248 C C . SER A 1 407 ? -4.297 2.890 24.161 1.00 93.75 407 SER A C 1
ATOM 3250 O O . SER A 1 407 ? -3.345 3.532 24.616 1.00 93.75 407 SER A O 1
ATOM 3252 N N . ARG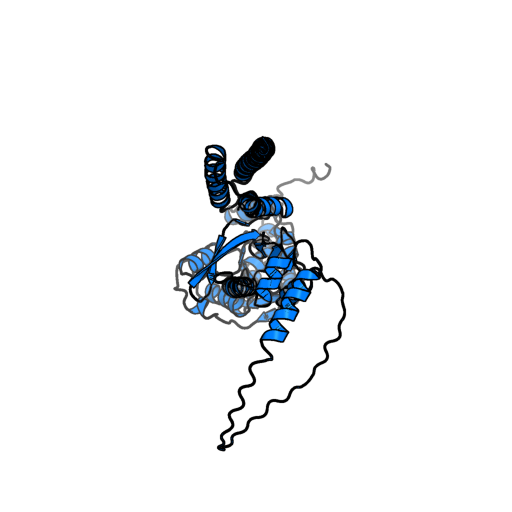 A 1 408 ? -5.560 3.110 24.525 1.00 94.38 408 ARG A N 1
ATOM 3253 C CA . ARG A 1 408 ? -6.000 3.980 25.623 1.00 94.38 408 ARG A CA 1
ATOM 3254 C C . ARG A 1 408 ? -6.958 3.210 26.529 1.00 94.38 408 ARG A C 1
ATOM 3256 O O . ARG A 1 408 ? -7.461 2.157 26.142 1.00 94.38 408 ARG A O 1
ATOM 3263 N N . ALA A 1 409 ? -7.162 3.711 27.740 1.00 93.31 409 ALA A N 1
ATOM 3264 C CA . ALA A 1 409 ? -8.027 3.105 28.745 1.00 93.31 409 ALA A CA 1
ATOM 3265 C C . ALA A 1 409 ? -9.163 4.061 29.109 1.00 93.31 409 ALA A C 1
ATOM 3267 O O . ALA A 1 409 ? -8.955 5.269 29.125 1.00 93.31 409 ALA A O 1
ATOM 3268 N N . LEU A 1 410 ? -10.326 3.510 29.454 1.00 94.25 410 LEU A N 1
ATOM 3269 C CA . LEU A 1 410 ? -11.402 4.276 30.083 1.00 94.25 410 LEU A CA 1
ATOM 3270 C C . LEU A 1 410 ? -10.935 4.742 31.467 1.00 94.25 410 LEU A C 1
ATOM 3272 O O . LEU A 1 410 ? -10.392 3.942 32.236 1.00 94.25 410 LEU A O 1
ATOM 3276 N N . THR A 1 411 ? -11.105 6.024 31.775 1.00 91.94 411 THR A N 1
ATOM 3277 C CA . THR A 1 411 ? -10.562 6.624 33.005 1.00 91.94 411 THR A CA 1
ATOM 3278 C C . THR A 1 411 ? -11.538 7.499 33.771 1.00 91.94 411 THR A C 1
ATOM 3280 O O . THR A 1 411 ? -11.222 7.888 34.896 1.00 91.94 411 THR A O 1
ATOM 3283 N N . GLU A 1 412 ? -12.729 7.775 33.241 1.00 89.38 412 GLU A N 1
ATOM 3284 C CA . GLU A 1 412 ? -13.643 8.743 33.855 1.00 89.38 412 GLU A CA 1
ATOM 3285 C C . GLU A 1 412 ? -14.032 8.379 35.299 1.00 89.38 412 GLU A C 1
ATOM 3287 O O . GLU A 1 412 ? -13.984 9.235 36.181 1.00 89.38 412 GLU A O 1
ATOM 3292 N N . GLN A 1 413 ? -14.330 7.106 35.590 1.00 85.25 413 GLN A N 1
ATOM 3293 C CA . GLN A 1 413 ? -14.653 6.671 36.960 1.00 85.25 413 GLN A CA 1
ATOM 3294 C C . GLN A 1 413 ? -13.481 6.851 37.942 1.00 85.25 413 GLN A C 1
ATOM 3296 O O . GLN A 1 413 ? -13.699 7.111 39.121 1.00 85.25 413 GLN A O 1
ATOM 3301 N N . GLN A 1 414 ? -12.233 6.742 37.475 1.00 76.62 414 GLN A N 1
ATOM 3302 C CA . GLN A 1 414 ? -11.041 6.909 38.319 1.00 76.62 414 GLN A CA 1
ATOM 3303 C C . GLN A 1 414 ? -10.765 8.386 38.624 1.00 76.62 414 GLN A C 1
ATOM 3305 O O . GLN A 1 414 ? -10.312 8.722 39.719 1.00 76.62 414 GLN A O 1
ATOM 3310 N N . LEU A 1 415 ? -11.079 9.279 37.680 1.00 71.38 415 LEU A N 1
ATOM 3311 C CA . LEU A 1 415 ? -10.955 10.727 37.869 1.00 71.38 415 LEU A CA 1
ATOM 3312 C C . LEU A 1 415 ? -11.909 11.266 38.939 1.00 71.38 415 LEU A C 1
ATOM 3314 O O . LEU A 1 415 ? -11.574 12.234 39.617 1.00 71.38 415 LEU A O 1
ATOM 3318 N N . GLN A 1 416 ? -13.053 10.609 39.152 1.00 63.91 416 GLN A N 1
ATOM 3319 C CA . GLN A 1 416 ? -13.993 10.963 40.220 1.00 63.91 416 GLN A CA 1
ATOM 3320 C C . GLN A 1 416 ? -13.429 10.702 41.631 1.00 63.91 416 GLN A C 1
ATOM 3322 O O . GLN A 1 416 ? -13.960 11.239 42.600 1.00 63.91 416 GLN A O 1
ATOM 3327 N N . CYS A 1 417 ? -12.353 9.913 41.767 1.00 58.06 417 CYS A N 1
ATOM 3328 C CA . CYS A 1 417 ? -11.836 9.484 43.068 1.00 58.06 417 CYS A CA 1
ATOM 3329 C C . CYS A 1 417 ? -10.627 10.275 43.603 1.00 58.06 417 CYS A C 1
ATOM 3331 O O . CYS A 1 417 ? -10.414 10.213 44.812 1.00 58.06 417 CYS A O 1
ATOM 3333 N N . ASN A 1 418 ? -9.838 10.986 42.775 1.00 61.25 418 ASN A N 1
ATOM 3334 C CA . ASN A 1 418 ? -8.827 11.976 43.220 1.00 61.25 418 ASN A CA 1
ATOM 3335 C C . ASN A 1 418 ? -8.058 12.609 42.029 1.00 61.25 418 ASN A C 1
ATOM 3337 O O . ASN A 1 418 ? -7.028 12.068 41.613 1.00 61.25 418 ASN A O 1
ATOM 3341 N N . PRO A 1 419 ? -8.488 13.746 41.456 1.00 54.12 419 PRO A N 1
ATOM 3342 C CA . PRO A 1 419 ? -7.724 14.388 40.393 1.00 54.12 419 PRO A CA 1
ATOM 3343 C C . PRO A 1 419 ? -6.633 15.293 40.985 1.00 54.12 419 PRO A C 1
ATOM 3345 O O . PRO A 1 419 ? -6.917 16.366 41.511 1.00 54.12 419 PRO A O 1
ATOM 3348 N N . LEU A 1 420 ? -5.365 14.890 40.862 1.00 62.69 420 LEU A N 1
ATOM 3349 C CA . LEU A 1 420 ? -4.240 15.829 40.919 1.00 62.69 420 LEU A CA 1
ATOM 3350 C C . LEU A 1 420 ? -3.934 16.262 39.475 1.00 62.69 420 LEU A C 1
ATOM 3352 O O . LEU A 1 420 ? -3.397 15.452 38.709 1.00 62.69 420 LEU A O 1
ATOM 3356 N N . PRO A 1 421 ? -4.319 17.482 39.055 1.00 66.62 421 PRO A N 1
ATOM 3357 C CA . PRO A 1 421 ? -3.978 17.975 37.726 1.00 66.62 421 PRO A CA 1
ATOM 3358 C C . PRO A 1 421 ? -2.457 18.128 37.605 1.00 66.62 421 PRO A C 1
ATOM 3360 O O . PRO A 1 421 ? -1.790 18.530 38.558 1.00 66.62 421 PRO A O 1
ATOM 3363 N N . LEU A 1 422 ? -1.898 17.791 36.437 1.00 61.66 422 LEU A N 1
ATOM 3364 C CA . LEU A 1 422 ? -0.459 17.944 36.171 1.00 61.66 422 LEU A CA 1
ATOM 3365 C C . LEU A 1 422 ? -0.029 19.415 36.132 1.00 61.66 422 LEU A C 1
ATOM 3367 O O . LEU A 1 422 ? 1.129 19.715 36.410 1.00 61.66 422 LEU A O 1
ATOM 3371 N N . PHE A 1 423 ? -0.971 20.311 35.835 1.00 56.38 423 PHE A N 1
ATOM 3372 C CA . PHE A 1 423 ? -0.769 21.750 35.777 1.00 56.38 423 PHE A CA 1
ATOM 3373 C C . PHE A 1 423 ? -1.768 22.427 36.719 1.00 56.38 423 PHE A C 1
ATOM 3375 O O . PHE A 1 423 ? -2.981 22.255 36.587 1.00 56.38 423 PHE A O 1
ATOM 3382 N N . THR A 1 424 ? -1.275 23.189 37.693 1.00 50.88 424 THR A N 1
ATOM 3383 C CA . THR A 1 424 ? -2.104 24.185 38.380 1.00 50.88 424 THR A CA 1
ATOM 3384 C C . THR A 1 424 ? -2.400 25.310 37.393 1.00 50.88 424 THR A C 1
ATOM 3386 O O . THR A 1 424 ? -1.522 25.670 36.615 1.00 50.88 424 THR A O 1
ATOM 3389 N N . GLN A 1 425 ? -3.621 25.850 37.401 1.00 43.69 425 GLN A N 1
ATOM 3390 C CA . GLN A 1 425 ? -4.043 26.979 36.560 1.00 43.69 425 GLN A CA 1
ATOM 3391 C C . GLN A 1 425 ? -3.153 28.218 36.795 1.00 43.69 425 GLN A C 1
ATOM 3393 O O . GLN A 1 425 ? -3.486 29.093 37.589 1.00 43.69 425 GLN A O 1
ATOM 3398 N N . SER A 1 426 ? -1.994 28.278 36.143 1.00 40.16 426 SER A N 1
ATOM 3399 C CA . SER A 1 426 ? -1.104 29.444 36.124 1.00 40.16 426 SER A CA 1
ATOM 3400 C C . SER A 1 426 ? -0.229 29.540 34.868 1.00 40.16 426 SER A C 1
ATOM 3402 O O . SER A 1 426 ? 0.564 30.469 34.776 1.00 40.16 426 SER A O 1
ATOM 3404 N N . GLU A 1 427 ? -0.371 28.641 33.887 1.00 41.88 427 GLU A N 1
ATOM 3405 C CA . GLU A 1 427 ? 0.479 28.611 32.679 1.00 41.88 427 GLU A CA 1
ATOM 3406 C C . GLU A 1 427 ? -0.327 28.556 31.366 1.00 41.88 427 GLU A C 1
ATOM 3408 O O . GLU A 1 427 ? 0.097 27.948 30.393 1.00 41.88 427 GLU A O 1
ATOM 3413 N N . GLU A 1 428 ? -1.495 29.205 31.311 1.00 38.19 428 GLU A N 1
ATOM 3414 C CA . GLU A 1 428 ? -2.286 29.352 30.068 1.00 38.19 428 GLU A CA 1
ATOM 3415 C C . GLU A 1 428 ? -2.033 30.674 29.314 1.00 38.19 428 GLU A C 1
ATOM 3417 O O . GLU A 1 428 ? -2.798 31.043 28.432 1.00 38.19 428 GLU A O 1
ATOM 3422 N N . ASN A 1 429 ? -0.941 31.387 29.609 1.00 35.25 429 ASN A N 1
ATOM 3423 C CA . ASN A 1 429 ? -0.532 32.568 28.841 1.00 35.25 429 ASN A CA 1
ATOM 3424 C C . ASN A 1 429 ? 0.955 32.507 28.465 1.00 35.25 429 ASN A C 1
ATOM 3426 O O . ASN A 1 429 ? 1.739 33.248 29.056 1.00 35.25 429 ASN A O 1
ATOM 3430 N N . VAL A 1 430 ? 1.325 31.666 27.490 1.00 32.72 430 VAL A N 1
ATOM 3431 C CA . VAL A 1 430 ? 2.424 31.918 26.526 1.00 32.72 430 VAL A CA 1
ATOM 3432 C C . VAL A 1 430 ? 2.104 31.242 25.199 1.00 32.72 430 VAL A C 1
ATOM 3434 O O . VAL A 1 430 ? 1.825 30.023 25.222 1.00 32.72 430 VAL A O 1
#

pLDDT: mean 83.59, std 19.66, range [28.56, 98.25]

Solvent-accessible surface area (backbone atoms only — not comparable to full-atom values): 24600 Å² total; per-residue (Å²): 144,79,85,77,71,62,60,63,54,52,54,53,48,51,50,52,52,50,51,50,52,51,50,51,40,51,54,51,44,56,52,38,61,77,43,65,86,32,45,43,33,72,58,53,36,51,51,41,54,50,49,46,54,50,54,54,50,46,70,74,53,60,91,80,68,53,69,69,60,63,75,63,41,68,58,64,46,57,49,49,56,53,52,50,38,63,75,67,34,66,89,45,40,63,25,26,65,41,79,44,51,25,89,84,66,49,80,44,73,38,48,35,26,19,68,90,56,41,31,38,31,44,80,37,59,57,48,21,68,64,52,49,39,29,63,74,67,71,43,60,94,91,61,78,40,67,66,57,56,50,50,53,51,52,53,26,24,64,56,54,50,52,54,79,35,60,36,41,42,32,43,36,24,75,50,19,35,26,47,73,59,49,53,54,41,42,75,73,65,34,36,79,43,63,52,73,37,78,80,54,68,72,57,52,53,57,51,52,59,53,58,66,64,70,72,66,82,81,78,86,79,88,82,88,85,88,83,90,83,90,82,91,80,85,86,77,86,77,85,77,80,88,74,91,64,94,68,75,73,68,78,81,71,80,71,54,36,34,18,48,33,48,52,37,56,39,34,73,26,14,31,37,59,72,64,50,31,54,43,58,51,94,48,66,86,54,28,54,37,23,51,50,36,67,78,46,69,52,44,68,55,54,51,61,71,49,59,96,41,50,41,32,28,33,45,67,36,51,52,52,42,53,55,47,43,71,74,60,41,25,75,67,31,44,53,42,44,59,59,50,52,77,67,44,45,79,38,78,73,37,69,20,76,70,43,66,72,62,72,79,48,100,59,42,46,73,67,58,46,37,48,53,8,28,15,55,60,69,55,15,32,29,33,30,43,59,60,62,36,52,53,53,36,36,75,73,73,44,71,72,47,62,47,79,49,84,63,49,54,71,39,48,54,61,52,77,74,64,72,50,59,74,64,73,100,79,77,92,83,129

Radius of gyration: 30.95 Å; Cα contacts (8 Å, |Δi|>4): 602; chains: 1; bounding box: 72×64×96 Å

Mean predicted aligned error: 11.63 Å

InterPro domains:
  IPR010733 Domain of unknown function DUF1308 [PF07000] (258-414)
  IPR041076 Domain of unknown function DUF5614 [PF18474] (34-225)

Nearest PDB structures (foldseek):
  1v8p-assembly2_F  TM=6.444E-01  e=1.029E-02  Pyrobaculum aerophilum
  1v8o-assembly1_C  TM=6.688E-01  e=2.499E-02  Pyrobaculum aerophilum
  5h4g-assembly1_B  TM=5.846E-01  e=3.166E-02  Pyrococcus horikoshii OT3
  3p1j-assembly2_C  TM=3.404E-01  e=6.489E+00  Homo sapiens

Foldseek 3Di:
DDPPPPVVVVLVVLLVLLVVLLVLLVVLLVLLVVLVVAACSVVLSVVSVVLNVVSVVCNVPVPPDDPVVSVVRCSLVSVVLSVVCVVCPSVFWNHAQDWFAFPVRDIDGFGTAGPQRQATEDEAADAAQLLVCVCLVNHDPPDDHVVVVLVVQQRRQCRVDALLHRHAYEYEYSNEHEPVVCVVSVVVRHQYHDDYDHHDPVSVVVSVVVVVVVVPPPDDDDDDDDDDDDDDDDDDDDPDDDDDDPPNPDTDDP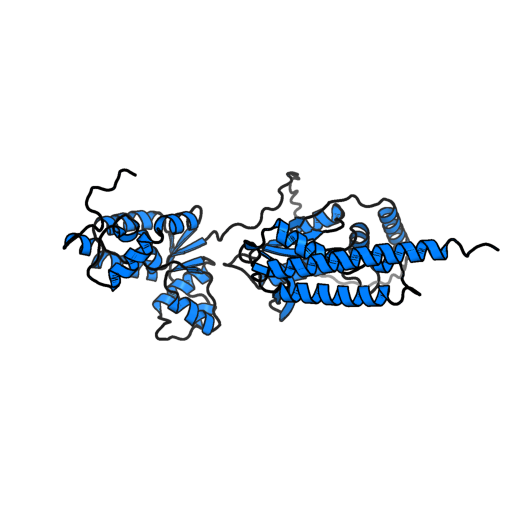DQFAEEALQNLQLQLAVLLVPVLQFADPDPVQVVLSVVCVVPRDNVVVCVNCPNHAYEYEPLRVVVNVVVCVVQNDPSSVVSSVVVVVRYDYDYFDAAPLLVPDDDDPLRDPSVSRRQRRCVVVSHAYEHQSPSNQVSSVVVVHHGRYDHDHGHHHCPVVCVVDTDGPDDPDPPPD

Organism: NCBI:txid392033

Sequence (430 aa):
MTDLRTTNNDDANIIIILDTLLNDVRLCIEKCRTYNKIPGIGKLERKFRAEDRFLKRLRADTTDVNVNHLKSSNLTHLRAVLEQIEEIGPENVNGVLVPFKDNRSQLLICELVYNEGRAWMKVIARNAQALHLIWKGNGHYGQRSILISMRQYLDTARSNEIHYQTPDIVFYFVQGVTEPLANLLKKHGIIVKGSIVEVNEDVEKRLQIVDDVSSNDSDEESESETDDDDDDDNNNDDEVNNNNNDTELMLSHEPSKINLDVSTLICLVSELTHGGHIYRYPSKWLEVPAELERAERLAPKLENYMKGKELFICQTAFEEFNSIINTVGGPNEKKRAEELFKRLTIVPDCLSERSAVLQASVKIKPRTKIIFGTGDHLRAVTMTANRGFVRAAAQQGVPFAVYLHESRALTEQQLQCNPLPLFTQSEENV